Protein 8RKI (pdb70)

Organism: Oryzias latipes (NCBI:txid8090)

Solvent-accessible surface area: 29789 Å² total; per-residue (Å²): 41,52,11,82,3,68,62,47,47,1,23,1,70,7,116,76,56,50,71,58,102,74,60,93,4,30,57,96,17,22,40,0,12,104,41,80,44,63,39,142,27,120,89,62,86,29,24,43,1,80,2,52,1,50,65,13,60,22,88,30,57,45,70,132,93,29,0,14,0,34,1,68,13,36,8,80,21,144,68,91,74,128,46,114,105,64,176,22,80,121,23,68,9,71,1,54,0,57,0,58,32,98,45,94,12,42,13,68,11,1,51,3,61,16,74,64,39,94,39,77,71,93,19,95,33,123,10,95,10,40,18,65,14,3,38,95,71,30,123,138,92,62,114,64,87,101,10,113,66,44,58,56,5,21,2,15,0,5,0,106,46,95,100,10,21,88,0,27,0,4,1,31,114,0,17,1,0,58,37,97,76,39,134,28,106,44,62,54,30,2,0,40,47,86,0,0,3,47,6,6,136,102,83,67,17,61,3,72,20,48,70,40,74,32,75,21,78,3,3,4,19,8,54,7,51,62,29,163,88,16,130,57,2,48,9,51,5,25,5,46,0,39,0,7,9,32,96,72,86,56,41,61,82,12,2,2,0,0,64,69,167,23,48,137,8,22,76,40,36,38,109,33,0,64,55,7,143,135,129,109,82,57,52,87,130,4,67,12,74,20,95,1,15,4,2,20,38,117,71,147,80,206,83,26,82,104,30,42,11,0,15,104,50,76,50,88,105,94,73,37,74,13,72,40,38,3,59,43,39,2,10,0,1,0,46,14,66,53,12,48,2,77,66,0,51,10,22,13,21,77,0,10,0,0,13,37,96,83,18,168,20,119,35,9,8,21,2,0,81,112,2,22,46,13,81,101,16,192,64,100,7,46,56,20,110,41,38,171,70,34,74,67,96,70,45,56,4,31,16,13,0,35,2,66,0,0,0,1,4,23,110,151,52,111,114,32,75,159,88,85,0,32,0,2,0,28,7,25,3,9,2,87,69,52,58,80,82,40,122,51,113,52,124,278,75,163,11,86,204,125,19,68,21,100,7,56,92,140,135,33,51,79,83,39,0,104,83,59,83,6,24,53,76,60,170,50,10,12,9,7,98,30,8,6,7,23,14,38,105,50,0,16,0,38,0,3,9,7,59,84,15,2,47,14,97,8,62,52,143,35,24,41,10,74,16,152,50,179,74,14,32,91,46,130,54,45,94,32,13,7,33,13,108,3,14,2,71,93,11,43,23,76,64,74,55,75,118,26,24,1,2,1,45,0,77,2,51,9,78,54,77,48,30,107,15,113,78,19,12,4,3,9,10,5,40,6,73,0,55,0,32,0,59,0,70,4,60,29,89,46,70,20,51,2,30,1,67,75,139

Nearest PDB structures (foldseek):
  8rki-assembly1_A  TM=1.004E+00  e=9.067E-54  Oryzias latipes
  8bqu-assembly1_A  TM=9.438E-01  e=2.836E-45  Oryzias latipes
  3nk4-assembly1_A  TM=5.575E-01  e=4.704E-26  Gallus gallus
  3nk3-assembly1_B  TM=5.673E-01  e=3.473E-25  Gallus gallus
  3nk3-assembly1_A  TM=5.484E-01  e=6.866E-26  Gallus gallus

Radius of gyration: 45.8 Å; Cα contacts (8 Å, |Δi|>4): 1434; chains: 3; bounding box: 130×57×121 Å

Foldseek 3Di:
DDWDDDDWKIKDWAACPNVVPPDRPPPVQWAWLQHRQFDDDPDRRTTIDMGTQPDSPWDWDDDPFKIKTWIWTKGDDQDPDPDRDDPDDIDTDIDIDIDGDDDDDDDDDDDDDDDDDDDDDDDDDDWAWDKAWDDPVNPHHDPCQDDDAFDKGKIKIFTDCVPHAAKAKFWAWKKKAQDQDQPDPPIGTCAHQQAARCCCVPPVRPWFWDAAPGRRMTITIDGQDDDVPDPDSDINMDTDMDMDHPPDDLALRRFHWYQPVHTAGNPGPGCRPVVSPD/DDDDDDDDDKDKDKWWFAQDDPDPPDDSLLNRHPGTDDPVCPPPDDDFQDKTKMKMFIPDDDDLQWAKFWAWKKKALDPPPPDDDIGTADHLRHGDPPDPQIKDWRLPDVPSPDPSSRRMTMIMTGDDFDADPPPRHGDPGDMDIDTDIDTDGCVVPDPSPDPYDD/DPDPPVFFDFDDDQPQDQVNLVVQQWHDDPRGTGHDPAWHWDADPVAKIKTKGFLVNDPPSDDQVFKFKPADDDLGDWDDHDDTMTIRMDGLVDRPWDWDDDPWKTKIKIKIWGDFDWADDPPGIDGDDDTDMDIDMDIHGDDDDDDDDDDDDDD

Structure (mmCIF, N/CA/C/O backbone):
data_8RKI
#
_entry.id   8RKI
#
_cell.length_a   108.350
_cell.length_b   108.350
_cell.length_c   255.070
_cell.angle_alpha   90.000
_cell.angle_beta   90.000
_cell.angle_gamma   120.000
#
_symmetry.space_group_name_H-M   'P 31 2 1'
#
loop_
_entity.id
_entity.type
_entity.pdbx_description
1 polymer 'Zona pellucida sperm-binding protein 3'
2 polymer 'Choriogenin H'
3 polymer 'Choriogenin H'
4 branched beta-D-mannopyranose-(1-4)-2-acetamido-2-deoxy-beta-D-glucopyranose-(1-4)-2-acetamido-2-deoxy-beta-D-glucopyranose
5 non-polymer 'YTTERBIUM (III) ION'
#
loop_
_atom_site.group_PDB
_atom_site.id
_atom_site.type_symbol
_atom_site.label_atom_id
_atom_site.label_alt_id
_atom_site.label_comp_id
_atom_site.label_asym_id
_atom_site.label_entity_id
_atom_site.label_seq_id
_atom_site.pdbx_PDB_ins_code
_atom_site.Cartn_x
_atom_site.Cartn_y
_atom_site.Cartn_z
_atom_site.occupancy
_atom_site.B_iso_or_equiv
_atom_site.auth_seq_id
_atom_site.auth_comp_id
_atom_site.auth_asym_id
_atom_site.auth_atom_id
_atom_site.pdbx_PDB_model_num
ATOM 1 N N . VAL A 1 8 ? 93.88500 -11.00000 38.79700 1.000 335.26431 81 VAL A N 1
ATOM 2 C CA . VAL A 1 8 ? 93.76900 -12.13300 37.89000 1.000 348.26055 81 VAL A CA 1
ATOM 3 C C . VAL A 1 8 ? 92.36400 -12.17700 37.30300 1.000 343.30152 81 VAL A C 1
ATOM 4 O O . VAL A 1 8 ? 91.38000 -12.25200 38.03900 1.000 345.84570 81 VAL A O 1
ATOM 16 N N . ALA A 1 9 ? 92.26800 -12.13400 35.97500 1.000 339.33168 82 ALA A N 1
ATOM 17 C CA . ALA A 1 9 ? 90.97700 -12.16800 35.30200 1.000 325.65290 82 ALA A CA 1
ATOM 18 C C . ALA A 1 9 ? 91.10200 -12.94700 34.00100 1.000 349.41027 82 ALA A C 1
ATOM 19 O O . ALA A 1 9 ? 92.20400 -13.18500 33.49900 1.000 359.66958 82 ALA A O 1
ATOM 26 N N . VAL A 1 10 ? 89.95300 -13.34000 33.45300 1.000 344.55777 83 VAL A N 1
ATOM 27 C CA . VAL A 1 10 ? 89.90700 -14.17500 32.25900 1.000 337.28080 83 VAL A CA 1
ATOM 28 C C . VAL A 1 10 ? 88.82100 -13.67200 31.31900 1.000 340.16613 83 VAL A C 1
ATOM 29 O O . VAL A 1 10 ? 87.76700 -13.20000 31.75800 1.000 330.62415 83 VAL A O 1
ATOM 42 N N . GLU A 1 11 ? 89.09200 -13.78000 30.02100 1.000 340.21079 84 GLU A N 1
ATOM 43 C CA . GLU A 1 11 ? 88.11900 -13.56500 28.96000 1.000 325.76472 84 GLU A CA 1
ATOM 44 C C . GLU A 1 11 ? 88.05800 -14.83000 28.11500 1.000 337.75884 84 GLU A C 1
ATOM 45 O O . GLU A 1 11 ? 89.09300 -15.30900 27.62600 1.000 347.43366 84 GLU A O 1
ATOM 57 N N . CYS A 1 12 ? 86.84800 -15.36600 27.95300 1.000 331.36129 85 CYS A N 1
ATOM 58 C CA . CYS A 1 12 ? 86.61700 -16.62800 27.25200 1.000 337.17624 85 CYS A CA 1
ATOM 59 C C . CYS A 1 12 ? 86.08300 -16.30600 25.85900 1.000 342.26138 85 CYS A C 1
ATOM 60 O O . CYS A 1 12 ? 84.87300 -16.27200 25.63000 1.000 329.38279 85 CYS A O 1
ATOM 67 N N . ARG A 1 13 ? 86.99700 -16.06800 24.91900 1.000 335.22940 86 ARG A N 1
ATOM 68 C CA . ARG A 1 13 ? 86.61400 -15.75900 23.55100 1.000 315.57228 86 ARG A CA 1
ATOM 69 C C . ARG A 1 13 ? 86.15900 -17.03200 22.83700 1.000 312.76463 86 ARG A C 1
ATOM 70 O O . ARG A 1 13 ? 86.16400 -18.13100 23.40000 1.000 318.73374 86 ARG A O 1
ATOM 91 N N . GLU A 1 14 ? 85.75400 -16.88300 21.57400 1.000 322.03568 87 GLU A N 1
ATOM 92 C CA . GLU A 1 14 ? 85.19200 -18.01800 20.84700 1.000 325.37309 87 GLU A CA 1
ATOM 93 C C . GLU A 1 14 ? 86.21800 -19.13200 20.66100 1.000 317.35298 87 GLU A C 1
ATOM 94 O O . GLU A 1 14 ? 85.89900 -20.31100 20.85500 1.000 305.28115 87 GLU A O 1
ATOM 106 N N . ASP A 1 15 ? 87.45100 -18.78600 20.27900 1.000 309.58985 88 ASP A N 1
ATOM 107 C CA . ASP A 1 15 ? 88.44900 -19.79000 19.93900 1.000 301.55174 88 ASP A CA 1
ATOM 108 C C . ASP A 1 15 ? 89.74400 -19.69800 20.73600 1.000 317.37507 88 ASP A C 1
ATOM 109 O O . ASP A 1 15 ? 90.60300 -20.57300 20.57500 1.000 313.83782 88 ASP A O 1
ATOM 118 N N . LEU A 1 16 ? 89.91900 -18.68100 21.57900 1.000 322.52799 89 LEU A N 1
ATOM 119 C CA . LEU A 1 16 ? 91.10000 -18.58800 22.42800 1.000 309.60930 89 LEU A CA 1
ATOM 120 C C . LEU A 1 16 ? 90.71400 -17.97700 23.76800 1.000 321.93811 89 LEU A C 1
ATOM 121 O O . LEU A 1 16 ? 89.69600 -17.29300 23.89200 1.000 313.53895 89 LEU A O 1
ATOM 137 N N . ALA A 1 17 ? 91.54000 -18.24400 24.77700 1.000 343.34345 90 ALA A N 1
ATOM 138 C CA . ALA A 1 17 ? 91.35700 -17.74000 26.12900 1.000 335.88856 90 ALA A CA 1
ATOM 139 C C . ALA A 1 17 ? 92.43200 -16.70800 26.43800 1.000 335.95660 90 ALA A C 1
ATOM 140 O O . ALA A 1 17 ? 93.61700 -16.92400 26.14300 1.000 336.85578 90 ALA A O 1
ATOM 147 N N . HIS A 1 18 ? 92.01100 -15.60000 27.04900 1.000 338.66424 91 HIS A N 1
ATOM 148 C CA . HIS A 1 18 ? 92.89200 -14.49300 27.40900 1.000 341.36747 91 HIS A CA 1
ATOM 149 C C . HIS A 1 18 ? 92.91400 -14.38500 28.92700 1.000 359.10445 91 HIS A C 1
ATOM 150 O O . HIS A 1 18 ? 91.86900 -14.17000 29.54600 1.000 356.61007 91 HIS A O 1
ATOM 164 N N . VAL A 1 19 ? 94.09200 -14.52600 29.53000 1.000 365.05057 92 VAL A N 1
ATOM 165 C CA . VAL A 1 19 ? 94.21300 -14.63800 30.98300 1.000 340.53948 92 VAL A CA 1
ATOM 166 C C . VAL A 1 19 ? 95.17400 -13.55900 31.45800 1.000 329.38012 92 VAL A C 1
ATOM 167 O O . VAL A 1 19 ? 96.39100 -13.68100 31.28300 1.000 330.66707 92 VAL A O 1
ATOM 180 N N . GLU A 1 20 ? 94.63800 -12.50700 32.06600 1.000 329.76513 93 GLU A N 1
ATOM 181 C CA . GLU A 1 20 ? 95.46100 -11.42200 32.59400 1.000 347.96902 93 GLU A CA 1
ATOM 182 C C . GLU A 1 20 ? 95.78600 -11.73600 34.04900 1.000 355.53893 93 GLU A C 1
ATOM 183 O O . GLU A 1 20 ? 94.95500 -11.53400 34.94000 1.000 353.51604 93 GLU A O 1
ATOM 195 N N . ALA A 1 21 ? 96.98900 -12.25300 34.28900 1.000 359.64949 94 ALA A N 1
ATOM 196 C CA . ALA A 1 21 ? 97.47900 -12.46600 35.64100 1.000 345.36844 94 ALA A CA 1
ATOM 197 C C . ALA A 1 21 ? 98.27000 -11.24300 36.09000 1.000 351.55485 94 ALA A C 1
ATOM 198 O O . ALA A 1 21 ? 98.77300 -10.47000 35.27500 1.000 345.26362 94 ALA A O 1
ATOM 205 N N . LYS A 1 22 ? 98.37300 -11.06700 37.40200 1.000 344.60021 95 LYS A N 1
ATOM 206 C CA . LYS A 1 22 ? 99.06500 -9.91800 37.96600 1.000 338.01738 95 LYS A CA 1
ATOM 207 C C . LYS A 1 22 ? 100.50400 -10.28200 38.30900 1.000 345.13608 95 LYS A C 1
ATOM 208 O O . LYS A 1 22 ? 100.77900 -11.38600 38.79000 1.000 351.60761 95 LYS A O 1
ATOM 227 N N . LYS A 1 23 ? 101.42100 -9.34300 38.06500 1.000 348.31341 96 LYS A N 1
ATOM 228 C CA . LYS A 1 23 ? 102.80000 -9.53400 38.50200 1.000 338.11932 96 LYS A CA 1
ATOM 229 C C . LYS A 1 23 ? 102.86900 -9.66300 40.01700 1.000 339.12235 96 LYS A C 1
ATOM 230 O O . LYS A 1 23 ? 103.54400 -10.55000 40.55000 1.000 349.79808 96 LYS A O 1
ATOM 249 N N . ASP A 1 24 ? 102.17100 -8.77700 40.72800 1.000 344.09025 97 ASP A N 1
ATOM 250 C CA . ASP A 1 24 ? 102.08200 -8.83500 42.18500 1.000 352.07456 97 ASP A CA 1
ATOM 251 C C . ASP A 1 24 ? 101.04100 -9.88100 42.59700 1.000 346.10555 97 ASP A C 1
ATOM 252 O O . ASP A 1 24 ? 100.03600 -9.59300 43.24600 1.000 338.88017 97 ASP A O 1
ATOM 261 N N . LEU A 1 25 ? 101.30900 -11.12600 42.19200 1.000 351.65216 98 LEU A N 1
ATOM 262 C CA . LEU A 1 25 ? 100.34400 -12.20200 42.39800 1.000 347.93453 98 LEU A CA 1
ATOM 263 C C . LEU A 1 25 ? 99.95900 -12.33100 43.86500 1.000 332.43953 98 LEU A C 1
ATOM 264 O O . LEU A 1 25 ? 98.78400 -12.53800 44.19100 1.000 320.89740 98 LEU A O 1
ATOM 280 N N . PHE A 1 26 ? 100.93500 -12.21300 44.76500 1.000 345.29447 99 PHE A N 1
ATOM 281 C CA . PHE A 1 26 ? 100.67000 -12.32900 46.19200 1.000 353.74391 99 PHE A CA 1
ATOM 282 C C . PHE A 1 26 ? 100.19700 -11.02300 46.81500 1.000 360.36109 99 PHE A C 1
ATOM 283 O O . PHE A 1 26 ? 99.79800 -11.02500 47.98500 1.000 354.98466 99 PHE A O 1
ATOM 300 N N . GLY A 1 27 ? 100.22400 -9.91900 46.07100 1.000 365.28196 100 GLY A N 1
ATOM 301 C CA . GLY A 1 27 ? 99.77200 -8.65000 46.61400 1.000 357.13804 100 GLY A CA 1
ATOM 302 C C . GLY A 1 27 ? 100.60800 -8.14400 47.76600 1.000 360.36456 100 GLY A C 1
ATOM 303 O O . GLY A 1 27 ? 100.07300 -7.50600 48.68000 1.000 352.63579 100 GLY A O 1
ATOM 307 N N . ILE A 1 28 ? 101.91200 -8.41000 47.75000 1.000 362.16274 101 ILE A N 1
ATOM 308 C CA . ILE A 1 28 ? 102.79500 -8.08900 48.86200 1.000 364.88724 101 ILE A CA 1
ATOM 309 C C . ILE A 1 28 ? 103.93300 -7.16700 48.42500 1.000 364.82680 101 ILE A C 1
ATOM 310 O O . ILE A 1 28 ? 104.91800 -7.01700 49.13900 1.000 360.58785 101 ILE A O 1
ATOM 326 N N . GLY A 1 29 ? 103.81100 -6.54800 47.25400 1.000 360.08274 102 GLY A N 1
ATOM 327 C CA . GLY A 1 29 ? 104.87300 -5.70300 46.74800 1.000 351.82427 102 GLY A CA 1
ATOM 328 C C . GLY A 1 29 ? 106.16300 -6.46900 46.53900 1.000 363.36636 102 GLY A C 1
ATOM 329 O O . GLY A 1 29 ? 107.23400 -6.02200 46.95900 1.000 361.48923 102 GLY A O 1
ATOM 333 N N . GLN A 1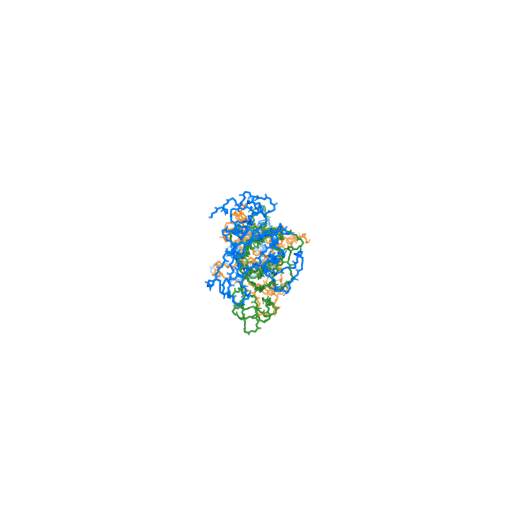 30 ? 106.06800 -7.63000 45.89500 1.000 368.03045 103 GLN A N 1
ATOM 334 C CA . GLN A 1 30 ? 107.20300 -8.51300 45.67300 1.000 376.35371 103 GLN A CA 1
ATOM 335 C C . GLN A 1 30 ? 107.37600 -8.75100 44.17700 1.000 372.99093 103 GLN A C 1
ATOM 336 O O . GLN A 1 30 ? 106.44400 -8.57800 43.38600 1.000 356.47915 103 GLN A O 1
ATOM 350 N N . PHE A 1 31 ? 108.59200 -9.15200 43.79700 1.000 386.10074 104 PHE A N 1
ATOM 351 C CA . PHE A 1 31 ? 108.90600 -9.33300 42.38200 1.000 380.74800 104 PHE A CA 1
ATOM 352 C C . PHE A 1 31 ? 108.06200 -10.44600 41.76800 1.000 379.88366 104 PHE A C 1
ATOM 353 O O . PHE A 1 31 ? 107.38300 -10.23700 40.75600 1.000 360.67032 104 PHE A O 1
ATOM 370 N N . ILE A 1 32 ? 108.09000 -11.63700 42.36800 1.000 390.42489 105 ILE A N 1
ATOM 371 C CA . ILE A 1 32 ? 107.40700 -12.80200 41.81400 1.000 376.83056 105 ILE A CA 1
ATOM 372 C C . ILE A 1 32 ? 107.98700 -13.07900 40.42800 1.000 361.41846 105 ILE A C 1
ATOM 373 O O . ILE A 1 32 ? 108.92000 -12.40000 39.98500 1.000 360.37847 105 ILE A O 1
ATOM 389 N N . ASP A 1 33 ? 107.46800 -14.10700 39.76400 1.000 358.49333 106 ASP A N 1
ATOM 390 C CA . ASP A 1 33 ? 107.71200 -14.45200 38.36800 1.000 364.58998 106 ASP A CA 1
ATOM 391 C C . ASP A 1 33 ? 109.13700 -14.24500 37.86300 1.000 369.40762 106 ASP A C 1
ATOM 392 O O . ASP A 1 33 ? 109.37400 -13.37300 37.01800 1.000 363.66589 106 ASP A O 1
ATOM 401 N N . PRO A 1 34 ? 110.11000 -15.05300 38.31300 1.000 363.97978 107 PRO A N 1
ATOM 402 C CA . PRO A 1 34 ? 111.35700 -15.23200 37.55600 1.000 351.48006 107 PRO A CA 1
ATOM 403 C C . PRO A 1 34 ? 111.19900 -16.27200 36.44700 1.000 351.18934 107 PRO A C 1
ATOM 404 O O . PRO A 1 34 ? 112.04000 -17.15600 36.27400 1.000 361.57501 107 PRO A O 1
ATOM 415 N N . ALA A 1 35 ? 110.10100 -16.16500 35.69400 1.000 339.70169 108 ALA A N 1
ATOM 416 C CA . ALA A 1 35 ? 109.72600 -17.10400 34.64100 1.000 341.46143 108 ALA A CA 1
ATOM 417 C C . ALA A 1 35 ? 109.39800 -18.48900 35.18400 1.000 347.89002 108 ALA A C 1
ATOM 418 O O . ALA A 1 35 ? 109.42900 -19.47100 34.43600 1.000 330.21268 108 ALA A O 1
ATOM 425 N N . ASP A 1 36 ? 109.07900 -18.59000 36.47600 1.000 361.29829 109 ASP A N 1
ATOM 426 C CA . ASP A 1 36 ? 108.77400 -19.86000 37.12400 1.000 358.13942 109 ASP A CA 1
ATOM 427 C C . ASP A 1 36 ? 107.27600 -20.15500 37.17900 1.000 341.62232 109 ASP A C 1
ATOM 428 O O . ASP A 1 36 ? 106.81800 -20.85800 38.08600 1.000 334.80023 109 ASP A O 1
ATOM 437 N N . LEU A 1 37 ? 106.49900 -19.63800 36.23000 1.000 350.39864 110 LEU A N 1
ATOM 438 C CA . LEU A 1 37 ? 105.05000 -19.78500 36.25200 1.000 346.84197 110 LEU A CA 1
ATOM 439 C C . LEU A 1 37 ? 104.54300 -20.21800 34.88300 1.000 353.28409 110 LEU A C 1
ATOM 440 O O . LEU A 1 37 ? 105.11100 -19.85400 33.85000 1.000 348.09964 110 LEU A O 1
ATOM 456 N N . THR A 1 38 ? 103.47600 -21.02100 34.88500 1.000 356.65598 111 THR A N 1
ATOM 457 C CA . THR A 1 38 ? 102.87100 -21.51200 33.65600 1.000 346.29789 111 THR A CA 1
ATOM 458 C C . THR A 1 38 ? 101.35600 -21.48200 33.80000 1.000 336.66932 111 THR A C 1
ATOM 459 O O . THR A 1 38 ? 100.82000 -21.60400 34.90500 1.000 328.29489 111 THR A O 1
ATOM 470 N N . LEU A 1 39 ? 100.66800 -21.30500 32.67600 1.000 331.20284 112 LEU A N 1
ATOM 471 C CA . LEU A 1 39 ? 99.22200 -21.48800 32.60600 1.000 325.75897 112 LEU A CA 1
ATOM 472 C C . LEU A 1 39 ? 98.97800 -22.86400 31.99900 1.000 322.90691 112 LEU A C 1
ATOM 473 O O . LEU A 1 39 ? 99.14400 -23.05300 30.78900 1.000 320.73619 112 LEU A O 1
ATOM 489 N N . GLY A 1 40 ? 98.58400 -23.81900 32.83500 1.000 321.44961 113 GLY A N 1
ATOM 490 C CA . GLY A 1 40 ? 98.55400 -25.20200 32.41000 1.000 323.12325 113 GLY A CA 1
ATOM 491 C C . GLY A 1 40 ? 99.96200 -25.69600 32.15500 1.000 334.22878 113 GLY A C 1
ATOM 492 O O . GLY A 1 40 ? 100.74100 -25.88300 33.09600 1.000 331.22559 113 GLY A O 1
ATOM 496 N N . THR A 1 41 ? 100.30300 -25.90500 30.88200 1.000 333.45427 114 THR A N 1
ATOM 497 C CA . THR A 1 41 ? 101.65700 -26.26800 30.49300 1.000 335.13584 114 THR A CA 1
ATOM 498 C C . THR A 1 41 ? 102.36700 -25.18100 29.69800 1.000 342.68941 114 THR A C 1
ATOM 499 O O . THR A 1 41 ? 103.59900 -25.20700 29.61500 1.000 342.25353 114 THR A O 1
ATOM 510 N N . CYS A 1 42 ? 101.62300 -24.22800 29.11600 1.000 345.21935 115 CYS A N 1
ATOM 511 C CA . CYS A 1 42 ? 102.20200 -23.14900 28.32000 1.000 353.26342 115 CYS A CA 1
ATOM 512 C C . CYS A 1 42 ? 102.43100 -21.91800 29.19100 1.000 345.79513 115 CYS A C 1
ATOM 513 O O . CYS A 1 42 ? 101.53700 -21.53900 29.95700 1.000 334.04445 115 CYS A O 1
ATOM 520 N N . PRO A 1 43 ? 103.59400 -21.27000 29.11600 1.000 344.39634 116 PRO A N 1
ATOM 521 C CA . PRO A 1 43 ? 103.81300 -20.06100 29.91100 1.000 341.16564 116 PRO A CA 1
ATOM 522 C C . PRO A 1 43 ? 103.99300 -18.83400 29.03600 1.000 342.91533 116 PRO A C 1
ATOM 523 O O . PRO A 1 43 ? 105.07400 -18.22500 29.02400 1.000 335.08346 116 PRO A O 1
ATOM 534 N N . PRO A 1 44 ? 102.96500 -18.43000 28.29100 1.000 344.67985 117 PRO A N 1
ATOM 535 C CA . PRO A 1 44 ? 103.07800 -17.19800 27.50000 1.000 338.84301 117 PRO A CA 1
ATOM 536 C C . PRO A 1 44 ? 102.96100 -15.96300 28.38000 1.000 334.94867 117 PRO A C 1
ATOM 537 O O . PRO A 1 44 ? 102.12300 -15.89100 29.28200 1.000 334.48680 117 PRO A O 1
ATOM 548 N N . SER A 1 45 ? 103.81700 -14.98200 28.10900 1.000 328.68785 118 SER A N 1
ATOM 549 C CA . SER A 1 45 ? 103.83800 -13.74000 28.87400 1.000 325.96908 118 SER A CA 1
ATOM 550 C C . SER A 1 45 ? 104.07300 -12.58400 27.91600 1.000 327.55701 118 SER A C 1
ATOM 551 O O . SER A 1 45 ? 105.10600 -12.53500 27.24200 1.000 326.53832 118 SER A O 1
ATOM 559 N N . ALA A 1 46 ? 103.11400 -11.66300 27.85600 1.000 325.75479 119 ALA A N 1
ATOM 560 C CA . ALA A 1 46 ? 103.23000 -10.45200 27.05200 1.000 324.51285 119 ALA A CA 1
ATOM 561 C C . ALA A 1 46 ? 103.73400 -9.33600 27.95800 1.000 322.94051 119 ALA A C 1
ATOM 562 O O . ALA A 1 46 ? 103.02500 -8.90200 28.87200 1.000 322.41645 119 ALA A O 1
ATOM 569 N N . GLU A 1 47 ? 104.96200 -8.88700 27.70800 1.000 340.81263 120 GLU A N 1
ATOM 570 C CA . GLU A 1 47 ? 105.58700 -7.83700 28.50200 1.000 348.38970 120 GLU A CA 1
ATOM 571 C C . GLU A 1 47 ? 104.61000 -6.70300 28.78300 1.000 346.38019 120 GLU A C 1
ATOM 572 O O . GLU A 1 47 ? 103.94100 -6.20000 27.87600 1.000 349.81535 120 GLU A O 1
ATOM 584 N N . ASP A 1 48 ? 104.51900 -6.31800 30.05300 1.000 343.32243 121 ASP A N 1
ATOM 585 C CA . ASP A 1 48 ? 103.59600 -5.27500 30.50000 1.000 349.12239 121 ASP A CA 1
ATOM 586 C C . ASP A 1 48 ? 104.30500 -4.44000 31.55500 1.000 364.39165 121 ASP A C 1
ATOM 587 O O . ASP A 1 48 ? 104.12600 -4.64600 32.76200 1.000 373.83242 121 ASP A O 1
ATOM 596 N N . PRO A 1 49 ? 105.12900 -3.48000 31.13500 1.000 368.39494 122 PRO A N 1
ATOM 597 C CA . PRO A 1 49 ? 105.88100 -2.65800 32.09500 1.000 374.64111 122 PRO A CA 1
ATOM 598 C C . PRO A 1 49 ? 105.13400 -1.44200 32.62700 1.000 369.26788 122 PRO A C 1
ATOM 599 O O . PRO A 1 49 ? 105.77400 -0.57000 33.22300 1.000 361.00089 122 PRO A O 1
ATOM 610 N N . ALA A 1 50 ? 103.82000 -1.35600 32.43200 1.000 360.75797 123 ALA A N 1
ATOM 611 C CA . ALA A 1 50 ? 103.03100 -0.21400 32.88100 1.000 355.54059 123 ALA A CA 1
ATOM 612 C C . ALA A 1 50 ? 101.87200 -0.60300 33.78300 1.000 355.26979 123 ALA A C 1
ATOM 613 O O . ALA A 1 50 ? 101.65100 0.04700 34.80800 1.000 361.75722 123 ALA A O 1
ATOM 620 N N . ALA A 1 51 ? 101.12200 -1.64800 33.43300 1.000 347.50958 124 ALA A N 1
ATOM 621 C CA . ALA A 1 51 ? 100.04800 -2.15600 34.27500 1.000 343.15223 124 ALA A CA 1
ATOM 622 C C . ALA A 1 51 ? 100.48300 -3.33400 35.13900 1.000 335.78005 124 ALA A C 1
ATOM 623 O O . ALA A 1 51 ? 99.70100 -3.78600 35.98100 1.000 329.64148 124 ALA A O 1
ATOM 630 N N . GLN A 1 52 ? 101.70900 -3.82600 34.95900 1.000 335.36940 125 GLN A N 1
ATOM 631 C CA . GLN A 1 52 ? 102.22500 -4.96300 35.72100 1.000 336.63840 125 GLN A CA 1
ATOM 632 C C . GLN A 1 52 ? 101.26100 -6.14400 35.66000 1.000 342.30053 125 GLN A C 1
ATOM 633 O O . GLN A 1 52 ? 100.97100 -6.79500 36.66600 1.000 343.18201 125 GLN A O 1
ATOM 647 N N . VAL A 1 53 ? 100.76000 -6.42000 34.45900 1.000 342.11480 126 VAL A N 1
ATOM 648 C CA . VAL A 1 53 ? 99.86700 -7.54200 34.20200 1.000 336.33820 126 VAL A CA 1
ATOM 649 C C . VAL A 1 53 ? 100.53200 -8.42100 33.15100 1.000 344.43014 126 VAL A C 1
ATOM 650 O O . VAL A 1 53 ? 100.70200 -8.00300 31.99900 1.000 344.87414 126 VAL A O 1
ATOM 663 N N . LEU A 1 54 ? 100.88900 -9.64200 33.53800 1.000 346.70817 127 LEU A N 1
ATOM 664 C CA . LEU A 1 54 ? 101.36700 -10.63400 32.58400 1.000 350.67377 127 LEU A CA 1
ATOM 665 C C . LEU A 1 54 ? 100.16600 -11.20800 31.83900 1.000 350.89946 127 LEU A C 1
ATOM 666 O O . LEU A 1 54 ? 99.24200 -11.75800 32.45400 1.000 358.03826 127 LEU A O 1
ATOM 682 N N . ILE A 1 55 ? 100.17000 -11.06500 30.51900 1.000 334.06951 128 ILE A N 1
ATOM 683 C CA . ILE A 1 55 ? 99.03700 -11.43300 29.68100 1.000 332.08989 128 ILE A CA 1
ATOM 684 C C . ILE A 1 55 ? 99.32500 -12.79200 29.05700 1.000 332.80006 128 ILE A C 1
ATOM 685 O O . ILE A 1 55 ? 100.19000 -12.91800 28.18300 1.000 335.11876 128 ILE A O 1
ATOM 701 N N . PHE A 1 56 ? 98.59500 -13.81100 29.50400 1.000 328.37472 129 PHE A N 1
ATOM 702 C CA . PHE A 1 56 ? 98.62900 -15.14200 28.92500 1.000 337.60188 129 PHE A CA 1
ATOM 703 C C . PHE A 1 56 ? 97.58200 -15.27400 27.82800 1.000 344.96843 129 PHE A C 1
ATOM 704 O O . PHE A 1 56 ? 96.50600 -14.67200 27.89200 1.000 354.54977 129 PHE A O 1
ATOM 721 N N . GLU A 1 57 ? 97.88800 -16.11200 26.84300 1.000 343.31263 130 GLU A N 1
ATOM 722 C CA . GLU A 1 57 ? 96.92400 -16.48300 25.82000 1.000 334.80253 130 GLU A CA 1
ATOM 723 C C . GLU A 1 57 ? 97.05800 -17.96800 25.53700 1.000 329.51718 130 GLU A C 1
ATOM 724 O O . GLU A 1 57 ? 98.16900 -18.50700 25.52400 1.000 333.32308 130 GLU A O 1
ATOM 736 N N . SER A 1 58 ? 95.92600 -18.62700 25.31100 1.000 325.55126 131 SER A N 1
ATOM 737 C CA . SER A 1 58 ? 95.97600 -20.05400 25.01200 1.000 325.03402 131 SER A CA 1
ATOM 738 C C . SER A 1 58 ? 94.70800 -20.51600 24.30300 1.000 330.77547 131 SER A C 1
ATOM 739 O O . SER A 1 58 ? 93.60500 -20.19400 24.75000 1.000 342.24467 131 SER A O 1
ATOM 747 N N . PRO A 1 59 ? 94.80800 -21.26100 23.20200 1.000 331.17782 132 PRO A N 1
ATOM 748 C CA . PRO A 1 59 ? 93.58900 -21.79800 22.58400 1.000 318.46994 132 PRO A CA 1
ATOM 749 C C . PRO A 1 59 ? 92.80500 -22.64900 23.57400 1.000 320.19853 132 PRO A C 1
ATOM 750 O O . PRO A 1 59 ? 93.37000 -23.28500 24.46600 1.000 331.42661 132 PRO A O 1
ATOM 761 N N . LEU A 1 60 ? 91.48000 -22.65500 23.40200 1.000 308.84344 133 LEU A N 1
ATOM 762 C CA . LEU A 1 60 ? 90.60400 -23.24700 24.41000 1.000 303.37870 133 LEU A CA 1
ATOM 763 C C . LEU A 1 60 ? 90.90500 -24.72200 24.64100 1.000 305.69118 133 LEU A C 1
ATOM 764 O O . LEU A 1 60 ? 90.73700 -25.21900 25.76000 1.000 309.11921 133 LEU A O 1
ATOM 780 N N . GLN A 1 61 ? 91.33200 -25.44100 23.60400 1.000 319.88351 134 GLN A N 1
ATOM 781 C CA . GLN A 1 61 ? 91.58500 -26.87200 23.70300 1.000 308.43659 134 GLN A CA 1
ATOM 782 C C . GLN A 1 61 ? 93.05400 -27.20200 23.95200 1.000 309.89478 134 GLN A C 1
ATOM 783 O O . GLN A 1 61 ? 93.43000 -28.37600 23.89200 1.000 304.77928 134 GLN A O 1
ATOM 797 N N . ASN A 1 62 ? 93.88600 -26.20300 24.23100 1.000 317.08580 135 ASN A N 1
ATOM 798 C CA . ASN A 1 62 ? 95.32500 -26.38200 24.36900 1.000 319.62531 135 ASN A CA 1
ATOM 799 C C . ASN A 1 62 ? 95.76100 -26.22200 25.82500 1.000 325.35807 135 ASN A C 1
ATOM 800 O O . ASN A 1 62 ? 94.95300 -25.97400 26.72500 1.000 318.44955 135 ASN A O 1
ATOM 811 N N . CYS A 1 63 ? 97.07100 -26.37200 26.04300 1.000 332.05718 136 CYS A N 1
ATOM 812 C CA . CYS A 1 63 ? 97.69900 -26.16100 27.34900 1.000 323.28399 136 CYS A CA 1
ATOM 813 C C . CYS A 1 63 ? 97.04600 -27.01300 28.43300 1.000 315.05254 136 CYS A C 1
ATOM 814 O O . CYS A 1 63 ? 96.92600 -26.59800 29.58800 1.000 311.15235 136 CYS A O 1
ATOM 821 N N . GLY A 1 64 ? 96.62000 -28.21600 28.05700 1.000 303.33547 137 GLY A N 1
ATOM 822 C CA . GLY A 1 64 ? 96.04900 -29.12900 29.02400 1.000 306.90079 137 GLY A CA 1
ATOM 823 C C . GLY A 1 64 ? 94.66500 -28.76300 29.49700 1.000 308.68656 137 GLY A C 1
ATOM 824 O O . GLY A 1 64 ? 94.26600 -29.17500 30.59000 1.000 309.52334 137 GLY A O 1
ATOM 828 N N . SER A 1 65 ? 93.92000 -27.99200 28.71100 1.000 298.10795 138 SER A N 1
ATOM 829 C CA . SER A 1 65 ? 92.55600 -27.65900 29.09100 1.000 294.35874 138 SER A CA 1
ATOM 830 C C . SER A 1 65 ? 91.70600 -28.91900 29.14500 1.000 291.23506 138 SER A C 1
ATOM 831 O O . SER A 1 65 ? 91.88500 -29.84700 28.34900 1.000 296.29403 138 SER A O 1
ATOM 839 N N . VAL A 1 66 ? 90.77000 -28.94700 30.08600 1.000 283.43585 139 VAL A N 1
ATOM 840 C CA . VAL A 1 66 ? 89.82900 -30.05100 30.21800 1.000 279.78670 139 VAL A CA 1
ATOM 841 C C . VAL A 1 66 ? 88.46800 -29.56500 29.74700 1.000 277.84617 139 VAL A C 1
ATOM 842 O O . VAL A 1 66 ? 87.91800 -28.60600 30.30300 1.000 277.02230 139 VAL A O 1
ATOM 855 N N . LEU A 1 67 ? 87.94000 -30.21200 28.71100 1.000 297.62997 140 LEU A N 1
ATOM 856 C CA . LEU A 1 67 ? 86.60200 -29.92500 28.20800 1.000 304.97611 140 LEU A CA 1
ATOM 857 C C . LEU A 1 67 ? 85.60600 -30.85500 28.89500 1.000 309.96837 140 LEU A C 1
ATOM 858 O O . LEU A 1 67 ? 85.76000 -32.08100 28.85900 1.000 312.31966 140 LEU A O 1
ATOM 874 N N . THR A 1 68 ? 84.59300 -30.26500 29.52000 1.000 307.02222 141 THR A N 1
ATOM 875 C CA . THR A 1 68 ? 83.57600 -30.96900 30.28700 1.000 292.00915 141 THR A CA 1
ATOM 876 C C . THR A 1 68 ? 82.21400 -30.46100 29.83600 1.000 297.39306 141 THR A C 1
ATOM 877 O O . THR A 1 68 ? 82.11400 -29.45500 29.13600 1.000 309.48064 141 THR A O 1
ATOM 888 N N . MET A 1 69 ? 81.15100 -31.15900 30.22800 1.000 304.23467 142 MET A N 1
ATOM 889 C CA . MET A 1 69 ? 79.81700 -30.79900 29.77100 1.000 309.17855 142 MET A CA 1
ATOM 890 C C . MET A 1 69 ? 78.80400 -30.96700 30.89100 1.000 292.19021 142 MET A C 1
ATOM 891 O O . MET A 1 69 ? 78.97900 -31.78400 31.79800 1.000 282.66106 142 MET A O 1
ATOM 905 N N . THR A 1 70 ? 77.73600 -30.17800 30.80600 1.000 274.60421 143 THR A N 1
ATOM 906 C CA . THR A 1 70 ? 76.59600 -30.26800 31.70100 1.000 281.09469 143 THR A CA 1
ATOM 907 C C . THR A 1 70 ? 75.32100 -30.24500 30.86600 1.000 283.74664 143 THR A C 1
ATOM 908 O O . THR A 1 70 ? 75.35500 -30.06000 29.64600 1.000 274.96327 143 THR A O 1
ATOM 919 N N . GLU A 1 71 ? 74.18300 -30.43100 31.54200 1.000 294.65744 144 GLU A N 1
ATOM 920 C CA . GLU A 1 71 ? 72.89400 -30.37000 30.85700 1.000 281.12842 144 GLU A CA 1
ATOM 921 C C . GLU A 1 71 ? 72.77500 -29.09600 30.03200 1.000 266.07968 144 GLU A C 1
ATOM 922 O O . GLU A 1 71 ? 72.17500 -29.09500 28.95200 1.000 265.90920 144 GLU A O 1
ATOM 934 N N . ASP A 1 72 ? 73.33100 -27.99800 30.53800 1.000 281.08728 145 ASP A N 1
ATOM 935 C CA . ASP A 1 72 ? 73.13000 -26.67800 29.96900 1.000 273.18505 145 ASP A CA 1
ATOM 936 C C . ASP A 1 72 ? 74.39200 -26.03800 29.41700 1.000 270.72915 145 ASP A C 1
ATOM 937 O O . ASP A 1 72 ? 74.28300 -25.16800 28.54600 1.000 269.30466 145 ASP A O 1
ATOM 946 N N . SER A 1 73 ? 75.57600 -26.43800 29.88200 1.000 265.28403 146 SER A N 1
ATOM 947 C CA . SER A 1 73 ? 76.80300 -25.72700 29.56000 1.000 277.25460 146 SER A CA 1
ATOM 948 C C . SER A 1 73 ? 77.94900 -26.69100 29.29400 1.000 265.84071 146 SER A C 1
ATOM 949 O O . SER A 1 73 ? 78.03200 -27.77000 29.88900 1.000 260.85699 146 SER A O 1
ATOM 957 N N . LEU A 1 74 ? 78.82200 -26.28400 28.37600 1.000 266.71460 147 LEU A N 1
ATOM 958 C CA . LEU A 1 74 ? 80.16900 -26.81400 28.25700 1.000 280.74698 147 LEU A CA 1
ATOM 959 C C . LEU A 1 74 ? 81.09000 -26.07300 29.21900 1.000 291.30756 147 LEU A C 1
ATOM 960 O O . LEU A 1 74 ? 80.77800 -24.97200 29.67300 1.000 296.25661 147 LEU A O 1
ATOM 976 N N . VAL A 1 75 ? 82.26000 -26.65900 29.47500 1.000 292.08276 148 VAL A N 1
ATOM 977 C CA . VAL A 1 75 ? 83.23500 -26.11600 30.41300 1.000 285.87023 148 VAL A CA 1
ATOM 978 C C . VAL A 1 75 ? 84.63600 -26.35400 29.87800 1.000 288.93673 148 VAL A C 1
ATOM 979 O O . VAL A 1 75 ? 84.94200 -27.43600 29.37200 1.000 293.56132 148 VAL A O 1
ATOM 992 N N . TYR A 1 76 ? 85.49000 -25.34600 30.01000 1.000 276.35210 149 TYR A N 1
ATOM 993 C CA . TYR A 1 76 ? 86.91300 -25.46600 29.72600 1.000 284.29792 149 TYR A CA 1
ATOM 994 C C . TYR A 1 76 ? 87.66500 -25.08900 30.98700 1.000 286.44685 149 TYR A C 1
ATOM 995 O O . TYR A 1 76 ? 87.50500 -23.97200 31.49100 1.000 298.21936 149 TYR A O 1
ATOM 1013 N N . THR A 1 77 ? 88.47500 -26.01300 31.49200 1.000 286.24960 150 THR A N 1
ATOM 1014 C CA . THR A 1 77 ? 89.22500 -25.79800 32.72000 1.000 296.42005 150 THR A CA 1
ATOM 1015 C C . THR A 1 77 ? 90.70800 -25.68500 32.40100 1.000 302.20259 150 THR A C 1
ATOM 1016 O O . THR A 1 77 ? 91.26800 -26.53400 31.69500 1.000 299.75019 150 THR A O 1
ATOM 1027 N N . PHE A 1 78 ? 91.32500 -24.62700 32.91900 1.000 293.19815 151 PHE A N 1
ATOM 1028 C CA . PHE A 1 78 ? 92.76300 -24.41200 32.86400 1.000 293.07579 151 PHE A CA 1
ATOM 1029 C C . PHE A 1 78 ? 93.31800 -24.38100 34.28300 1.000 303.69947 151 PHE A C 1
ATOM 1030 O O . PHE A 1 78 ? 92.71800 -23.78600 35.19500 1.000 320.20384 151 PHE A O 1
ATOM 1047 N N . THR A 1 79 ? 94.46400 -25.04100 34.45000 1.000 313.21260 152 THR A N 1
ATOM 1048 C CA . THR A 1 79 ? 95.22100 -25.07700 35.69800 1.000 311.26989 152 THR A CA 1
ATOM 1049 C C . THR A 1 79 ? 96.33100 -24.04200 35.58700 1.000 308.72852 152 THR A C 1
ATOM 1050 O O . THR A 1 79 ? 97.34000 -24.27900 34.91700 1.000 309.81233 152 THR A O 1
ATOM 1061 N N . LEU A 1 80 ? 96.16100 -22.89100 36.24000 1.000 313.55039 153 LEU A N 1
ATOM 1062 C CA . LEU A 1 80 ? 97.27000 -21.94100 36.31300 1.000 327.30897 153 LEU A CA 1
ATOM 1063 C C . LEU A 1 80 ? 98.17100 -22.32500 37.48200 1.000 336.65750 153 LEU A C 1
ATOM 1064 O O . LEU A 1 80 ? 97.73700 -22.27200 38.64000 1.000 331.37120 153 LEU A O 1
ATOM 1080 N N . ASN A 1 81 ? 99.41700 -22.72000 37.17400 1.000 343.89708 154 ASN A N 1
ATOM 1081 C CA . ASN A 1 81 ? 100.38300 -23.23100 38.13900 1.000 337.85520 154 ASN A CA 1
ATOM 1082 C C . ASN A 1 81 ? 101.55100 -22.26300 38.30500 1.000 335.71289 154 ASN A C 1
ATOM 1083 O O . ASN A 1 81 ? 101.98300 -21.61600 37.34300 1.000 337.41522 154 ASN A O 1
ATOM 1094 N N . TYR A 1 82 ? 102.06300 -22.18200 39.53400 1.000 344.29680 155 TYR A N 1
ATOM 1095 C CA . TYR A 1 82 ? 103.29600 -21.45700 39.83900 1.000 360.08747 155 TYR A CA 1
ATOM 1096 C C . TYR A 1 82 ? 104.12600 -22.31700 40.78200 1.000 359.48003 155 TYR A C 1
ATOM 1097 O O . TYR A 1 82 ? 103.70800 -22.56900 41.92100 1.000 347.92050 155 TYR A O 1
ATOM 1115 N N . ASN A 1 83 ? 105.29300 -22.76100 40.29600 1.000 366.39865 156 ASN A N 1
ATOM 1116 C CA . ASN A 1 83 ? 106.20400 -23.65100 41.01900 1.000 355.99100 156 ASN A CA 1
ATOM 1117 C C . ASN A 1 83 ? 107.59800 -23.03200 41.00600 1.000 355.30460 156 ASN A C 1
ATOM 1118 O O . ASN A 1 83 ? 108.44100 -23.38800 40.17100 1.000 346.02248 156 ASN A O 1
ATOM 1129 N N . PRO A 1 84 ? 107.87800 -22.10100 41.92000 1.000 347.89132 157 PRO A N 1
ATOM 1130 C CA . PRO A 1 84 ? 109.15300 -21.37200 41.85300 1.000 344.75196 157 PRO A CA 1
ATOM 1131 C C . PRO A 1 84 ? 110.35500 -22.25700 42.14500 1.000 345.34781 157 PRO A C 1
ATOM 1132 O O . PRO A 1 84 ? 110.31200 -23.14100 43.00400 1.000 340.87721 157 PRO A O 1
ATOM 1143 N N . LYS A 1 85 ? 111.44400 -21.99400 41.41600 1.000 355.97763 158 LYS A N 1
ATOM 1144 C CA . LYS A 1 85 ? 112.71900 -22.64300 41.67100 1.000 359.07002 158 LYS A CA 1
ATOM 1145 C C . LYS A 1 85 ? 113.42800 -21.96100 42.83900 1.000 354.13275 158 LYS A C 1
ATOM 1146 O O . LYS A 1 85 ? 113.27400 -20.75400 43.04700 1.000 351.32471 158 LYS A O 1
ATOM 1165 N N . PRO A 1 86 ? 114.20200 -22.70800 43.62500 1.000 361.55599 159 PRO A N 1
ATOM 1166 C CA . PRO A 1 86 ? 115.05000 -22.05700 44.63000 1.000 359.40437 159 PRO A CA 1
ATOM 1167 C C . PRO A 1 86 ? 116.03100 -21.10200 43.96600 1.000 379.60336 159 PRO A C 1
ATOM 1168 O O . PRO A 1 86 ? 116.58200 -21.38900 42.90100 1.000 395.66612 159 PRO A O 1
ATOM 1179 N N . LEU A 1 87 ? 116.24200 -19.95400 44.60400 1.000 384.11606 160 LEU A N 1
ATOM 1180 C CA . LEU A 1 87 ? 117.12900 -18.92100 44.08700 1.000 392.83059 160 LEU A CA 1
ATOM 1181 C C . LEU A 1 87 ? 118.44000 -18.92800 44.86300 1.000 390.66622 160 LEU A C 1
ATOM 1182 O O . LEU A 1 87 ? 118.44700 -19.06300 46.09000 1.000 394.57064 160 LEU A O 1
ATOM 1198 N N . GLY A 1 88 ? 119.54700 -18.78500 44.14000 1.000 391.43870 161 GLY A N 1
ATOM 1199 C CA . GLY A 1 88 ? 120.85700 -18.93200 44.73400 1.000 389.19370 161 GLY A CA 1
ATOM 1200 C C . GLY A 1 88 ? 121.24700 -20.39200 44.86800 1.000 395.55308 161 GLY A C 1
ATOM 1201 O O . GLY A 1 88 ? 120.60900 -21.29800 44.32300 1.000 388.93262 161 GLY A O 1
ATOM 1205 N N . SER A 1 89 ? 122.32600 -20.61500 45.61000 1.000 406.83510 162 SER A N 1
ATOM 1206 C CA . SER A 1 89 ? 122.79900 -21.96900 45.89800 1.000 410.56640 162 SER A CA 1
ATOM 1207 C C . SER A 1 89 ? 122.19900 -22.49900 47.19900 1.000 415.93452 162 SER A C 1
ATOM 1208 O O . SER A 1 89 ? 122.91000 -22.94000 48.10100 1.000 401.58905 162 SER A O 1
ATOM 1216 N N . ALA A 1 90 ? 120.87400 -22.45100 47.30100 1.000 421.61930 163 ALA A N 1
ATOM 1217 C CA . ALA A 1 90 ? 120.16800 -22.87600 48.50100 1.000 412.43585 163 ALA A CA 1
ATOM 1218 C C . ALA A 1 90 ? 118.77400 -23.33700 48.10600 1.000 415.35036 163 ALA A C 1
ATOM 1219 O O . ALA A 1 90 ? 118.25600 -22.93500 47.05700 1.000 415.38607 163 ALA A O 1
ATOM 1226 N N . PRO A 1 91 ? 118.14100 -24.18200 48.91900 1.000 420.25659 164 PRO A N 1
ATOM 1227 C CA . PRO A 1 91 ? 116.77000 -24.63200 48.63100 1.000 415.35207 164 PRO A CA 1
ATOM 1228 C C . PRO A 1 91 ? 115.66900 -23.71200 49.13800 1.000 409.00357 164 PRO A C 1
ATOM 1229 O O . PRO A 1 91 ? 114.50300 -24.12000 49.12600 1.000 403.60182 164 PRO A O 1
ATOM 1240 N N . VAL A 1 92 ? 115.99600 -22.49900 49.57300 1.000 408.90210 165 VAL A N 1
ATOM 1241 C CA . VAL A 1 92 ? 115.01900 -21.61400 50.19900 1.000 410.90240 165 VAL A CA 1
ATOM 1242 C C . VAL A 1 92 ? 114.15900 -20.97500 49.11500 1.000 415.52804 165 VAL A C 1
ATOM 1243 O O . VAL A 1 92 ? 114.66900 -20.28500 48.22600 1.000 418.00820 165 VAL A O 1
ATOM 1256 N N . VAL A 1 93 ? 112.85000 -21.20900 49.18500 1.000 413.41100 166 VAL A N 1
ATOM 1257 C CA . VAL A 1 93 ? 111.87800 -20.58800 48.29300 1.000 410.32911 166 VAL A CA 1
ATOM 1258 C C . VAL A 1 93 ? 111.16300 -19.48800 49.06700 1.000 417.36734 166 VAL A C 1
ATOM 1259 O O . VAL A 1 93 ? 110.69200 -19.71400 50.18900 1.000 408.95007 166 VAL A O 1
ATOM 1272 N N . ARG A 1 94 ? 111.07800 -18.29500 48.47100 1.000 413.73232 167 ARG A N 1
ATOM 1273 C CA . ARG A 1 94 ? 110.50200 -17.15600 49.17700 1.000 411.31494 167 ARG A CA 1
ATOM 1274 C C . ARG A 1 94 ? 108.97900 -17.20600 49.23100 1.000 408.41783 167 ARG A C 1
ATOM 1275 O O . ARG A 1 94 ? 108.38500 -16.71300 50.19700 1.000 406.97735 167 ARG A O 1
ATOM 1296 N N . THR A 1 95 ? 108.33100 -17.78700 48.22300 1.000 410.45998 168 THR A N 1
ATOM 1297 C CA . THR A 1 95 ? 106.88000 -17.77600 48.12600 1.000 394.00766 168 THR A CA 1
ATOM 1298 C C . THR A 1 95 ? 106.36600 -19.17900 47.83700 1.000 390.93833 168 THR A C 1
ATOM 1299 O O . THR A 1 95 ? 107.08800 -20.03900 47.32600 1.000 399.13362 168 THR A O 1
ATOM 1310 N N . SER A 1 96 ? 105.09800 -19.39700 48.17300 1.000 381.63779 169 SER A N 1
ATOM 1311 C CA . SER A 1 96 ? 104.46300 -20.68700 47.96700 1.000 371.00904 169 SER A CA 1
ATOM 1312 C C . SER A 1 96 ? 104.09100 -20.87500 46.50000 1.000 380.16746 169 SER A C 1
ATOM 1313 O O . SER A 1 96 ? 104.04600 -19.92600 45.71200 1.000 390.44731 169 SER A O 1
ATOM 1321 N N . GLN A 1 97 ? 103.82100 -22.12700 46.13900 1.000 369.89911 170 GLN A N 1
ATOM 1322 C CA . GLN A 1 97 ? 103.24700 -22.41300 44.83500 1.000 376.78910 170 GLN A CA 1
ATOM 1323 C C . GLN A 1 97 ? 101.83800 -21.84000 44.76500 1.000 382.97444 170 GLN A C 1
ATOM 1324 O O . GLN A 1 97 ? 101.19800 -21.57400 45.78700 1.000 391.64713 170 GLN A O 1
ATOM 1338 N N . ALA A 1 98 ? 101.34800 -21.64500 43.54400 1.000 372.07118 171 ALA A N 1
ATOM 1339 C CA . ALA A 1 98 ? 100.00400 -21.10600 43.38500 1.000 373.68632 171 ALA A CA 1
ATOM 1340 C C . ALA A 1 98 ? 99.24500 -21.88000 42.32200 1.000 364.65763 171 ALA A C 1
ATOM 1341 O O . ALA A 1 98 ? 99.82500 -22.31800 41.32600 1.000 364.52291 171 ALA A O 1
ATOM 1348 N N . VAL A 1 99 ? 97.94500 -22.04900 42.54900 1.000 361.78432 172 VAL A N 1
ATOM 1349 C CA . VAL A 1 99 ? 97.07200 -22.77500 41.63600 1.000 353.75026 172 VAL A CA 1
ATOM 1350 C C . VAL A 1 99 ? 95.75700 -22.01800 41.54700 1.000 358.17226 172 VAL A C 1
ATOM 1351 O O . VAL A 1 99 ? 95.16800 -21.66700 42.57500 1.000 337.38356 172 VAL A O 1
ATOM 1364 N N . VAL A 1 100 ? 95.30100 -21.75700 40.32400 1.000 357.46707 173 VAL A N 1
ATOM 1365 C CA . VAL A 1 100 ? 94.01700 -21.08700 40.12300 1.000 351.37273 173 VAL A CA 1
ATOM 1366 C C . VAL A 1 100 ? 93.18300 -21.87800 39.12200 1.000 347.01511 173 VAL A C 1
ATOM 1367 O O . VAL A 1 100 ? 93.66700 -22.21300 38.02300 1.000 336.70580 173 VAL A O 1
ATOM 1380 N N . ILE A 1 101 ? 91.96900 -22.24500 39.55200 1.000 339.08607 174 ILE A N 1
ATOM 1381 C CA . ILE A 1 101 ? 90.97100 -22.91400 38.72300 1.000 323.28508 174 ILE A CA 1
ATOM 1382 C C . ILE A 1 101 ? 90.42600 -21.88400 37.74300 1.000 338.69226 174 ILE A C 1
ATOM 1383 O O . ILE A 1 101 ? 89.93800 -20.82500 38.15700 1.000 341.77576 174 ILE A O 1
ATOM 1399 N N . VAL A 1 102 ? 90.48800 -22.17800 36.44700 1.000 321.05058 175 VAL A N 1
ATOM 1400 C CA . VAL A 1 102 ? 89.94500 -21.26900 35.44300 1.000 299.49062 175 VAL A CA 1
ATOM 1401 C C . VAL A 1 102 ? 88.89200 -22.01600 34.64500 1.000 281.55808 175 VAL A C 1
ATOM 1402 O O . VAL A 1 102 ? 89.21300 -22.98600 33.95300 1.000 281.00742 175 VAL A O 1
ATOM 1415 N N . GLU A 1 103 ? 87.64300 -21.56400 34.73100 1.000 282.87626 176 GLU A N 1
ATOM 1416 C CA . GLU A 1 103 ? 86.53100 -22.21100 34.04800 1.000 283.56421 176 GLU A CA 1
ATOM 1417 C C . GLU A 1 103 ? 85.89700 -21.24900 33.05400 1.000 296.17494 176 GLU A C 1
ATOM 1418 O O . GLU A 1 103 ? 85.62500 -20.09000 33.38500 1.000 283.64720 176 GLU A O 1
ATOM 1430 N N . CYS A 1 104 ? 85.64900 -21.75000 31.84600 1.000 306.93645 177 CYS A N 1
ATOM 1431 C CA . CYS A 1 104 ? 84.90900 -21.04000 30.81000 1.000 296.74156 177 CYS A CA 1
ATOM 1432 C C . CYS A 1 104 ? 83.70200 -21.88500 30.43200 1.000 291.56978 177 CYS A C 1
ATOM 1433 O O . CYS A 1 104 ? 83.86700 -22.99200 29.91300 1.000 289.20112 177 CYS A O 1
ATOM 1440 N N . HIS A 1 105 ? 82.50100 -21.37700 30.69700 1.000 293.85482 178 HIS A N 1
ATOM 1441 C CA . HIS A 1 105 ? 81.28200 -22.09400 30.35200 1.000 303.35412 178 HIS A CA 1
ATOM 1442 C C . HIS A 1 105 ? 80.70800 -21.57300 29.03700 1.000 301.63257 178 HIS A C 1
ATOM 1443 O O . HIS A 1 105 ? 80.81100 -20.38500 28.72000 1.000 285.90919 178 HIS A O 1
ATOM 1457 N N . TYR A 1 106 ? 80.08600 -22.48700 28.27700 1.000 289.51767 179 TYR A N 1
ATOM 1458 C CA . TYR A 1 106 ? 79.51400 -22.15100 26.97300 1.000 281.36773 179 TYR A CA 1
ATOM 1459 C C . TYR A 1 106 ? 78.13800 -22.77600 26.75900 1.000 277.18637 179 TYR A C 1
ATOM 1460 O O . TYR A 1 106 ? 77.99700 -23.99900 26.86600 1.000 262.96832 179 TYR A O 1
ATOM 1478 N N . PRO A 1 107 ? 77.10300 -21.98800 26.45600 1.000 277.42355 180 PRO A N 1
ATOM 1479 C CA . PRO A 1 107 ? 75.80000 -22.58800 26.13400 1.000 260.78269 180 PRO A CA 1
ATOM 1480 C C . PRO A 1 107 ? 75.88900 -23.41400 24.85900 1.000 263.30882 180 PRO A C 1
ATOM 1481 O O . PRO A 1 107 ? 76.37700 -22.94300 23.83000 1.000 280.31898 180 PRO A O 1
ATOM 1492 N N . ARG A 1 108 ? 75.40400 -24.65100 24.93000 1.000 254.82390 181 ARG A N 1
ATOM 1493 C CA . ARG A 1 108 ? 75.60300 -25.61300 23.85800 1.000 255.53041 181 ARG A CA 1
ATOM 1494 C C . ARG A 1 108 ? 74.35300 -25.88500 23.03400 1.000 269.15150 181 ARG A C 1
ATOM 1495 O O . ARG A 1 108 ? 74.46000 -26.50700 21.97100 1.000 259.85138 181 ARG A O 1
ATOM 1516 N N . LYS A 1 109 ? 73.18300 -25.43900 23.48200 1.000 272.25488 182 LYS A N 1
ATOM 1517 C CA . LYS A 1 109 ? 71.92100 -25.70400 22.80300 1.000 252.49440 182 LYS A CA 1
ATOM 1518 C C . LYS A 1 109 ? 71.39600 -24.41800 22.17900 1.000 253.31896 182 LYS A C 1
ATOM 1519 O O . LYS A 1 109 ? 71.25000 -23.40500 22.87000 1.000 253.30739 182 LYS A O 1
ATOM 1538 N N . HIS A 1 110 ? 71.12000 -24.46400 20.87500 1.000 252.94554 183 HIS A N 1
ATOM 1539 C CA . HIS A 1 110 ? 70.68500 -23.29800 20.11900 1.000 258.27466 183 HIS A CA 1
ATOM 1540 C C . HIS A 1 110 ? 69.61700 -23.70400 19.11200 1.000 251.07142 183 HIS A C 1
ATOM 1541 O O . HIS A 1 110 ? 69.71500 -24.76400 18.48600 1.000 242.47575 183 HIS A O 1
ATOM 1555 N N . ASN A 1 111 ? 68.59800 -22.85200 18.96000 1.000 261.03565 184 ASN A N 1
ATOM 1556 C CA . ASN A 1 111 ? 67.53700 -23.03800 17.96500 1.000 270.50060 184 ASN A CA 1
ATOM 1557 C C . ASN A 1 111 ? 67.85700 -22.15000 16.76400 1.000 283.60318 184 ASN A C 1
ATOM 1558 O O . ASN A 1 111 ? 67.42600 -20.99800 16.68700 1.000 281.77198 184 ASN A O 1
ATOM 1568 N N . VAL A 1 112 ? 68.61300 -22.68900 15.81800 1.000 265.63558 185 VAL A N 1
ATOM 1569 C CA . VAL A 1 112 ? 69.02400 -21.94400 14.63400 1.000 262.62393 185 VAL A CA 1
ATOM 1570 C C . VAL A 1 112 ? 67.99200 -22.15000 13.53400 1.000 262.25128 185 VAL A C 1
ATOM 1571 O O . VAL A 1 112 ? 67.65300 -23.28900 13.19000 1.000 258.34783 185 VAL A O 1
ATOM 1584 N N . SER A 1 113 ? 67.47800 -21.04300 12.99400 1.000 290.63897 186 SER A N 1
ATOM 1585 C CA . SER A 1 113 ? 66.42400 -21.04300 11.98800 1.000 284.43678 186 SER A CA 1
ATOM 1586 C C . SER A 1 113 ? 66.96500 -20.55000 10.64500 1.000 286.76020 186 SER A C 1
ATOM 1587 O O . SER A 1 113 ? 68.15500 -20.26000 10.48700 1.000 280.07331 186 SER A O 1
ATOM 1595 N N . SER A 1 114 ? 66.06400 -20.45300 9.66700 1.000 263.20790 187 SER A N 1
ATOM 1596 C CA . SER A 1 114 ? 66.40600 -20.04400 8.31400 1.000 256.75505 187 SER A CA 1
ATOM 1597 C C . SER A 1 114 ? 65.44300 -18.95700 7.85600 1.000 260.53024 187 SER A C 1
ATOM 1598 O O . SER A 1 114 ? 64.46700 -18.63000 8.53600 1.000 268.21137 187 SER A O 1
ATOM 1606 N N . LEU A 1 115 ? 65.72300 -18.40500 6.67700 1.000 257.94216 188 LEU A N 1
ATOM 1607 C CA . LEU A 1 115 ? 64.91000 -17.34800 6.09700 1.000 258.93801 188 LEU A CA 1
ATOM 1608 C C . LEU A 1 115 ? 63.78400 -17.96100 5.26200 1.000 258.84377 188 LEU A C 1
ATOM 1609 O O . LEU A 1 115 ? 63.60100 -19.17900 5.21700 1.000 246.70968 188 LEU A O 1
ATOM 1625 N N . ALA A 1 116 ? 63.00700 -17.10200 4.60600 1.000 271.06513 189 ALA A N 1
ATOM 1626 C CA . ALA A 1 116 ? 61.79700 -17.54000 3.92400 1.000 261.38163 189 ALA A CA 1
ATOM 1627 C C . ALA A 1 116 ? 62.11800 -18.25500 2.61500 1.000 264.37792 189 ALA A C 1
ATOM 1628 O O . ALA A 1 116 ? 63.01100 -17.84700 1.86600 1.000 278.73256 189 ALA A O 1
ATOM 1635 N N . LEU A 1 117 ? 61.36500 -19.31800 2.33800 1.000 245.46613 190 LEU A N 1
ATOM 1636 C CA . LEU A 1 117 ? 61.38000 -20.00500 1.05400 1.000 249.30259 190 LEU A CA 1
ATOM 1637 C C . LEU A 1 117 ? 59.97100 -19.95800 0.48000 1.000 270.22748 190 LEU A C 1
ATOM 1638 O O . LEU A 1 117 ? 59.01400 -20.36200 1.15000 1.000 282.74342 190 LEU A O 1
ATOM 1654 N N . ASP A 1 118 ? 59.84300 -19.46200 -0.74700 1.000 285.27334 191 ASP A N 1
ATOM 1655 C CA . ASP A 1 118 ? 58.53400 -19.30700 -1.36900 1.000 270.75927 191 ASP A CA 1
ATOM 1656 C C . ASP A 1 118 ? 58.15900 -20.58700 -2.10700 1.000 257.68008 191 ASP A C 1
ATOM 1657 O O . ASP A 1 118 ? 58.84500 -20.95300 -3.07000 1.000 260.78460 191 ASP A O 1
ATOM 1666 N N . PRO A 1 119 ? 57.11000 -21.30500 -1.69100 1.000 280.31449 192 PRO A N 1
ATOM 1667 C CA . PRO A 1 119 ? 56.73400 -22.53500 -2.40700 1.000 254.48917 192 PRO A CA 1
ATOM 1668 C C . PRO A 1 119 ? 56.09400 -22.20200 -3.74800 1.000 280.94893 192 PRO A C 1
ATOM 1669 O O . PRO A 1 119 ? 55.18300 -21.37400 -3.82600 1.000 294.70568 192 PRO A O 1
ATOM 1680 N N . LEU A 1 120 ? 56.57100 -22.85600 -4.80400 1.000 276.60891 193 LEU A N 1
ATOM 1681 C CA . LEU A 1 120 ? 56.09600 -22.60000 -6.15600 1.000 267.45599 193 LEU A CA 1
ATOM 1682 C C . LEU A 1 120 ? 55.55700 -23.87700 -6.78200 1.000 255.39135 193 LEU A C 1
ATOM 1683 O O . LEU A 1 120 ? 56.22700 -24.91600 -6.77300 1.000 242.88283 193 LEU A O 1
ATOM 1699 N N . TRP A 1 121 ? 54.34800 -23.78600 -7.33000 1.000 269.12950 194 TRP A N 1
ATOM 1700 C CA . TRP A 1 121 ? 53.77500 -24.84300 -8.14700 1.000 270.22990 194 TRP A CA 1
ATOM 1701 C C . TRP A 1 121 ? 52.78600 -24.20000 -9.10700 1.000 301.97327 194 TRP A C 1
ATOM 1702 O O . TRP A 1 121 ? 52.42300 -23.02900 -8.96500 1.000 302.33797 194 TRP A O 1
ATOM 1723 N N . VAL A 1 122 ? 52.34800 -24.98000 -10.08900 1.000 296.57524 195 VAL A N 1
ATOM 1724 C CA . VAL A 1 122 ? 51.36600 -24.50200 -11.05700 1.000 277.88129 195 VAL A CA 1
ATOM 1725 C C . VAL A 1 122 ? 50.27400 -25.55100 -11.22500 1.000 272.06749 195 VAL A C 1
ATOM 1726 O O . VAL A 1 122 ? 50.51800 -26.60700 -11.82800 1.000 261.83038 195 VAL A O 1
ATOM 1739 N N . PRO A 1 123 ? 49.06700 -25.31600 -10.71500 1.000 305.37330 196 PRO A N 1
ATOM 1740 C CA . PRO A 1 123 ? 47.96600 -26.24200 -10.98600 1.000 297.78995 196 PRO A CA 1
ATOM 1741 C C . PRO A 1 123 ? 47.46400 -26.07200 -12.41000 1.000 289.81447 196 PRO A C 1
ATOM 1742 O O . PRO A 1 123 ? 47.75100 -25.08100 -13.08500 1.000 278.27017 196 PRO A O 1
ATOM 1753 N N . PHE A 1 124 ? 46.70600 -27.06400 -12.86800 1.000 285.83468 197 PHE A N 1
ATOM 1754 C CA . PHE A 1 124 ? 46.13000 -27.03900 -14.20400 1.000 291.48786 197 PHE A CA 1
ATOM 1755 C C . PHE A 1 124 ? 44.61300 -27.12300 -14.11700 1.000 286.92195 197 PHE A C 1
ATOM 1756 O O . PHE A 1 124 ? 44.07200 -28.00800 -13.44600 1.000 281.71387 197 PHE A O 1
ATOM 1773 N N . SER A 1 125 ? 43.93700 -26.20400 -14.80300 1.000 272.38573 198 SER A N 1
ATOM 1774 C CA . SER A 1 125 ? 42.48600 -26.23000 -14.92400 1.000 266.47526 198 SER A CA 1
ATOM 1775 C C . SER A 1 125 ? 42.11200 -25.63800 -16.27300 1.000 289.84587 198 SER A C 1
ATOM 1776 O O . SER A 1 125 ? 42.55200 -24.53300 -16.60900 1.000 285.23143 198 SER A O 1
ATOM 1784 N N . ALA A 1 126 ? 41.31000 -26.37000 -17.04100 1.000 288.57597 199 ALA A N 1
ATOM 1785 C CA . ALA A 1 126 ? 40.90900 -25.92600 -18.36800 1.000 263.23456 199 ALA A CA 1
ATOM 1786 C C . ALA A 1 126 ? 39.64400 -26.67100 -18.76500 1.000 259.15511 199 ALA A C 1
ATOM 1787 O O . ALA A 1 126 ? 39.22900 -27.62800 -18.10600 1.000 265.50592 199 ALA A O 1
ATOM 1794 N N . ALA A 1 127 ? 39.03800 -26.22200 -19.86500 1.000 270.62001 200 ALA A N 1
ATOM 1795 C CA . ALA A 1 127 ? 37.81600 -26.83200 -20.39900 1.000 273.66254 200 ALA A CA 1
ATOM 1796 C C . ALA A 1 127 ? 37.98700 -26.96800 -21.91200 1.000 296.87939 200 ALA A C 1
ATOM 1797 O O . ALA A 1 127 ? 37.59700 -26.08000 -22.67700 1.000 283.43376 200 ALA A O 1
ATOM 1804 N N . LYS A 1 128 ? 38.56500 -28.08900 -22.33600 1.000 280.96331 201 LYS A N 1
ATOM 1805 C CA . LYS A 1 128 ? 38.75600 -28.36000 -23.75000 1.000 252.29256 201 LYS A CA 1
ATOM 1806 C C . LYS A 1 128 ? 37.44500 -28.82300 -24.38500 1.000 255.72454 201 LYS A C 1
ATOM 1807 O O . LYS A 1 128 ? 36.45400 -29.10200 -23.70400 1.000 274.04238 201 LYS A O 1
ATOM 1826 N N . MET A 1 129 ? 37.45000 -28.90100 -25.71400 1.000 293.52943 202 MET A N 1
ATOM 1827 C CA . MET A 1 129 ? 36.27300 -29.32300 -26.46100 1.000 291.52962 202 MET A CA 1
ATOM 1828 C C . MET A 1 129 ? 36.69000 -29.71600 -27.87100 1.000 274.48689 202 MET A C 1
ATOM 1829 O O . MET A 1 129 ? 37.64300 -29.16500 -28.42800 1.000 283.49007 202 MET A O 1
ATOM 1843 N N . ALA A 1 130 ? 35.96000 -30.67200 -28.43800 1.000 255.05594 203 ALA A N 1
ATOM 1844 C CA . ALA A 1 130 ? 36.19400 -31.12500 -29.80000 1.000 262.13394 203 ALA A CA 1
ATOM 1845 C C . ALA A 1 130 ? 34.86300 -31.55800 -30.39500 1.000 272.09203 203 ALA A C 1
ATOM 1846 O O . ALA A 1 130 ? 33.94500 -31.95100 -29.67100 1.000 270.99874 203 ALA A O 1
ATOM 1853 N N . GLU A 1 131 ? 34.76600 -31.47900 -31.72200 1.000 280.75380 204 GLU A N 1
ATOM 1854 C CA . GLU A 1 131 ? 33.52500 -31.76100 -32.42700 1.000 265.09090 204 GLU A CA 1
ATOM 1855 C C . GLU A 1 131 ? 33.75900 -32.77500 -33.53700 1.000 256.17529 204 GLU A C 1
ATOM 1856 O O . GLU A 1 131 ? 34.88400 -32.99000 -33.99200 1.000 256.20549 204 GLU A O 1
ATOM 1868 N N . GLU A 1 132 ? 32.66400 -33.40000 -33.95900 1.000 267.33909 205 GLU A N 1
ATOM 1869 C CA . GLU A 1 132 ? 32.69900 -34.47000 -34.94700 1.000 272.37087 205 GLU A CA 1
ATOM 1870 C C . GLU A 1 132 ? 31.29500 -34.61200 -35.52100 1.000 284.49956 205 GLU A C 1
ATOM 1871 O O . GLU A 1 132 ? 30.34000 -33.99900 -35.03600 1.000 266.16994 205 GLU A O 1
ATOM 1883 N N . PHE A 1 133 ? 31.18400 -35.41300 -36.57500 1.000 292.44373 206 PHE A N 1
ATOM 1884 C CA . PHE A 1 133 ? 29.91500 -35.68600 -37.22900 1.000 281.12921 206 PHE A CA 1
ATOM 1885 C C . PHE A 1 133 ? 29.50800 -37.13500 -37.00300 1.000 279.39056 206 PHE A C 1
ATOM 1886 O O . PHE A 1 133 ? 30.35400 -38.02500 -36.87900 1.000 279.07123 206 PHE A O 1
ATOM 1903 N N . LEU A 1 134 ? 28.20000 -37.36200 -36.96100 1.000 242.69626 207 LEU A N 1
ATOM 1904 C CA . LEU A 1 134 ? 27.67500 -38.71600 -36.96100 1.000 243.30444 207 LEU A CA 1
ATOM 1905 C C . LEU A 1 134 ? 27.85100 -39.33700 -38.34600 1.000 270.49800 207 LEU A C 1
ATOM 1906 O O . LEU A 1 134 ? 28.33300 -38.70300 -39.29000 1.000 265.34930 207 LEU A O 1
ATOM 1922 N N . TYR A 1 135 ? 27.46300 -40.60200 -38.46300 1.000 268.43470 208 TYR A N 1
ATOM 1923 C CA . TYR A 1 135 ? 27.46400 -41.31200 -39.73200 1.000 252.68370 208 TYR A CA 1
ATOM 1924 C C . TYR A 1 135 ? 26.02800 -41.65200 -40.11000 1.000 260.40414 208 TYR A C 1
ATOM 1925 O O . TYR A 1 135 ? 25.30000 -42.25700 -39.31500 1.000 255.77714 208 TYR A O 1
ATOM 1943 N N . PHE A 1 136 ? 25.62800 -41.26700 -41.32400 1.000 266.30376 209 PHE A N 1
ATOM 1944 C CA . PHE A 1 136 ? 24.29200 -41.52700 -41.84100 1.000 260.60518 209 PHE A CA 1
ATOM 1945 C C . PHE A 1 136 ? 24.39100 -42.16700 -43.22000 1.000 251.19845 209 PHE A C 1
ATOM 1946 O O . PHE A 1 136 ? 25.40800 -42.05300 -43.90900 1.000 255.46073 209 PHE A O 1
ATOM 1963 N N . THR A 1 137 ? 23.30900 -42.83500 -43.62600 1.000 249.42231 210 THR A N 1
ATOM 1964 C CA . THR A 1 137 ? 23.18100 -43.32700 -44.98900 1.000 262.69652 210 THR A CA 1
ATOM 1965 C C . THR A 1 137 ? 21.71100 -43.40900 -45.37400 1.000 256.72226 210 THR A C 1
ATOM 1966 O O . THR A 1 137 ? 20.86300 -43.79800 -44.56600 1.000 266.44231 210 THR A O 1
ATOM 1977 N N . LEU A 1 138 ? 21.42100 -43.01100 -46.60700 1.000 245.63472 211 LEU A N 1
ATOM 1978 C CA . LEU A 1 138 ? 20.14800 -43.27000 -47.26800 1.000 241.73396 211 LEU A CA 1
ATOM 1979 C C . LEU A 1 138 ? 20.43700 -44.19500 -48.44300 1.000 243.51340 211 LEU A C 1
ATOM 1980 O O . LEU A 1 138 ? 21.27800 -43.87000 -49.28700 1.000 267.64170 211 LEU A O 1
ATOM 1996 N N . LYS A 1 139 ? 19.75700 -45.34100 -48.50600 1.000 251.17798 212 LYS A N 1
ATOM 1997 C CA . LYS A 1 139 ? 20.08300 -46.29800 -49.55300 1.000 253.33515 212 LYS A CA 1
ATOM 1998 C C . LYS A 1 139 ? 18.84200 -47.05100 -50.00800 1.000 253.98120 212 LYS A C 1
ATOM 1999 O O . LYS A 1 139 ? 17.82200 -47.10900 -49.31200 1.000 254.42449 212 LYS A O 1
ATOM 2018 N N . LEU A 1 140 ? 18.93700 -47.59100 -51.22000 1.000 259.99396 213 LEU A N 1
ATOM 2019 C CA . LEU A 1 140 ? 17.89800 -48.44500 -51.76800 1.000 262.95975 213 LEU A CA 1
ATOM 2020 C C . LEU A 1 140 ? 18.01800 -49.84100 -51.17700 1.000 255.36901 213 LEU A C 1
ATOM 2021 O O . LEU A 1 140 ? 19.10600 -50.29300 -50.81000 1.000 259.91045 213 LEU A O 1
ATOM 2037 N N . THR A 1 141 ? 16.88500 -50.52800 -51.09300 1.000 247.49818 214 THR A N 1
ATOM 2038 C CA . THR A 1 141 ? 16.83800 -51.87500 -50.55500 1.000 256.22796 214 THR A CA 1
ATOM 2039 C C . THR A 1 141 ? 16.05100 -52.76900 -51.49700 1.000 247.50630 214 THR A C 1
ATOM 2040 O O . THR A 1 141 ? 15.15600 -52.31200 -52.21400 1.000 246.51085 214 THR A O 1
ATOM 2051 N N . THR A 1 142 ? 16.38700 -54.05300 -51.47700 1.000 248.13209 215 THR A N 1
ATOM 2052 C CA . THR A 1 142 ? 15.57000 -55.05200 -52.14700 1.000 248.83274 215 THR A CA 1
ATOM 2053 C C . THR A 1 142 ? 14.20600 -55.11100 -51.47300 1.000 248.09772 215 THR A C 1
ATOM 2054 O O . THR A 1 142 ? 13.89200 -54.27800 -50.61700 1.000 259.96262 215 THR A O 1
ATOM 2065 N N . ASP A 1 143 ? 13.38500 -56.08000 -51.85600 1.000 254.99322 216 ASP A N 1
ATOM 2066 C CA . ASP A 1 143 ? 11.99200 -56.10200 -51.43600 1.000 253.58993 216 ASP A CA 1
ATOM 2067 C C . ASP A 1 143 ? 11.79000 -56.66600 -50.03600 1.000 266.68195 216 ASP A C 1
ATOM 2068 O O . ASP A 1 143 ? 10.64900 -56.68800 -49.56300 1.000 260.16399 216 ASP A O 1
ATOM 2077 N N . ASP A 1 144 ? 12.85000 -57.11700 -49.36400 1.000 279.95103 217 ASP A N 1
ATOM 2078 C CA . ASP A 1 144 ? 12.75900 -57.57500 -47.98400 1.000 259.27005 217 ASP A CA 1
ATOM 2079 C C . ASP A 1 144 ? 13.47500 -56.65300 -47.00600 1.000 255.74282 217 ASP A C 1
ATOM 2080 O O . ASP A 1 144 ? 13.55600 -56.97800 -45.81700 1.000 281.80982 217 ASP A O 1
ATOM 2089 N N . PHE A 1 145 ? 14.00500 -55.52500 -47.47100 1.000 264.84333 218 PHE A N 1
ATOM 2090 C CA . PHE A 1 145 ? 14.70300 -54.54000 -46.65100 1.000 264.09957 218 PHE A CA 1
ATOM 2091 C C . PHE A 1 145 ? 15.97400 -55.08800 -46.01400 1.000 279.74449 218 PHE A C 1
ATOM 2092 O O . PHE A 1 145 ? 16.52300 -54.45900 -45.10000 1.000 289.66884 218 PHE A O 1
ATOM 2109 N N . GLN A 1 146 ? 16.47100 -56.23400 -46.47600 1.000 281.98843 219 GLN A N 1
ATOM 2110 C CA . GLN A 1 146 ? 17.67400 -56.82700 -45.90600 1.000 287.62800 219 GLN A CA 1
ATOM 2111 C C . GLN A 1 146 ? 18.91500 -56.60100 -46.75300 1.000 285.52447 219 GLN A C 1
ATOM 2112 O O . GLN A 1 146 ? 20.01800 -56.51900 -46.20200 1.000 287.34913 219 GLN A O 1
ATOM 2126 N N . PHE A 1 147 ? 18.76400 -56.49400 -48.07000 1.000 273.91350 220 PHE A N 1
ATOM 2127 C CA . PHE A 1 147 ? 19.89500 -56.41300 -48.97700 1.000 274.23993 220 PHE A CA 1
ATOM 2128 C C . PHE A 1 147 ? 19.75600 -55.20000 -49.88500 1.000 271.24007 220 PHE A C 1
ATOM 2129 O O . PHE A 1 147 ? 18.66700 -54.65100 -50.07100 1.000 269.19554 220 PHE A O 1
ATOM 2146 N N . GLU A 1 148 ? 20.89000 -54.78900 -50.44600 1.000 272.51084 221 GLU A N 1
ATOM 2147 C CA . GLU A 1 148 ? 20.91700 -53.66700 -51.37300 1.000 283.71520 221 GLU A CA 1
ATOM 2148 C C . GLU A 1 148 ? 20.34000 -54.07500 -52.72300 1.000 295.36378 221 GLU A C 1
ATOM 2149 O O . GLU A 1 148 ? 20.56400 -55.19100 -53.19900 1.000 310.70845 221 GLU A O 1
ATOM 2161 N N . ARG A 1 149 ? 19.59000 -53.16000 -53.34400 1.000 283.73791 222 ARG A N 1
ATOM 2162 C CA . ARG A 1 149 ? 19.11700 -53.33100 -54.71500 1.000 277.77971 222 ARG A CA 1
ATOM 2163 C C . ARG A 1 149 ? 19.79800 -52.29300 -55.59900 1.000 286.08584 222 ARG A C 1
ATOM 2164 O O . ARG A 1 149 ? 19.31600 -51.15600 -55.71400 1.000 286.41483 222 ARG A O 1
ATOM 2185 N N . PRO A 1 150 ? 20.92700 -52.62400 -56.23700 1.000 296.19026 223 PRO A N 1
ATOM 2186 C CA . PRO A 1 150 ? 21.58100 -51.65000 -57.12500 1.000 291.19268 223 PRO A CA 1
ATOM 2187 C C . PRO A 1 150 ? 20.82800 -51.39900 -58.42200 1.000 288.08375 223 PRO A C 1
ATOM 2188 O O . PRO A 1 150 ? 21.14300 -50.42500 -59.11800 1.000 279.06577 223 PRO A O 1
ATOM 2199 N N . SER A 1 151 ? 19.85400 -52.24000 -58.77200 1.000 276.86571 224 SER A N 1
ATOM 2200 C CA . SER A 1 151 ? 19.01500 -52.01600 -59.95000 1.000 264.97320 224 SER A CA 1
ATOM 2201 C C . SER A 1 151 ? 18.00000 -50.93000 -59.60300 1.000 262.20009 224 SER A C 1
ATOM 2202 O O . SER A 1 151 ? 16.82300 -51.18700 -59.33700 1.000 266.57595 224 SER A O 1
ATOM 2210 N N . TYR A 1 152 ? 18.47700 -49.68400 -59.61400 1.000 260.18998 225 TYR A N 1
ATOM 2211 C CA . TYR A 1 152 ? 17.66000 -48.54500 -59.21100 1.000 261.66929 225 TYR A CA 1
ATOM 2212 C C . TYR A 1 152 ? 16.53300 -48.23600 -60.18600 1.000 268.97648 225 TYR A C 1
ATOM 2213 O O . TYR A 1 152 ? 15.83100 -47.23900 -59.99000 1.000 277.12190 225 TYR A O 1
ATOM 2231 N N . GLN A 1 153 ? 16.34600 -49.04000 -61.22500 1.000 261.47615 226 GLN A N 1
ATOM 2232 C CA . GLN A 1 153 ? 15.30400 -48.79600 -62.21000 1.000 253.54254 226 GLN A CA 1
ATOM 2233 C C . GLN A 1 153 ? 14.04600 -49.57300 -61.84000 1.000 253.39733 226 GLN A C 1
ATOM 2234 O O . GLN A 1 153 ? 14.10500 -50.77900 -61.57700 1.000 255.52958 226 GLN A O 1
ATOM 2248 N N . TYR A 1 154 ? 12.91600 -48.86900 -61.79400 1.000 259.04485 227 TYR A N 1
ATOM 2249 C CA . TYR A 1 154 ? 11.62100 -49.45200 -61.48100 1.000 256.61693 227 TYR A CA 1
ATOM 2250 C C . TYR A 1 154 ? 10.60800 -49.01800 -62.53100 1.000 252.91299 227 TYR A C 1
ATOM 2251 O O . TYR A 1 154 ? 10.84200 -48.08600 -63.30300 1.000 251.18485 227 TYR A O 1
ATOM 2269 N N . PHE A 1 155 ? 9.46100 -49.68400 -62.53700 1.000 253.28829 228 PHE A N 1
ATOM 2270 C CA . PHE A 1 155 ? 8.35900 -49.32400 -63.41500 1.000 254.05042 228 PHE A CA 1
ATOM 2271 C C . PHE A 1 155 ? 7.36400 -48.44000 -62.66900 1.000 249.41695 228 PHE A C 1
ATOM 2272 O O . PHE A 1 155 ? 7.41700 -48.29200 -61.44700 1.000 258.50403 228 PHE A O 1
ATOM 2289 N N . LEU A 1 156 ? 6.45300 -47.83600 -63.43100 1.000 272.47450 229 LEU A N 1
ATOM 2290 C CA . LEU A 1 156 ? 5.40100 -47.02500 -62.83200 1.000 262.28220 229 LEU A CA 1
ATOM 2291 C C . LEU A 1 156 ? 4.48900 -47.89600 -61.97800 1.000 272.57901 229 LEU A C 1
ATOM 2292 O O . LEU A 1 156 ? 3.99200 -48.93200 -62.43100 1.000 259.26940 229 LEU A O 1
ATOM 2308 N N . GLY A 1 157 ? 4.25600 -47.45900 -60.74300 1.000 270.74327 230 GLY A N 1
ATOM 2309 C CA . GLY A 1 157 ? 3.42900 -48.18200 -59.81100 1.000 256.02323 230 GLY A CA 1
ATOM 2310 C C . GLY A 1 157 ? 4.16900 -49.19400 -58.96300 1.000 256.49142 230 GLY A C 1
ATOM 2311 O O . GLY A 1 157 ? 3.64100 -49.61800 -57.92800 1.000 265.65541 230 GLY A O 1
ATOM 2315 N N . ASP A 1 158 ? 5.37100 -49.59800 -59.37000 1.000 267.90414 231 ASP A N 1
ATOM 2316 C CA . ASP A 1 158 ? 6.17500 -50.47900 -58.53800 1.000 261.61960 231 ASP A CA 1
ATOM 2317 C C . ASP A 1 158 ? 6.49000 -49.80100 -57.20700 1.000 265.19235 231 ASP A C 1
ATOM 2318 O O . ASP A 1 158 ? 6.42800 -48.57500 -57.07000 1.000 256.01844 231 ASP A O 1
ATOM 2327 N N . LEU A 1 159 ? 6.83800 -50.61600 -56.21800 1.000 277.25352 232 LEU A N 1
ATOM 2328 C CA . LEU A 1 159 ? 7.17300 -50.12700 -54.88700 1.000 262.33766 232 LEU A CA 1
ATOM 2329 C C . LEU A 1 159 ? 8.68700 -50.03300 -54.76600 1.000 255.01736 232 LEU A C 1
ATOM 2330 O O . LEU A 1 159 ? 9.38400 -51.05200 -54.73300 1.000 257.94381 232 LEU A O 1
ATOM 2346 N N . ILE A 1 160 ? 9.18900 -48.80400 -54.72200 1.000 246.16609 233 ILE A N 1
ATOM 2347 C CA . ILE A 1 160 ? 10.59600 -48.53900 -54.45700 1.000 250.11553 233 ILE A CA 1
ATOM 2348 C C . ILE A 1 160 ? 10.79500 -48.66000 -52.94800 1.000 246.41131 233 ILE A C 1
ATOM 2349 O O . ILE A 1 160 ? 10.26500 -47.85100 -52.17800 1.000 255.31683 233 ILE A O 1
ATOM 2365 N N . HIS A 1 161 ? 11.50200 -49.71000 -52.52700 1.000 242.36804 234 HIS A N 1
ATOM 2366 C CA . HIS A 1 161 ? 11.80300 -49.95200 -51.12200 1.000 266.49742 234 HIS A CA 1
ATOM 2367 C C . HIS A 1 161 ? 13.07400 -49.20300 -50.74700 1.000 256.00581 234 HIS A C 1
ATOM 2368 O O . HIS A 1 161 ? 14.09000 -49.32100 -51.44100 1.000 243.65669 234 HIS A O 1
ATOM 2382 N N . ILE A 1 162 ? 13.02600 -48.43900 -49.65400 1.000 276.18172 235 ILE A N 1
ATOM 2383 C CA . ILE A 1 162 ? 14.15200 -47.59600 -49.26600 1.000 266.16148 235 ILE A CA 1
ATOM 2384 C C . ILE A 1 162 ? 14.40700 -47.72500 -47.77100 1.000 268.85640 235 ILE A C 1
ATOM 2385 O O . ILE A 1 162 ? 13.46700 -47.78500 -46.96500 1.000 268.87179 235 ILE A O 1
ATOM 2401 N N . GLU A 1 163 ? 15.69200 -47.78600 -47.40400 1.000 258.95137 236 GLU A N 1
ATOM 2402 C CA . GLU A 1 163 ? 16.12800 -47.82000 -46.01600 1.000 246.05301 236 GLU A CA 1
ATOM 2403 C C . GLU A 1 163 ? 16.92200 -46.56000 -45.69000 1.000 244.77237 236 GLU A C 1
ATOM 2404 O O . GLU A 1 163 ? 17.70300 -46.06500 -46.51400 1.000 268.00630 236 GLU A O 1
ATOM 2416 N N . ALA A 1 164 ? 16.69600 -46.03200 -44.48900 1.000 236.73326 237 ALA A N 1
ATOM 2417 C CA . ALA A 1 164 ? 17.45900 -44.92800 -43.92700 1.000 235.79994 237 ALA A CA 1
ATOM 2418 C C . ALA A 1 164 ? 18.10000 -45.42300 -42.64300 1.000 240.87967 237 ALA A C 1
ATOM 2419 O O . ALA A 1 164 ? 17.40700 -45.94400 -41.76400 1.000 269.79637 237 ALA A O 1
ATOM 2426 N N . THR A 1 165 ? 19.41100 -45.24900 -42.51500 1.000 256.60969 238 THR A N 1
ATOM 2427 C CA . THR A 1 165 ? 20.11400 -45.79200 -41.36600 1.000 253.07622 238 THR A CA 1
ATOM 2428 C C . THR A 1 165 ? 21.08700 -44.76500 -40.81400 1.000 253.26221 238 THR A C 1
ATOM 2429 O O . THR A 1 165 ? 21.64200 -43.94300 -41.54600 1.000 251.97714 238 THR A O 1
ATOM 2440 N N . VAL A 1 166 ? 21.26100 -44.81100 -39.49800 1.000 277.53297 239 VAL A N 1
ATOM 2441 C CA . VAL A 1 166 ? 22.33400 -44.11600 -38.80100 1.000 274.74488 239 VAL A CA 1
ATOM 2442 C C . VAL A 1 166 ? 23.19100 -45.18900 -38.14700 1.000 253.05784 239 VAL A C 1
ATOM 2443 O O . VAL A 1 166 ? 22.66000 -46.12600 -37.54400 1.000 247.93555 239 VAL A O 1
ATOM 2456 N N . LYS A 1 167 ? 24.50500 -45.07100 -38.28100 1.000 245.37230 240 LYS A N 1
ATOM 2457 C CA . LYS A 1 167 ? 25.40000 -46.12200 -37.81600 1.000 248.27248 240 LYS A CA 1
ATOM 2458 C C . LYS A 1 167 ? 25.77900 -45.88100 -36.36100 1.000 246.56575 240 LYS A C 1
ATOM 2459 O O . LYS A 1 167 ? 26.13500 -44.76300 -35.97500 1.000 264.68865 240 LYS A O 1
ATOM 2478 N N . GLN A 1 168 ? 25.69000 -46.94200 -35.56000 1.000 252.78445 241 GLN A N 1
ATOM 2479 C CA . GLN A 1 168 ? 25.78200 -46.82100 -34.11100 1.000 247.19784 241 GLN A CA 1
ATOM 2480 C C . GLN A 1 168 ? 27.22900 -46.70800 -33.64300 1.000 244.47282 241 GLN A C 1
ATOM 2481 O O . GLN A 1 168 ? 27.59700 -45.75500 -32.94900 1.000 246.20708 241 GLN A O 1
ATOM 2495 N N . TYR A 1 169 ? 28.06400 -47.67000 -34.02300 1.000 253.42722 242 TYR A N 1
ATOM 2496 C CA . TYR A 1 169 ? 29.42100 -47.81100 -33.48000 1.000 264.83444 242 TYR A CA 1
ATOM 2497 C C . TYR A 1 169 ? 29.27600 -47.89600 -31.96200 1.000 268.27275 242 TYR A C 1
ATOM 2498 O O . TYR A 1 169 ? 28.47300 -48.70800 -31.47400 1.000 268.19511 242 TYR A O 1
ATOM 2516 N N . PHE A 1 170 ? 30.00800 -47.09400 -31.18700 1.000 265.76698 243 PHE A N 1
ATOM 2517 C CA . PHE A 1 170 ? 29.93600 -47.10100 -29.73200 1.000 267.33505 243 PHE A CA 1
ATOM 2518 C C . PHE A 1 170 ? 29.22300 -45.86500 -29.19800 1.000 263.70109 243 PHE A C 1
ATOM 2519 O O . PHE A 1 170 ? 29.58000 -45.34500 -28.14100 1.000 267.60170 243 PHE A O 1
ATOM 2536 N N . HIS A 1 171 ? 28.23400 -45.36900 -29.93200 1.000 246.25221 244 HIS A N 1
ATOM 2537 C CA . HIS A 1 171 ? 27.38700 -44.29800 -29.43800 1.000 240.37874 244 HIS A CA 1
ATOM 2538 C C . HIS A 1 171 ? 26.23900 -44.87900 -28.61600 1.000 246.17548 244 HIS A C 1
ATOM 2539 O O . HIS A 1 171 ? 25.96800 -46.08300 -28.63100 1.000 242.23128 244 HIS A O 1
ATOM 2553 N N . VAL A 1 172 ? 25.56600 -44.00300 -27.87900 1.000 236.09700 245 VAL A N 1
ATOM 2554 C CA . VAL A 1 172 ? 24.36300 -44.39100 -27.15000 1.000 241.01886 245 VAL A CA 1
ATOM 2555 C C . VAL A 1 172 ? 23.31500 -44.79200 -28.18200 1.000 254.82856 245 VAL A C 1
ATOM 2556 O O . VAL A 1 172 ? 23.32000 -44.25200 -29.29700 1.000 274.31724 245 VAL A O 1
ATOM 2569 N N . PRO A 1 173 ? 22.40300 -45.71000 -27.86600 1.000 250.21449 246 PRO A N 1
ATOM 2570 C CA . PRO A 1 173 ? 21.39600 -46.11800 -28.85500 1.000 264.96593 246 PRO A CA 1
ATOM 2571 C C . PRO A 1 173 ? 20.67200 -44.91500 -29.44200 1.000 266.71756 246 PRO A C 1
ATOM 2572 O O . PRO A 1 173 ? 20.15400 -44.06200 -28.71900 1.000 263.75885 246 PRO A O 1
ATOM 2583 N N . LEU A 1 174 ? 20.63400 -44.85500 -30.77000 1.000 257.41386 247 LEU A N 1
ATOM 2584 C CA . LEU A 1 174 ? 20.09200 -43.71700 -31.49200 1.000 241.62999 247 LEU A CA 1
ATOM 2585 C C . LEU A 1 174 ? 18.81500 -44.10300 -32.22200 1.000 241.92270 247 LEU A C 1
ATOM 2586 O O . LEU A 1 174 ? 18.55800 -45.27700 -32.50300 1.000 253.29192 247 LEU A O 1
ATOM 2602 N N . ARG A 1 175 ? 18.01800 -43.08600 -32.53400 1.000 244.90196 248 ARG A N 1
ATOM 2603 C CA . ARG A 1 175 ? 16.85200 -43.23300 -33.39100 1.000 250.85102 248 ARG A CA 1
ATOM 2604 C C . ARG A 1 175 ? 16.94800 -42.17600 -34.47800 1.000 257.85012 248 ARG A C 1
ATOM 2605 O O . ARG A 1 175 ? 17.22700 -41.00900 -34.18600 1.000 251.65154 248 ARG A O 1
ATOM 2626 N N . VAL A 1 176 ? 16.71300 -42.58500 -35.72300 1.000 264.25334 249 VAL A N 1
ATOM 2627 C CA . VAL A 1 176 ? 16.85600 -41.71000 -36.87900 1.000 236.25768 249 VAL A CA 1
ATOM 2628 C C . VAL A 1 176 ? 15.47200 -41.31800 -37.37400 1.000 235.58363 249 VAL A C 1
ATOM 2629 O O . VAL A 1 176 ? 14.52600 -42.11400 -37.33000 1.000 236.40561 249 VAL A O 1
ATOM 2642 N N . TYR A 1 177 ? 15.36200 -40.08500 -37.86800 1.000 243.18309 250 TYR A N 1
ATOM 2643 C CA . TYR A 1 177 ? 14.10100 -39.55200 -38.35800 1.000 243.60396 250 TYR A CA 1
ATOM 2644 C C . TYR A 1 177 ? 14.30300 -38.90600 -39.71900 1.000 258.30362 250 TYR A C 1
ATOM 2645 O O . TYR A 1 177 ? 15.38700 -38.41000 -40.03600 1.000 271.47877 250 TYR A O 1
ATOM 2663 N N . VAL A 1 178 ? 13.24300 -38.92100 -40.51800 1.000 251.33639 251 VAL A N 1
ATOM 2664 C CA . VAL A 1 178 ? 13.21100 -38.23800 -41.80200 1.000 236.02372 251 VAL A CA 1
ATOM 2665 C C . VAL A 1 178 ? 12.41200 -36.95700 -41.61100 1.000 237.29998 251 VAL A C 1
ATOM 2666 O O . VAL A 1 178 ? 11.21300 -36.99900 -41.31500 1.000 238.32475 251 VAL A O 1
ATOM 2679 N N . ASP A 1 179 ? 13.08000 -35.81300 -41.75300 1.000 253.20107 252 ASP A N 1
ATOM 2680 C CA . ASP A 1 179 ? 12.41900 -34.52600 -41.58000 1.000 267.98554 252 ASP A CA 1
ATOM 2681 C C . ASP A 1 179 ? 11.74100 -34.05900 -42.86300 1.000 287.01974 252 ASP A C 1
ATOM 2682 O O . ASP A 1 179 ? 10.59800 -33.58900 -42.82300 1.000 285.10056 252 ASP A O 1
ATOM 2691 N N . ARG A 1 180 ? 12.41800 -34.18200 -44.00300 1.000 278.29777 253 ARG A N 1
ATOM 2692 C CA . ARG A 1 180 ? 11.84100 -33.74800 -45.26600 1.000 259.20719 253 ARG A CA 1
ATOM 2693 C C . ARG A 1 180 ? 12.49800 -34.50900 -46.40700 1.000 249.60740 253 ARG A C 1
ATOM 2694 O O . ARG A 1 180 ? 13.66800 -34.89200 -46.32500 1.000 248.08842 253 ARG A O 1
ATOM 2715 N N . CYS A 1 181 ? 11.72000 -34.72400 -47.46800 1.000 266.41366 254 CYS A N 1
ATOM 2716 C CA . CYS A 1 181 ? 12.18700 -35.39700 -48.67700 1.000 260.46616 254 CYS A CA 1
ATOM 2717 C C . CYS A 1 181 ? 11.45000 -34.81500 -49.87200 1.000 249.71758 254 CYS A C 1
ATOM 2718 O O . CYS A 1 181 ? 10.21100 -34.89800 -49.93700 1.000 241.01527 254 CYS A O 1
ATOM 2725 N N . VAL A 1 182 ? 12.22900 -34.25800 -50.80600 1.000 250.22205 255 VAL A N 1
ATOM 2726 C CA . VAL A 1 182 ? 11.74200 -33.60900 -52.01700 1.000 257.60595 255 VAL A CA 1
ATOM 2727 C C . VAL A 1 182 ? 12.26000 -34.37400 -53.22800 1.000 264.63445 255 VAL A C 1
ATOM 2728 O O . VAL A 1 182 ? 13.42800 -34.78500 -53.26400 1.000 262.27063 255 VAL A O 1
ATOM 2741 N N . ALA A 1 183 ? 11.38700 -34.56400 -54.21600 1.000 269.27712 256 ALA A N 1
ATOM 2742 C CA . ALA A 1 183 ? 11.73300 -35.19100 -55.48400 1.000 245.79197 256 ALA A CA 1
ATOM 2743 C C . ALA A 1 183 ? 11.82400 -34.12900 -56.56900 1.000 246.33421 256 ALA A C 1
ATOM 2744 O O . ALA A 1 183 ? 10.98700 -33.22500 -56.63600 1.000 247.50995 256 ALA A O 1
ATOM 2751 N N . THR A 1 184 ? 12.83600 -34.25300 -57.42600 1.000 264.05609 257 THR A N 1
ATOM 2752 C CA . THR A 1 184 ? 13.06900 -33.30800 -58.50800 1.000 273.35330 257 THR A CA 1
ATOM 2753 C C . THR A 1 184 ? 13.59900 -34.06500 -59.71700 1.000 269.28277 257 THR A C 1
ATOM 2754 O O . THR A 1 184 ? 13.90800 -35.25800 -59.64500 1.000 263.64216 257 THR A O 1
ATOM 2765 N N . LEU A 1 185 ? 13.70200 -33.35700 -60.84100 1.000 266.71281 258 LEU A N 1
ATOM 2766 C CA . LEU A 1 185 ? 14.28500 -33.90500 -62.05800 1.000 268.09665 258 LEU A CA 1
ATOM 2767 C C . LEU A 1 185 ? 15.75000 -33.51500 -62.23000 1.000 274.33596 258 LEU A C 1
ATOM 2768 O O . LEU A 1 185 ? 16.33500 -33.79300 -63.28100 1.000 269.21807 258 LEU A O 1
ATOM 2784 N N . SER A 1 186 ? 16.35300 -32.89100 -61.22400 1.000 277.10821 259 SER A N 1
ATOM 2785 C CA . SER A 1 186 ? 17.76700 -32.54400 -61.25000 1.000 261.64633 259 SER A CA 1
ATOM 2786 C C . SER A 1 186 ? 18.29500 -32.60300 -59.82600 1.000 274.42727 259 SER A C 1
ATOM 2787 O O . SER A 1 186 ? 17.51200 -32.57800 -58.86800 1.000 285.93666 259 SER A O 1
ATOM 2795 N N . PRO A 1 187 ? 19.61600 -32.68700 -59.65000 1.000 266.45476 260 PRO A N 1
ATOM 2796 C CA . PRO A 1 187 ? 20.16100 -32.79200 -58.28500 1.000 283.67706 260 PRO A CA 1
ATOM 2797 C C . PRO A 1 187 ? 19.84400 -31.59800 -57.40000 1.000 289.57013 260 PRO A C 1
ATOM 2798 O O . PRO A 1 187 ? 19.86600 -31.73800 -56.17000 1.000 293.48496 260 PRO A O 1
ATOM 2809 N N . ASP A 1 188 ? 19.54800 -30.43400 -57.97400 1.000 292.29597 261 ASP A N 1
ATOM 2810 C CA . ASP A 1 188 ? 19.20200 -29.26600 -57.17200 1.000 283.42963 261 ASP A CA 1
ATOM 2811 C C . ASP A 1 188 ? 17.82900 -29.46400 -56.53900 1.000 283.35138 261 ASP A C 1
ATOM 2812 O O . ASP A 1 188 ? 16.84100 -29.71000 -57.23900 1.000 286.64687 261 ASP A O 1
ATOM 2821 N N . ALA A 1 189 ? 17.76700 -29.35800 -55.21000 1.000 283.32777 262 ALA A N 1
ATOM 2822 C CA . ALA A 1 189 ? 16.50800 -29.59000 -54.50900 1.000 296.21954 262 ALA A CA 1
ATOM 2823 C C . ALA A 1 189 ? 15.48900 -28.49300 -54.79400 1.000 290.05362 262 ALA A C 1
ATOM 2824 O O . ALA A 1 189 ? 14.28000 -28.73700 -54.70400 1.000 281.81368 262 ALA A O 1
ATOM 2831 N N . ASN A 1 190 ? 15.94900 -27.28900 -55.13800 1.000 288.57719 263 ASN A N 1
ATOM 2832 C CA . ASN A 1 190 ? 15.05200 -26.18100 -55.44100 1.000 300.48034 263 ASN A CA 1
ATOM 2833 C C . ASN A 1 190 ? 14.64200 -26.13300 -56.90700 1.000 297.96650 263 ASN A C 1
ATOM 2834 O O . ASN A 1 190 ? 13.76300 -25.34000 -57.26400 1.000 287.68294 263 ASN A O 1
ATOM 2845 N N . SER A 1 191 ? 15.25800 -26.94600 -57.76000 1.000 288.20816 264 SER A N 1
ATOM 2846 C CA . SER A 1 191 ? 14.92500 -26.92900 -59.17600 1.000 293.48804 264 SER A CA 1
ATOM 2847 C C . SER A 1 191 ? 13.49100 -27.39600 -59.38000 1.000 290.77223 264 SER A C 1
ATOM 2848 O O . SER A 1 191 ? 13.06800 -28.41100 -58.81600 1.000 280.95544 264 SER A O 1
ATOM 2856 N N . SER A 1 192 ? 12.74600 -26.65500 -60.18100 1.000 305.83793 265 SER A N 1
ATOM 2857 C CA . SER A 1 192 ? 11.40300 -27.07600 -60.55100 1.000 301.52892 265 SER A CA 1
ATOM 2858 C C . SER A 1 192 ? 11.47700 -28.03200 -61.74300 1.000 311.38495 265 SER A C 1
ATOM 2859 O O . SER A 1 192 ? 12.29600 -27.83400 -62.64500 1.000 298.77882 265 SER A O 1
ATOM 2867 N N . PRO A 1 193 ? 10.64100 -29.08600 -61.77600 1.000 306.00948 266 PRO A N 1
ATOM 2868 C CA . PRO A 1 193 ? 9.61300 -29.42900 -60.78800 1.000 297.34977 266 PRO A CA 1
ATOM 2869 C C . PRO A 1 193 ? 10.18400 -30.01400 -59.50500 1.000 295.45149 266 PRO A C 1
ATOM 2870 O O . PRO A 1 193 ? 11.24300 -30.64200 -59.52300 1.000 281.94631 266 PRO A O 1
ATOM 2881 N N . SER A 1 194 ? 9.47600 -29.79500 -58.40100 1.000 292.71527 267 SER A N 1
ATOM 2882 C CA . SER A 1 194 ? 9.82300 -30.36700 -57.11100 1.000 267.87005 267 SER A CA 1
ATOM 2883 C C . SER A 1 194 ? 8.56600 -30.94900 -56.48700 1.000 259.90546 267 SER A C 1
ATOM 2884 O O . SER A 1 194 ? 7.45300 -30.48800 -56.75100 1.000 273.99877 267 SER A O 1
ATOM 2892 N N . TYR A 1 195 ? 8.75000 -31.97100 -55.65700 1.000 251.96156 268 TYR A N 1
ATOM 2893 C CA . TYR A 1 195 ? 7.63400 -32.59200 -54.95100 1.000 267.59646 268 TYR A CA 1
ATOM 2894 C C . TYR A 1 195 ? 8.11200 -33.00000 -53.56600 1.000 280.54401 268 TYR A C 1
ATOM 2895 O O . TYR A 1 195 ? 8.89300 -33.94600 -53.43100 1.000 294.74071 268 TYR A O 1
ATOM 2913 N N . ALA A 1 196 ? 7.63100 -32.29500 -52.54100 1.000 286.38226 269 ALA A N 1
ATOM 2914 C CA . ALA A 1 196 ? 7.97700 -32.59100 -51.15200 1.000 273.27877 269 ALA A CA 1
ATOM 2915 C C . ALA A 1 196 ? 7.05900 -33.70500 -50.65900 1.000 278.45566 269 ALA A C 1
ATOM 2916 O O . ALA A 1 196 ? 6.03900 -33.47800 -50.00300 1.000 287.40944 269 ALA A O 1
ATOM 2923 N N . PHE A 1 197 ? 7.43400 -34.94100 -50.98700 1.000 252.93889 270 PHE A N 1
ATOM 2924 C CA . PHE A 1 197 ? 6.60200 -36.07600 -50.61800 1.000 259.59939 270 PHE A CA 1
ATOM 2925 C C . PHE A 1 197 ? 6.76300 -36.48400 -49.15900 1.000 259.64880 270 PHE A C 1
ATOM 2926 O O . PHE A 1 197 ? 5.96300 -37.29200 -48.67700 1.000 270.12474 270 PHE A O 1
ATOM 2943 N N . ILE A 1 198 ? 7.75300 -35.95500 -48.43700 1.000 263.04842 271 ILE A N 1
ATOM 2944 C CA . ILE A 1 198 ? 7.76000 -36.06000 -46.97900 1.000 256.32441 271 ILE A CA 1
ATOM 2945 C C . ILE A 1 198 ? 8.04400 -34.68100 -46.40400 1.000 257.19227 271 ILE A C 1
ATOM 2946 O O . ILE A 1 198 ? 9.04300 -34.05300 -46.76400 1.000 269.73404 271 ILE A O 1
ATOM 2962 N N . ASP A 1 199 ? 7.17200 -34.21100 -45.51900 1.000 268.79968 272 ASP A N 1
ATOM 2963 C CA . ASP A 1 199 ? 7.31600 -32.87500 -44.95800 1.000 271.33152 272 ASP A CA 1
ATOM 2964 C C . ASP A 1 199 ? 6.60400 -32.83200 -43.61200 1.000 291.01819 272 ASP A C 1
ATOM 2965 O O . ASP A 1 199 ? 6.08500 -33.84000 -43.12700 1.000 294.38738 272 ASP A O 1
ATOM 2974 N N . ASN A 1 200 ? 6.59000 -31.64300 -43.00900 1.000 294.15797 273 ASN A N 1
ATOM 2975 C CA . ASN A 1 200 ? 5.94100 -31.42200 -41.71900 1.000 276.02557 273 ASN A CA 1
ATOM 2976 C C . ASN A 1 200 ? 6.48800 -32.38900 -40.66900 1.000 295.31034 273 ASN A C 1
ATOM 2977 O O . ASN A 1 200 ? 5.74100 -33.04500 -39.94000 1.000 307.52887 273 ASN A O 1
ATOM 2988 N N . TYR A 1 201 ? 7.81700 -32.47100 -40.60100 1.000 285.58900 274 TYR A N 1
ATOM 2989 C CA . TYR A 1 201 ? 8.51700 -33.28800 -39.61200 1.000 266.20982 274 TYR A CA 1
ATOM 2990 C C . TYR A 1 201 ? 8.08900 -34.75500 -39.70600 1.000 267.23575 274 TYR A C 1
ATOM 2991 O O . TYR A 1 201 ? 7.57800 -35.34800 -38.75400 1.000 298.28980 274 TYR A O 1
ATOM 3009 N N . GLY A 1 202 ? 8.31500 -35.33700 -40.88000 1.000 269.12384 275 GLY A N 1
ATOM 3010 C CA . GLY A 1 202 ? 8.11200 -36.75700 -41.07300 1.000 266.69962 275 GLY A CA 1
ATOM 3011 C C . GLY A 1 202 ? 6.72700 -37.18600 -41.50400 1.000 269.22428 275 GLY A C 1
ATOM 3012 O O . GLY A 1 202 ? 6.46500 -38.39400 -41.54600 1.000 265.29680 275 GLY A O 1
ATOM 3016 N N . CYS A 1 203 ? 5.82900 -36.25200 -41.81500 1.000 273.98828 276 CYS A N 1
ATOM 3017 C CA . CYS A 1 203 ? 4.51000 -36.62400 -42.32100 1.000 272.71500 276 CYS A CA 1
ATOM 3018 C C . CYS A 1 203 ? 4.65500 -37.11000 -43.76100 1.000 276.89305 276 CYS A C 1
ATOM 3019 O O . CYS A 1 203 ? 4.92900 -36.31500 -44.66500 1.000 279.59654 276 CYS A O 1
ATOM 3026 N N . LEU A 1 204 ? 4.48200 -38.41300 -43.98100 1.000 274.01769 277 LEU A N 1
ATOM 3027 C CA . LEU A 1 204 ? 4.54100 -38.97800 -45.33100 1.000 251.55305 277 LEU A CA 1
ATOM 3028 C C . LEU A 1 204 ? 3.23300 -38.63100 -46.02900 1.000 258.26582 277 LEU A C 1
ATOM 3029 O O . LEU A 1 204 ? 2.23200 -39.34000 -45.89500 1.000 269.82958 277 LEU A O 1
ATOM 3045 N N . LEU A 1 205 ? 3.24400 -37.53800 -46.79200 1.000 253.75921 278 LEU A N 1
ATOM 3046 C CA . LEU A 1 205 ? 2.02100 -37.01200 -47.38100 1.000 249.49307 278 LEU A CA 1
ATOM 3047 C C . LEU A 1 205 ? 1.55600 -37.80200 -48.59500 1.000 248.56833 278 LEU A C 1
ATOM 3048 O O . LEU A 1 205 ? 0.39600 -37.66300 -48.99500 1.000 260.95571 278 LEU A O 1
ATOM 3064 N N . ASP A 1 206 ? 2.41800 -38.63600 -49.18000 1.000 267.55824 279 ASP A N 1
ATOM 3065 C CA . ASP A 1 206 ? 2.05800 -39.32000 -50.41900 1.000 275.16562 279 ASP A CA 1
ATOM 3066 C C . ASP A 1 206 ? 0.84300 -40.21900 -50.22100 1.000 263.75148 279 ASP A C 1
ATOM 3067 O O . ASP A 1 206 ? -0.08600 -40.21800 -51.04000 1.000 282.02426 279 ASP A O 1
ATOM 3076 N N . GLY A 1 207 ? 0.83300 -41.00100 -49.14000 1.000 252.04263 280 GLY A N 1
ATOM 3077 C CA . GLY A 1 207 ? -0.31200 -41.85100 -48.86800 1.000 252.70858 280 GLY A CA 1
ATOM 3078 C C . GLY A 1 207 ? -1.61100 -41.07700 -48.77700 1.000 254.66151 280 GLY A C 1
ATOM 3079 O O . GLY A 1 207 ? -2.67700 -41.60300 -49.10600 1.000 254.14452 280 GLY A O 1
ATOM 3083 N N . ARG A 1 208 ? -1.54500 -39.82400 -48.32600 1.000 271.01817 281 ARG A N 1
ATOM 3084 C CA . ARG A 1 208 ? -2.74500 -39.00100 -48.23500 1.000 265.14741 281 ARG A CA 1
ATOM 3085 C C . ARG A 1 208 ? -3.11600 -38.40100 -49.58500 1.000 269.52817 281 ARG A C 1
ATOM 3086 O O . ARG A 1 208 ? -4.30400 -38.26400 -49.90000 1.000 267.06524 281 ARG A O 1
ATOM 3107 N N . ILE A 1 209 ? -2.11600 -38.03100 -50.38500 1.000 291.17828 282 ILE A N 1
ATOM 3108 C CA . ILE A 1 209 ? -2.37000 -37.28800 -51.61400 1.000 287.65823 282 ILE A CA 1
ATOM 3109 C C . ILE A 1 209 ? -2.85500 -38.21400 -52.72100 1.000 278.68168 282 ILE A C 1
ATOM 3110 O O . ILE A 1 209 ? -3.87400 -37.94600 -53.36900 1.000 277.26811 282 ILE A O 1
ATOM 3126 N N . THR A 1 210 ? -2.14300 -39.31700 -52.95800 1.000 282.75973 283 THR A N 1
ATOM 3127 C CA . THR A 1 210 ? -2.43600 -40.17000 -54.10300 1.000 272.12001 283 THR A CA 1
ATOM 3128 C C . THR A 1 210 ? -3.25600 -41.40500 -53.75600 1.000 273.28248 283 THR A C 1
ATOM 3129 O O . THR A 1 210 ? -3.70700 -42.10300 -54.67100 1.000 274.19311 283 THR A O 1
ATOM 3140 N N . GLY A 1 211 ? -3.45900 -41.69700 -52.47500 1.000 281.05565 284 GLY A N 1
ATOM 3141 C CA . GLY A 1 211 ? -4.07400 -42.95400 -52.10900 1.000 275.20641 284 GLY A CA 1
ATOM 3142 C C . GLY A 1 211 ? -3.21400 -44.16100 -52.38900 1.000 266.10351 284 GLY A C 1
ATOM 3143 O O . GLY A 1 211 ? -3.71200 -45.28900 -52.33500 1.000 263.49018 284 GLY A O 1
ATOM 3147 N N . SER A 1 212 ? -1.93600 -43.95500 -52.69900 1.000 267.90759 285 SER A N 1
ATOM 3148 C CA . SER A 1 212 ? -1.01300 -45.05400 -52.91000 1.000 267.60025 285 SER A CA 1
ATOM 3149 C C . SER A 1 212 ? -0.79500 -45.82000 -51.60700 1.000 268.69044 285 SER A C 1
ATOM 3150 O O . SER A 1 212 ? -1.17700 -45.38100 -50.51900 1.000 288.96451 285 SER A O 1
ATOM 3158 N N . ASP A 1 213 ? -0.16100 -46.98500 -51.72900 1.000 282.22209 286 ASP A N 1
ATOM 3159 C CA . ASP A 1 213 ? 0.25700 -47.75700 -50.56700 1.000 302.70928 286 ASP A CA 1
ATOM 3160 C C . ASP A 1 213 ? 1.59900 -47.28700 -50.00800 1.000 295.31810 286 ASP A C 1
ATOM 3161 O O . ASP A 1 213 ? 2.23400 -48.02200 -49.24100 1.000 301.45080 286 ASP A O 1
ATOM 3170 N N . SER A 1 214 ? 2.03900 -46.08700 -50.38200 1.000 265.91514 287 SER A N 1
ATOM 3171 C CA . SER A 1 214 ? 3.27600 -45.53200 -49.85000 1.000 270.27522 287 SER A CA 1
ATOM 3172 C C . SER A 1 214 ? 3.16500 -45.37800 -48.34300 1.000 279.18107 287 SER A C 1
ATOM 3173 O O . SER A 1 214 ? 2.24000 -44.72700 -47.84700 1.000 283.21375 287 SER A O 1
ATOM 3181 N N . LYS A 1 215 ? 4.10700 -45.96500 -47.60900 1.000 273.87939 288 LYS A N 1
ATOM 3182 C CA . LYS A 1 215 ? 3.99300 -45.92800 -46.15800 1.000 280.05561 288 LYS A CA 1
ATOM 3183 C C . LYS A 1 215 ? 5.31900 -46.29600 -45.51300 1.000 286.75226 288 LYS A C 1
ATOM 3184 O O . LYS A 1 215 ? 6.17300 -46.95300 -46.11700 1.000 284.13324 288 LYS A O 1
ATOM 3203 N N . PHE A 1 216 ? 5.47500 -45.84600 -44.27000 1.000 289.69749 289 PHE A N 1
ATOM 3204 C CA . PHE A 1 216 ? 6.58900 -46.25900 -43.43700 1.000 253.02682 289 PHE A CA 1
ATOM 3205 C C . PHE A 1 216 ? 6.43000 -47.72500 -43.04600 1.000 253.81907 289 PHE A C 1
ATOM 3206 O O . PHE A 1 216 ? 5.34100 -48.30200 -43.11100 1.000 254.23567 289 PHE A O 1
ATOM 3223 N N . VAL A 1 217 ? 7.54100 -48.33000 -42.64200 1.000 264.33247 290 VAL A N 1
ATOM 3224 C CA . VAL A 1 217 ? 7.57500 -49.70300 -42.16100 1.000 275.06665 290 VAL A CA 1
ATOM 3225 C C . VAL A 1 217 ? 8.20400 -49.68800 -40.77500 1.000 279.44887 290 VAL A C 1
ATOM 3226 O O . VAL A 1 217 ? 9.18000 -48.96700 -40.53800 1.000 270.43091 290 VAL A O 1
ATOM 3239 N N . SER A 1 218 ? 7.63900 -50.47300 -39.85800 1.000 303.12279 291 SER A N 1
ATOM 3240 C CA . SER A 1 218 ? 8.12300 -50.47900 -38.48400 1.000 301.53206 291 SER A CA 1
ATOM 3241 C C . SER A 1 218 ? 9.64100 -50.61000 -38.46300 1.000 287.00678 291 SER A C 1
ATOM 3242 O O . SER A 1 218 ? 10.24500 -51.26600 -39.31700 1.000 265.39334 291 SER A O 1
ATOM 3250 N N . ARG A 1 219 ? 10.25800 -49.96200 -37.48700 1.000 287.29298 292 ARG A N 1
ATOM 3251 C CA . ARG A 1 219 ? 11.71000 -49.91500 -37.41000 1.000 260.76370 292 ARG A CA 1
ATOM 3252 C C . ARG A 1 219 ? 12.28200 -51.31100 -37.18300 1.000 261.22317 292 ARG A C 1
ATOM 3253 O O . ARG A 1 219 ? 11.97700 -51.93300 -36.15500 1.000 278.96000 292 ARG A O 1
ATOM 3274 N N . PRO A 1 220 ? 13.10200 -51.84100 -38.09700 1.000 254.82880 293 PRO A N 1
ATOM 3275 C CA . PRO A 1 220 ? 13.82500 -53.08300 -37.78000 1.000 256.48920 293 PRO A CA 1
ATOM 3276 C C . PRO A 1 220 ? 14.87100 -52.87900 -36.70500 1.000 256.01667 293 PRO A C 1
ATOM 3277 O O . PRO A 1 220 ? 15.25200 -53.84200 -36.03000 1.000 272.70930 293 PRO A O 1
ATOM 3288 N N . ALA A 1 221 ? 15.35400 -51.65000 -36.54600 1.000 252.05186 294 ALA A N 1
ATOM 3289 C CA . ALA A 1 221 ? 16.25200 -51.26900 -35.47100 1.000 252.25182 294 ALA A CA 1
ATOM 3290 C C . ALA A 1 221 ? 16.05900 -49.77800 -35.24100 1.000 250.46217 294 ALA A C 1
ATOM 3291 O O . ALA A 1 221 ? 15.65500 -49.04800 -36.15000 1.000 265.47233 294 ALA A O 1
ATOM 3298 N N . GLU A 1 222 ? 16.33800 -49.32800 -34.01800 1.000 254.57841 295 GLU A N 1
ATOM 3299 C CA . GLU A 1 222 ? 16.16000 -47.91200 -33.71700 1.000 253.85937 295 GLU A CA 1
ATOM 3300 C C . GLU A 1 222 ? 17.04200 -47.04900 -34.61100 1.000 257.08941 295 GLU A C 1
ATOM 3301 O O . GLU A 1 222 ? 16.59100 -46.02500 -35.13800 1.000 259.84398 295 GLU A O 1
ATOM 3313 N N . ASN A 1 223 ? 18.29400 -47.45500 -34.81400 1.000 270.03287 296 ASN A N 1
ATOM 3314 C CA . ASN A 1 223 ? 19.15300 -46.75500 -35.76000 1.000 253.27616 296 ASN A CA 1
ATOM 3315 C C . ASN A 1 223 ? 18.74900 -47.00100 -37.20800 1.000 258.24991 296 ASN A C 1
ATOM 3316 O O . ASN A 1 223 ? 19.39600 -46.46000 -38.11200 1.000 269.41301 296 ASN A O 1
ATOM 3327 N N . LYS A 1 224 ? 17.70300 -47.79000 -37.44700 1.000 258.44173 297 LYS A N 1
ATOM 3328 C CA . LYS A 1 224 ? 17.21900 -48.09400 -38.78200 1.000 251.52556 297 LYS A CA 1
ATOM 3329 C C . LYS A 1 224 ? 15.80300 -47.55900 -38.95700 1.000 256.34319 297 LYS A C 1
ATOM 3330 O O . LYS A 1 224 ? 15.07100 -47.33300 -37.99000 1.000 253.67688 297 LYS A O 1
ATOM 3349 N N . LEU A 1 225 ? 15.43600 -47.34600 -40.21700 1.000 263.71099 298 LEU A N 1
ATOM 3350 C CA . LEU A 1 225 ? 14.10600 -46.89500 -40.59300 1.000 251.58524 298 LEU A CA 1
ATOM 3351 C C . LEU A 1 225 ? 13.86600 -47.35900 -42.01900 1.000 251.15520 298 LEU A C 1
ATOM 3352 O O . LEU A 1 225 ? 14.78500 -47.34600 -42.83900 1.000 255.08749 298 LEU A O 1
ATOM 3368 N N . ASP A 1 226 ? 12.64400 -47.78000 -42.31000 1.000 251.57081 299 ASP A N 1
ATOM 3369 C CA . ASP A 1 226 ? 12.31600 -48.34400 -43.60800 1.000 251.18565 299 ASP A CA 1
ATOM 3370 C C . ASP A 1 226 ? 11.02900 -47.72700 -44.12700 1.000 251.14441 299 ASP A C 1
ATOM 3371 O O . ASP A 1 226 ? 10.15400 -47.33600 -43.35200 1.000 260.97416 299 ASP A O 1
ATOM 3380 N N . PHE A 1 227 ? 10.90900 -47.64400 -45.44700 1.000 261.58578 300 PHE A N 1
ATOM 3381 C CA . PHE A 1 227 ? 9.64000 -47.20900 -46.01300 1.000 267.05929 300 PHE A CA 1
ATOM 3382 C C . PHE A 1 227 ? 9.55800 -47.64000 -47.46900 1.000 247.07962 300 PHE A C 1
ATOM 3383 O O . PHE A 1 227 ? 10.54300 -48.07500 -48.07700 1.000 245.77534 300 PHE A O 1
ATOM 3400 N N . GLN A 1 228 ? 8.34300 -47.55200 -48.00600 1.000 255.56024 301 GLN A N 1
ATOM 3401 C CA . GLN A 1 228 ? 8.04700 -47.96100 -49.37000 1.000 253.72058 301 GLN A CA 1
ATOM 3402 C C . GLN A 1 228 ? 7.32000 -46.82200 -50.06500 1.000 273.89881 301 GLN A C 1
ATOM 3403 O O . GLN A 1 228 ? 6.36600 -46.26100 -49.50900 1.000 270.13431 301 GLN A O 1
ATOM 3417 N N . LEU A 1 229 ? 7.76900 -46.49100 -51.27700 1.000 274.39901 302 LEU A N 1
ATOM 3418 C CA . LEU A 1 229 ? 7.22200 -45.38100 -52.04700 1.000 258.74757 302 LEU A CA 1
ATOM 3419 C C . LEU A 1 229 ? 6.71300 -45.88600 -53.38900 1.000 260.34950 302 LEU A C 1
ATOM 3420 O O . LEU A 1 229 ? 7.38900 -46.67400 -54.05800 1.000 248.87994 302 LEU A O 1
ATOM 3436 N N . GLU A 1 230 ? 5.51800 -45.44300 -53.77600 1.000 273.92709 303 GLU A N 1
ATOM 3437 C CA . GLU A 1 230 ? 4.96600 -45.79500 -55.07700 1.000 253.15366 303 GLU A CA 1
ATOM 3438 C C . GLU A 1 230 ? 5.59600 -44.91800 -56.15400 1.000 259.14250 303 GLU A C 1
ATOM 3439 O O . GLU A 1 230 ? 5.66600 -43.69400 -56.00900 1.000 262.36113 303 GLU A O 1
ATOM 3451 N N . ALA A 1 231 ? 6.03200 -45.54400 -57.24400 1.000 256.48398 304 ALA A N 1
ATOM 3452 C CA . ALA A 1 231 ? 6.74600 -44.82000 -58.28500 1.000 255.98050 304 ALA A CA 1
ATOM 3453 C C . ALA A 1 231 ? 5.80700 -43.89000 -59.04200 1.000 271.54155 304 ALA A C 1
ATOM 3454 O O . ALA A 1 231 ? 4.66400 -44.24400 -59.34800 1.000 271.51448 304 ALA A O 1
ATOM 3461 N N . PHE A 1 232 ? 6.30200 -42.69000 -59.34500 1.000 285.40993 305 PHE A N 1
ATOM 3462 C CA . PHE A 1 232 ? 5.57100 -41.72000 -60.14600 1.000 282.55300 305 PHE A CA 1
ATOM 3463 C C . PHE A 1 232 ? 6.54700 -40.99500 -61.06300 1.000 291.51003 305 PHE A C 1
ATOM 3464 O O . PHE A 1 232 ? 7.76000 -40.99600 -60.84200 1.000 304.36552 305 PHE A O 1
ATOM 3481 N N . ARG A 1 233 ? 5.99800 -40.37300 -62.09600 1.000 287.54638 306 ARG A N 1
ATOM 3482 C CA . ARG A 1 233 ? 6.72900 -39.46800 -62.96700 1.000 286.43975 306 ARG A CA 1
ATOM 3483 C C . ARG A 1 233 ? 6.05500 -38.10000 -62.93200 1.000 290.29641 306 ARG A C 1
ATOM 3484 O O . ARG A 1 233 ? 5.09100 -37.87400 -62.19600 1.000 288.85862 306 ARG A O 1
ATOM 3505 N N . PHE A 1 234 ? 6.57800 -37.18100 -63.73400 1.000 288.60522 307 PHE A N 1
ATOM 3506 C CA . PHE A 1 234 ? 5.99600 -35.85900 -63.90400 1.000 276.95446 307 PHE A CA 1
ATOM 3507 C C . PHE A 1 234 ? 5.48100 -35.71500 -65.33000 1.000 283.14423 307 PHE A C 1
ATOM 3508 O O . PHE A 1 234 ? 6.12300 -36.17100 -66.28300 1.000 291.34944 307 PHE A O 1
ATOM 3525 N N . GLN A 1 235 ? 4.31300 -35.09400 -65.46900 1.000 294.01700 308 GLN A N 1
ATOM 3526 C CA . GLN A 1 235 ? 3.74600 -34.86000 -66.79100 1.000 305.59336 308 GLN A CA 1
ATOM 3527 C C . GLN A 1 235 ? 4.71400 -34.04300 -67.63900 1.000 302.08754 308 GLN A C 1
ATOM 3528 O O . GLN A 1 235 ? 5.24600 -33.02300 -67.19200 1.000 288.49012 308 GLN A O 1
ATOM 3542 N N . GLY A 1 236 ? 4.94900 -34.50200 -68.86800 1.000 305.96068 309 GLY A N 1
ATOM 3543 C CA . GLY A 1 236 ? 5.89700 -33.86600 -69.75500 1.000 300.77734 309 GLY A CA 1
ATOM 3544 C C . GLY A 1 236 ? 7.34000 -34.25900 -69.53800 1.000 302.04630 309 GLY A C 1
ATOM 3545 O O . GLY A 1 236 ? 8.19700 -33.88200 -70.34900 1.000 306.70179 309 GLY A O 1
ATOM 3549 N N . ALA A 1 237 ? 7.64400 -34.99900 -68.47600 1.000 295.89860 310 ALA A N 1
ATOM 3550 C CA . ALA A 1 237 ? 9.00300 -35.45800 -68.22300 1.000 281.27881 310 ALA A CA 1
ATOM 3551 C C . ALA A 1 237 ? 9.33100 -36.60000 -69.17500 1.000 283.81656 310 ALA A C 1
ATOM 3552 O O . ALA A 1 237 ? 8.69800 -37.65900 -69.12100 1.000 290.01489 310 ALA A O 1
ATOM 3559 N N . ASP A 1 238 ? 10.31100 -36.38600 -70.05200 1.000 286.18872 311 ASP A N 1
ATOM 3560 C CA . ASP A 1 238 ? 10.72400 -37.44900 -70.96100 1.000 293.75950 311 ASP A CA 1
ATOM 3561 C C . ASP A 1 238 ? 11.58800 -38.48000 -70.24600 1.000 295.93989 311 ASP A C 1
ATOM 3562 O O . ASP A 1 238 ? 11.47900 -39.68100 -70.51600 1.000 292.73386 311 ASP A O 1
ATOM 3571 N N . SER A 1 239 ? 12.45100 -38.02900 -69.34000 1.000 285.06732 312 SER A N 1
ATOM 3572 C CA . SER A 1 239 ? 13.30900 -38.91900 -68.57500 1.000 275.02772 312 SER A CA 1
ATOM 3573 C C . SER A 1 239 ? 12.58000 -39.42900 -67.33900 1.000 282.41699 312 SER A C 1
ATOM 3574 O O . SER A 1 239 ? 11.75400 -38.73100 -66.74300 1.000 268.06225 312 SER A O 1
ATOM 3582 N N . GLY A 1 240 ? 12.90200 -40.65800 -66.95400 1.000 276.44679 313 GLY A N 1
ATOM 3583 C CA . GLY A 1 240 ? 12.40500 -41.22500 -65.72300 1.000 261.44210 313 GLY A CA 1
ATOM 3584 C C . GLY A 1 240 ? 13.22900 -40.88900 -64.50400 1.000 259.71345 313 GLY A C 1
ATOM 3585 O O . GLY A 1 240 ? 12.90400 -41.34100 -63.40200 1.000 272.85266 313 GLY A O 1
ATOM 3589 N N . MET A 1 241 ? 14.29200 -40.10500 -64.66500 1.000 259.56193 314 MET A N 1
ATOM 3590 C CA . MET A 1 241 ? 15.19600 -39.82500 -63.55800 1.000 253.57844 314 MET A CA 1
ATOM 3591 C C . MET A 1 241 ? 14.53500 -38.90000 -62.54500 1.000 273.33233 314 MET A C 1
ATOM 3592 O O . MET A 1 241 ? 13.96900 -37.86300 -62.90900 1.000 256.97632 314 MET A O 1
ATOM 3606 N N . ILE A 1 242 ? 14.61700 -39.27600 -61.27000 1.000 285.57342 315 ILE A N 1
ATOM 3607 C CA . ILE A 1 242 ? 14.15600 -38.45100 -60.16000 1.000 260.40409 315 ILE A CA 1
ATOM 3608 C C . ILE A 1 242 ? 15.27100 -38.39000 -59.12500 1.000 243.82903 315 ILE A C 1
ATOM 3609 O O . ILE A 1 242 ? 15.80500 -39.42800 -58.71800 1.000 244.19726 315 ILE A O 1
ATOM 3625 N N . TYR A 1 243 ? 15.61100 -37.17500 -58.70000 1.000 259.99144 316 TYR A N 1
ATOM 3626 C CA . TYR A 1 243 ? 16.73200 -36.92100 -57.79400 1.000 252.50177 316 TYR A CA 1
ATOM 3627 C C . TYR A 1 243 ? 16.15700 -36.62400 -56.41300 1.000 265.75415 316 TYR A C 1
ATOM 3628 O O . TYR A 1 243 ? 15.81400 -35.48600 -56.09200 1.000 271.20238 316 TYR A O 1
ATOM 3646 N N . ILE A 1 244 ? 16.04900 -37.66800 -55.59500 1.000 264.07019 317 ILE A N 1
ATOM 3647 C CA . ILE A 1 244 ? 15.42800 -37.56800 -54.27800 1.000 255.86192 317 ILE A CA 1
ATOM 3648 C C . ILE A 1 244 ? 16.44000 -37.00600 -53.28800 1.000 242.55190 317 ILE A C 1
ATOM 3649 O O . ILE A 1 244 ? 17.48100 -37.62200 -53.03600 1.000 242.79570 317 ILE A O 1
ATOM 3665 N N . THR A 1 245 ? 16.12100 -35.85200 -52.70100 1.000 256.05304 318 THR A N 1
ATOM 3666 C CA . THR A 1 245 ? 16.97000 -35.21400 -51.70100 1.000 242.71699 318 THR A CA 1
ATOM 3667 C C . THR A 1 245 ? 16.21700 -35.13900 -50.37900 1.000 244.31855 318 THR A C 1
ATOM 3668 O O . THR A 1 245 ? 15.08600 -34.64100 -50.33300 1.000 244.54497 318 THR A O 1
ATOM 3679 N N . CYS A 1 246 ? 16.84800 -35.63200 -49.31100 1.000 272.87198 319 CYS A N 1
ATOM 3680 C CA . CYS A 1 246 ? 16.23100 -35.73500 -47.99600 1.000 255.94773 319 CYS A CA 1
ATOM 3681 C C . CYS A 1 246 ? 17.11200 -35.08600 -46.93600 1.000 254.26771 319 CYS A C 1
ATOM 3682 O O . CYS A 1 246 ? 18.28800 -34.78900 -47.16100 1.000 249.22869 319 CYS A O 1
ATOM 3689 N N . HIS A 1 247 ? 16.52000 -34.89000 -45.75700 1.000 261.01123 320 HIS A N 1
ATOM 3690 C CA . HIS A 1 247 ? 17.22800 -34.42500 -44.57000 1.000 270.93157 320 HIS A CA 1
ATOM 3691 C C . HIS A 1 247 ? 16.96300 -35.39800 -43.43000 1.000 253.07220 320 HIS A C 1
ATOM 3692 O O . HIS A 1 247 ? 15.81200 -35.77900 -43.19400 1.000 251.86012 320 HIS A O 1
ATOM 3706 N N . LEU A 1 248 ? 18.02200 -35.79400 -42.72300 1.000 247.61308 321 LEU A N 1
ATOM 3707 C CA . LEU A 1 248 ? 17.93400 -36.79000 -41.66500 1.000 247.34564 321 LEU A CA 1
ATOM 3708 C C . LEU A 1 248 ? 18.35500 -36.19600 -40.32900 1.000 277.96806 321 LEU A C 1
ATOM 3709 O O . LEU A 1 248 ? 19.29200 -35.39700 -40.26200 1.000 277.94517 321 LEU A O 1
ATOM 3725 N N . LYS A 1 249 ? 17.66300 -36.60500 -39.26900 1.000 277.18189 322 LYS A N 1
ATOM 3726 C CA . LYS A 1 249 ? 18.02500 -36.27200 -37.90100 1.000 245.79234 322 LYS A CA 1
ATOM 3727 C C . LYS A 1 249 ? 18.24200 -37.55900 -37.11800 1.000 248.88082 322 LYS A C 1
ATOM 3728 O O . LYS A 1 249 ? 17.78900 -38.63700 -37.51500 1.000 243.34668 322 LYS A O 1
ATOM 3747 N N . ALA A 1 250 ? 18.93100 -37.43700 -35.98700 1.000 277.75410 323 ALA A N 1
ATOM 3748 C CA . ALA A 1 250 ? 19.15100 -38.58000 -35.11500 1.000 280.88509 323 ALA A CA 1
ATOM 3749 C C . ALA A 1 250 ? 19.32600 -38.09400 -33.68500 1.000 273.16796 323 ALA A C 1
ATOM 3750 O O . ALA A 1 250 ? 19.99400 -37.08600 -33.43500 1.000 252.60045 323 ALA A O 1
ATOM 3757 N N . THR A 1 251 ? 18.71500 -38.82300 -32.75500 1.000 262.97936 324 THR A N 1
ATOM 3758 C CA . THR A 1 251 ? 18.83200 -38.55300 -31.33200 1.000 268.52399 324 THR A CA 1
ATOM 3759 C C . THR A 1 251 ? 18.88900 -39.88900 -30.60400 1.000 275.70783 324 THR A C 1
ATOM 3760 O O . THR A 1 251 ? 18.74300 -40.95500 -31.20900 1.000 264.64641 324 THR A O 1
ATOM 3771 N N . SER A 1 252 ? 19.10900 -39.82800 -29.29300 1.000 260.29072 325 SER A N 1
ATOM 3772 C CA . SER A 1 252 ? 19.14300 -41.04400 -28.49600 1.000 259.46860 325 SER A CA 1
ATOM 3773 C C . SER A 1 252 ? 17.75400 -41.66700 -28.40100 1.000 275.29202 325 SER A C 1
ATOM 3774 O O . SER A 1 252 ? 16.73300 -40.97200 -28.40600 1.000 279.69293 325 SER A O 1
ATOM 3782 N N . ALA A 1 253 ? 17.72300 -42.99900 -28.29800 1.000 262.81267 326 ALA A N 1
ATOM 3783 C CA . ALA A 1 253 ? 16.45700 -43.69500 -28.10500 1.000 255.84499 326 ALA A CA 1
ATOM 3784 C C . ALA A 1 253 ? 15.78600 -43.30100 -26.79800 1.000 265.51936 326 ALA A C 1
ATOM 3785 O O . ALA A 1 253 ? 14.57800 -43.50900 -26.64300 1.000 265.10321 326 ALA A O 1
ATOM 3792 N N . ALA A 1 254 ? 16.54200 -42.73500 -25.85500 1.000 282.22194 327 ALA A N 1
ATOM 3793 C CA . ALA A 1 254 ? 15.94500 -42.21700 -24.63300 1.000 261.60038 327 ALA A CA 1
ATOM 3794 C C . ALA A 1 254 ? 15.06700 -41.00300 -24.89700 1.000 261.79325 327 ALA A C 1
ATOM 3795 O O . ALA A 1 254 ? 14.20700 -40.68400 -24.07000 1.000 285.27591 327 ALA A O 1
ATOM 3802 N N . TYR A 1 255 ? 15.26300 -40.32200 -26.02000 1.000 242.64642 328 TYR A N 1
ATOM 3803 C CA . TYR A 1 255 ? 14.44300 -39.16400 -26.32800 1.000 240.82688 328 TYR A CA 1
ATOM 3804 C C . TYR A 1 255 ? 13.02600 -39.61200 -26.68000 1.000 242.21249 328 TYR A C 1
ATOM 3805 O O . TYR A 1 255 ? 12.84300 -40.67800 -27.27300 1.000 242.08218 328 TYR A O 1
ATOM 3823 N N . PRO A 1 256 ? 12.00600 -38.84100 -26.31000 1.000 248.79953 329 PRO A N 1
ATOM 3824 C CA . PRO A 1 256 ? 10.63100 -39.26700 -26.58900 1.000 253.79969 329 PRO A CA 1
ATOM 3825 C C . PRO A 1 256 ? 10.27800 -39.14700 -28.06200 1.000 260.55205 329 PRO A C 1
ATOM 3826 O O . PRO A 1 256 ? 10.87900 -38.38500 -28.82100 1.000 264.49076 329 PRO A O 1
ATOM 3837 N N . LEU A 1 257 ? 9.26900 -39.91900 -28.45700 1.000 278.41401 330 LEU A N 1
ATOM 3838 C CA . LEU A 1 257 ? 8.56400 -39.66400 -29.70700 1.000 274.48750 330 LEU A CA 1
ATOM 3839 C C . LEU A 1 257 ? 7.67100 -38.44400 -29.51800 1.000 288.77685 330 LEU A C 1
ATOM 3840 O O . LEU A 1 257 ? 6.75600 -38.46300 -28.68800 1.000 301.18198 330 LEU A O 1
ATOM 3856 N N . ASP A 1 258 ? 7.93100 -37.38300 -30.27900 1.000 279.18757 331 ASP A N 1
ATOM 3857 C CA . ASP A 1 258 ? 7.27500 -36.10100 -30.06600 1.000 276.03998 331 ASP A CA 1
ATOM 3858 C C . ASP A 1 258 ? 6.76500 -35.55600 -31.39500 1.000 271.46770 331 ASP A C 1
ATOM 3859 O O . ASP A 1 258 ? 6.85500 -36.20800 -32.44000 1.000 283.59621 331 ASP A O 1
ATOM 3868 N N . ALA A 1 259 ? 6.21300 -34.34100 -31.34200 1.000 274.73234 332 ALA A N 1
ATOM 3869 C CA . ALA A 1 259 ? 5.57800 -33.74900 -32.51300 1.000 280.87805 332 ALA A CA 1
ATOM 3870 C C . ALA A 1 259 ? 6.55300 -33.52700 -33.66100 1.000 278.98598 332 ALA A C 1
ATOM 3871 O O . ALA A 1 259 ? 6.12200 -33.46700 -34.81800 1.000 277.58675 332 ALA A O 1
ATOM 3878 N N . GLU A 1 260 ? 7.85000 -33.40100 -33.37500 1.000 266.79488 333 GLU A N 1
ATOM 3879 C CA . GLU A 1 260 ? 8.85200 -33.18000 -34.40900 1.000 257.32079 333 GLU A CA 1
ATOM 3880 C C . GLU A 1 260 ? 9.69700 -34.40500 -34.71600 1.000 256.17123 333 GLU A C 1
ATOM 3881 O O . GLU A 1 260 ? 10.08500 -34.59400 -35.87000 1.000 282.98355 333 GLU A O 1
ATOM 3893 N N . HIS A 1 261 ? 9.98900 -35.24000 -33.71900 1.000 263.11886 334 HIS A N 1
ATOM 3894 C CA . HIS A 1 261 ? 10.76800 -36.46100 -33.92300 1.000 272.71824 334 HIS A CA 1
ATOM 3895 C C . HIS A 1 261 ? 9.79500 -37.62700 -34.07100 1.000 273.53808 334 HIS A C 1
ATOM 3896 O O . HIS A 1 261 ? 9.53200 -38.38200 -33.13600 1.000 306.02357 334 HIS A O 1
ATOM 3910 N N . ARG A 1 262 ? 9.25600 -37.76800 -35.27700 1.000 255.70341 335 ARG A N 1
ATOM 3911 C CA . ARG A 1 262 ? 8.25700 -38.78300 -35.56400 1.000 255.34047 335 ARG A CA 1
ATOM 3912 C C . ARG A 1 262 ? 8.47100 -39.28600 -36.98300 1.000 265.64169 335 ARG A C 1
ATOM 3913 O O . ARG A 1 262 ? 9.33900 -38.80100 -37.71500 1.000 291.15426 335 ARG A O 1
ATOM 3934 N N . ALA A 1 263 ? 7.67000 -40.27400 -37.36900 1.000 283.71014 336 ALA A N 1
ATOM 3935 C CA . ALA A 1 263 ? 7.68300 -40.80100 -38.73100 1.000 301.52751 336 ALA A CA 1
ATOM 3936 C C . ALA A 1 263 ? 6.25700 -41.23300 -39.03500 1.000 298.84803 336 ALA A C 1
ATOM 3937 O O . ALA A 1 263 ? 5.75400 -42.16000 -38.39300 1.000 274.05387 336 ALA A O 1
ATOM 3944 N N . CYS A 1 264 ? 5.60500 -40.56600 -39.99000 1.000 301.28649 337 CYS A N 1
ATOM 3945 C CA . CYS A 1 264 ? 4.16600 -40.70900 -40.15900 1.000 292.47306 337 CYS A CA 1
ATOM 3946 C C . CYS A 1 264 ? 3.79200 -41.10300 -41.58200 1.000 272.10516 337 CYS A C 1
ATOM 3947 O O . CYS A 1 264 ? 4.56500 -40.94300 -42.52500 1.000 290.41210 337 CYS A O 1
ATOM 3954 N N . SER A 1 265 ? 2.56000 -41.59400 -41.71500 1.000 267.74061 338 SER A N 1
ATOM 3955 C CA . SER A 1 265 ? 1.99100 -42.09500 -42.96000 1.000 271.34677 338 SER A CA 1
ATOM 3956 C C . SER A 1 265 ? 0.48400 -42.16500 -42.76600 1.000 269.21451 338 SER A C 1
ATOM 3957 O O . SER A 1 265 ? 0.00500 -42.41800 -41.65700 1.000 300.46403 338 SER A O 1
ATOM 3965 N N . TYR A 1 266 ? -0.25700 -41.94200 -43.84400 1.000 253.61462 339 TYR A N 1
ATOM 3966 C CA . TYR A 1 266 ? -1.71800 -41.90000 -43.78300 1.000 255.77275 339 TYR A CA 1
ATOM 3967 C C . TYR A 1 266 ? -2.26900 -43.22900 -44.29300 1.000 257.57791 339 TYR A C 1
ATOM 3968 O O . TYR A 1 266 ? -2.56900 -43.38500 -45.47600 1.000 262.77355 339 TYR A O 1
ATOM 3986 N N . ILE A 1 267 ? -2.39600 -44.19600 -43.38700 1.000 274.61947 340 ILE A N 1
ATOM 3987 C CA . ILE A 1 267 ? -2.94500 -45.51400 -43.71000 1.000 260.66682 340 ILE A CA 1
ATOM 3988 C C . ILE A 1 267 ? -4.39200 -45.50900 -43.22400 1.000 262.94463 340 ILE A C 1
ATOM 3989 O O . ILE A 1 267 ? -4.69800 -45.93700 -42.11100 1.000 265.36788 340 ILE A O 1
ATOM 4005 N N . GLN A 1 268 ? -5.29900 -45.03200 -44.07400 1.000 267.09421 341 GLN A N 1
ATOM 4006 C CA . GLN A 1 268 ? -6.71200 -44.90600 -43.71700 1.000 281.50957 341 GLN A CA 1
ATOM 4007 C C . GLN A 1 268 ? -6.86700 -44.19200 -42.37300 1.000 292.29391 341 GLN A C 1
ATOM 4008 O O . GLN A 1 268 ? -7.60800 -44.62500 -41.48700 1.000 293.33733 341 GLN A O 1
ATOM 4022 N N . GLY A 1 269 ? -6.16000 -43.07400 -42.23500 1.000 284.37930 342 GLY A N 1
ATOM 4023 C CA . GLY A 1 269 ? -6.07800 -42.36300 -40.97300 1.000 269.38680 342 GLY A CA 1
ATOM 4024 C C . GLY A 1 269 ? -4.64200 -42.03000 -40.62400 1.000 265.94458 342 GLY A C 1
ATOM 4025 O O . GLY A 1 269 ? -3.89200 -41.57400 -41.48900 1.000 271.80340 342 GLY A O 1
ATOM 4029 N N . TRP A 1 270 ? -4.23500 -42.24900 -39.37600 1.000 266.33916 343 TRP A N 1
ATOM 4030 C CA . TRP A 1 270 ? -2.85200 -41.98800 -38.97600 1.000 263.05599 343 TRP A CA 1
ATOM 4031 C C . TRP A 1 270 ? -2.46000 -42.99300 -37.90100 1.000 263.62130 343 TRP A C 1
ATOM 4032 O O . TRP A 1 270 ? -2.92600 -42.89200 -36.76200 1.000 285.59939 343 TRP A O 1
ATOM 4053 N N . LYS A 1 271 ? -1.60400 -43.95200 -38.25500 1.000 266.35225 344 LYS A N 1
ATOM 4054 C CA . LYS A 1 271 ? -1.13500 -44.97800 -37.32100 1.000 266.12087 344 LYS A CA 1
ATOM 4055 C C . LYS A 1 271 ? 0.31600 -45.27500 -37.66400 1.000 265.09294 344 LYS A C 1
ATOM 4056 O O . LYS A 1 271 ? 0.58900 -45.89300 -38.69700 1.000 288.84957 344 LYS A O 1
ATOM 4075 N N . GLU A 1 272 ? 1.24800 -44.85800 -36.80600 1.000 267.52116 345 GLU A N 1
ATOM 4076 C CA . GLU A 1 272 ? 2.62700 -44.72100 -37.24800 1.000 275.81697 345 GLU A CA 1
ATOM 4077 C C . GLU A 1 272 ? 3.61300 -45.06700 -36.14200 1.000 273.66183 345 GLU A C 1
ATOM 4078 O O . GLU A 1 272 ? 3.23700 -45.38500 -35.01100 1.000 292.87328 345 GLU A O 1
ATOM 4090 N N . VAL A 1 273 ? 4.89900 -44.99600 -36.50600 1.000 278.49834 346 VAL A N 1
ATOM 4091 C CA . VAL A 1 273 ? 6.03600 -45.34900 -35.66000 1.000 310.79650 346 VAL A CA 1
ATOM 4092 C C . VAL A 1 273 ? 5.76100 -46.61500 -34.85500 1.000 325.55979 346 VAL A C 1
ATOM 4093 O O . VAL A 1 273 ? 6.13700 -46.71400 -33.67900 1.000 289.85038 346 VAL A O 1
ATOM 4106 N N . SER A 1 274 ? 5.10200 -47.58700 -35.48300 1.000 321.94483 347 SER A N 1
ATOM 4107 C CA . SER A 1 274 ? 4.87300 -48.91100 -34.91400 1.000 325.81893 347 SER A CA 1
ATOM 4108 C C . SER A 1 274 ? 3.90900 -48.90100 -33.73300 1.000 308.32168 347 SER A C 1
ATOM 4109 O O . SER A 1 274 ? 3.92300 -49.83200 -32.92000 1.000 288.17454 347 SER A O 1
ATOM 4117 N N . GLY A 1 275 ? 3.07500 -47.87100 -33.60000 1.000 285.33112 348 GLY A N 1
ATOM 4118 C CA . GLY A 1 275 ? 2.02900 -47.90400 -32.59700 1.000 268.29735 348 GLY A CA 1
ATOM 4119 C C . GLY A 1 275 ? 1.71400 -46.58200 -31.93000 1.000 277.06601 348 GLY A C 1
ATOM 4120 O O . GLY A 1 275 ? 0.57000 -46.35500 -31.52600 1.000 284.25571 348 GLY A O 1
ATOM 4124 N N . ALA A 1 276 ? 2.70100 -45.69200 -31.81500 1.000 266.37707 349 ALA A N 1
ATOM 4125 C CA . ALA A 1 276 ? 2.49700 -44.41500 -31.12900 1.000 262.56688 349 ALA A CA 1
ATOM 4126 C C . ALA A 1 276 ? 1.75800 -43.46100 -32.06700 1.000 260.50749 349 ALA A C 1
ATOM 4127 O O . ALA A 1 276 ? 2.27700 -42.44300 -32.52700 1.000 277.29056 349 ALA A O 1
ATOM 4134 N N . ASP A 1 277 ? 0.51200 -43.82400 -32.35500 1.000 263.30055 350 ASP A N 1
ATOM 4135 C CA . ASP A 1 277 ? -0.25100 -43.12200 -33.38400 1.000 263.66244 350 ASP A CA 1
ATOM 4136 C C . ASP A 1 277 ? -0.47200 -41.65200 -33.06000 1.000 264.23376 350 ASP A C 1
ATOM 4137 O O . ASP A 1 277 ? -0.12200 -40.79600 -33.89500 1.000 275.51838 350 ASP A O 1
ATOM 4146 N N . PRO A 1 278 ? -0.98400 -41.28300 -31.88400 1.000 267.19793 351 PRO A N 1
ATOM 4147 C CA . PRO A 1 278 ? -1.34400 -39.87500 -31.65500 1.000 268.38048 351 PRO A CA 1
ATOM 4148 C C . PRO A 1 278 ? -0.20600 -38.90900 -31.90200 1.000 264.78236 351 PRO A C 1
ATOM 4149 O O . PRO A 1 278 ? -0.46300 -37.71400 -32.08900 1.000 278.11901 351 PRO A O 1
ATOM 4160 N N . ILE A 1 279 ? 1.04500 -39.37800 -31.90300 1.000 261.32336 352 ILE A N 1
ATOM 4161 C CA . ILE A 1 279 ? 2.16700 -38.45600 -32.04700 1.000 261.93103 352 ILE A CA 1
ATOM 4162 C C . ILE A 1 279 ? 2.07200 -37.70500 -33.36800 1.000 269.47498 352 ILE A C 1
ATOM 4163 O O . ILE A 1 279 ? 2.57600 -36.58100 -33.48700 1.000 262.28064 352 ILE A O 1
ATOM 4179 N N . CYS A 1 280 ? 1.43400 -38.30200 -34.37800 1.000 277.75909 353 CYS A N 1
ATOM 4180 C CA . CYS A 1 280 ? 1.33000 -37.68900 -35.69600 1.000 274.24602 353 CYS A CA 1
ATOM 4181 C C . CYS A 1 280 ? 0.03000 -36.91600 -35.86900 1.000 279.17606 353 CYS A C 1
ATOM 4182 O O . CYS A 1 280 ? -0.35500 -36.59000 -37.00000 1.000 280.28008 353 CYS A O 1
ATOM 4189 N N . ALA A 1 281 ? -0.63400 -36.59200 -34.75900 1.000 271.40815 354 ALA A N 1
ATOM 4190 C CA . ALA A 1 281 ? -1.90500 -35.88500 -34.81300 1.000 274.62636 354 ALA A CA 1
ATOM 4191 C C . ALA A 1 281 ? -1.81400 -34.58500 -35.59600 1.000 275.63005 354 ALA A C 1
ATOM 4192 O O . ALA A 1 281 ? -2.81100 -34.14200 -36.17900 1.000 292.31158 354 ALA A O 1
ATOM 4199 N N . SER A 1 282 ? -0.64200 -33.96200 -35.62300 1.000 280.92610 355 SER A N 1
ATOM 4200 C CA . SER A 1 282 ? -0.46000 -32.67700 -36.27900 1.000 298.15712 355 SER A CA 1
ATOM 4201 C C . SER A 1 282 ? -0.10100 -32.80400 -37.75800 1.000 292.71833 355 SER A C 1
ATOM 4202 O O . SER A 1 282 ? 0.31000 -31.81000 -38.36700 1.000 290.71292 355 SER A O 1
ATOM 4210 N N . CYS A 1 283 ? -0.25300 -33.98900 -38.35300 1.000 287.39793 356 CYS A N 1
ATOM 4211 C CA . CYS A 1 283 ? -0.07400 -34.12100 -39.79600 1.000 293.75414 356 CYS A CA 1
ATOM 4212 C C . CYS A 1 283 ? -1.33000 -33.77700 -40.58400 1.000 292.85575 356 CYS A C 1
ATOM 4213 O O . CYS A 1 283 ? -1.31700 -33.88000 -41.81600 1.000 279.72232 356 CYS A O 1
ATOM 4220 N N . GLU A 1 284 ? -2.40600 -33.37800 -39.91000 1.000 286.85008 357 GLU A N 1
ATOM 4221 C CA . GLU A 1 284 ? -3.65900 -33.01400 -40.55100 1.000 283.04142 357 GLU A CA 1
ATOM 4222 C C . GLU A 1 284 ? -3.64100 -31.61400 -41.13500 1.000 274.55761 357 GLU A C 1
ATOM 4223 O O . GLU A 1 284 ? -4.71000 -31.07100 -41.43600 1.000 282.11607 357 GLU A O 1
ATOM 4235 N N . SER A 1 285 ? -2.46500 -31.01400 -41.28200 1.000 281.75104 358 SER A N 1
ATOM 4236 C CA . SER A 1 285 ? -2.35100 -29.63800 -41.74700 1.000 284.12780 358 SER A CA 1
ATOM 4237 C C . SER A 1 285 ? -2.12700 -29.58000 -43.25700 1.000 282.63153 358 SER A C 1
ATOM 4238 O O . SER A 1 285 ? -2.79900 -28.83000 -43.96900 1.000 283.15853 358 SER A O 1
ATOM 4246 N N . PRO B 2 2 ? 92.34700 -23.02300 46.66700 1.000 334.10129 389 PRO B N 1
ATOM 4247 C CA . PRO B 2 2 ? 92.48600 -22.38500 45.35100 1.000 328.79558 389 PRO B CA 1
ATOM 4248 C C . PRO B 2 2 ? 91.34700 -21.42300 45.03200 1.000 325.85597 389 PRO B C 1
ATOM 4249 O O . PRO B 2 2 ? 90.27900 -21.51500 45.63300 1.000 334.48997 389 PRO B O 1
ATOM 4260 N N . LEU B 2 3 ? 91.57100 -20.52400 44.07900 1.000 318.74897 390 LEU B N 1
ATOM 4261 C CA . LEU B 2 3 ? 90.50700 -19.65900 43.60000 1.000 316.87721 390 LEU B CA 1
ATOM 4262 C C . LEU B 2 3 ? 89.65800 -20.40500 42.57400 1.000 315.35889 390 LEU B C 1
ATOM 4263 O O . LEU B 2 3 ? 89.97000 -21.52700 42.16900 1.000 331.53585 390 LEU B O 1
ATOM 4279 N N . SER B 2 4 ? 88.56200 -19.77600 42.16100 1.000 315.92572 391 SER B N 1
ATOM 4280 C CA . SER B 2 4 ? 87.66800 -20.35700 41.16200 1.000 316.61891 391 SER B CA 1
ATOM 4281 C C . SER B 2 4 ? 87.11200 -19.26300 40.25600 1.000 318.61284 391 SER B C 1
ATOM 4282 O O . SER B 2 4 ? 85.90500 -19.15100 40.03900 1.000 317.09101 391 SER B O 1
ATOM 4290 N N . ILE B 2 5 ? 88.01100 -18.45000 39.69500 1.000 319.64924 392 ILE B N 1
ATOM 4291 C CA . ILE B 2 5 ? 87.59200 -17.41000 38.76500 1.000 311.72029 392 ILE B CA 1
ATOM 4292 C C . ILE B 2 5 ? 86.84000 -18.04600 37.60700 1.000 297.26812 392 ILE B C 1
ATOM 4293 O O . ILE B 2 5 ? 87.17600 -19.14500 37.14500 1.000 300.18844 392 ILE B O 1
ATOM 4309 N N . ALA B 2 6 ? 85.81000 -17.35500 37.13000 1.000 296.15334 393 ALA B N 1
ATOM 4310 C CA . ALA B 2 6 ? 85.00900 -17.87200 36.03200 1.000 293.97261 393 ALA B CA 1
ATOM 4311 C C . ALA B 2 6 ? 84.33400 -16.71000 35.32400 1.000 294.75870 393 ALA B C 1
ATOM 4312 O O . ALA B 2 6 ? 84.10400 -15.65000 35.91200 1.000 305.06653 393 ALA B O 1
ATOM 4319 N N . GLU B 2 7 ? 84.02700 -16.92400 34.05000 1.000 286.13926 394 GLU B N 1
ATOM 4320 C CA . GLU B 2 7 ? 83.29100 -15.95300 33.26000 1.000 285.32396 394 GLU B CA 1
ATOM 4321 C C . GLU B 2 7 ? 82.45000 -16.72000 32.25100 1.000 297.48310 394 GLU B C 1
ATOM 4322 O O . GLU B 2 7 ? 82.58500 -17.93700 32.09500 1.000 299.78879 394 GLU B O 1
ATOM 4334 N N . LEU B 2 8 ? 81.56700 -15.99800 31.57200 1.000 308.36279 395 LEU B N 1
ATOM 4335 C CA . LEU B 2 8 ? 80.75100 -16.57600 30.51900 1.000 292.44247 395 LEU B CA 1
ATOM 4336 C C . LEU B 2 8 ? 81.50300 -16.56700 29.19000 1.000 284.85451 395 LEU B C 1
ATOM 4337 O O . LEU B 2 8 ? 82.52300 -15.89500 29.02200 1.000 287.55546 395 LEU B O 1
ATOM 4353 N N . GLY B 2 9 ? 80.98100 -17.33100 28.23400 1.000 294.50700 396 GLY B N 1
ATOM 4354 C CA . GLY B 2 9 ? 81.58000 -17.42600 26.92400 1.000 303.04371 396 GLY B CA 1
ATOM 4355 C C . GLY B 2 9 ? 80.55000 -17.65100 25.83200 1.000 302.40287 396 GLY B C 1
ATOM 4356 O O . GLY B 2 9 ? 79.67400 -18.51500 25.94400 1.000 300.28524 396 GLY B O 1
ATOM 4360 N N . PRO B 2 10 ? 80.63600 -16.88200 24.74800 1.000 283.66607 397 PRO B N 1
ATOM 4361 C CA . PRO B 2 10 ? 79.64100 -17.00400 23.67900 1.000 281.13126 397 PRO B CA 1
ATOM 4362 C C . PRO B 2 10 ? 79.89300 -18.20700 22.78000 1.000 277.36605 397 PRO B C 1
ATOM 4363 O O . PRO B 2 10 ? 81.00300 -18.73300 22.68100 1.000 279.18668 397 PRO B O 1
ATOM 4374 N N . LEU B 2 11 ? 78.81500 -18.64400 22.13000 1.000 278.26896 398 LEU B N 1
ATOM 4375 C CA . LEU B 2 11 ? 78.87400 -19.72600 21.15000 1.000 267.77035 398 LEU B CA 1
ATOM 4376 C C . LEU B 2 11 ? 77.76800 -19.50000 20.13100 1.000 275.37487 398 LEU B C 1
ATOM 4377 O O . LEU B 2 11 ? 76.59200 -19.42300 20.50000 1.000 262.38293 398 LEU B O 1
ATOM 4393 N N . ASN B 2 12 ? 78.13900 -19.41900 18.85500 1.000 264.91501 399 ASN B N 1
ATOM 4394 C CA . ASN B 2 12 ? 77.21700 -19.05600 17.78900 1.000 251.28425 399 ASN B CA 1
ATOM 4395 C C . ASN B 2 12 ? 77.08800 -20.19200 16.78400 1.000 263.94319 399 ASN B C 1
ATOM 4396 O O . ASN B 2 12 ? 78.06400 -20.88700 16.48500 1.000 273.41013 399 ASN B O 1
ATOM 4407 N N . VAL B 2 13 ? 75.87200 -20.37600 16.27300 1.000 263.52524 400 VAL B N 1
ATOM 4408 C CA . VAL B 2 13 ? 75.58000 -21.35500 15.23400 1.000 276.39948 400 VAL B CA 1
ATOM 4409 C C . VAL B 2 13 ? 74.68200 -20.68400 14.20500 1.000 288.81905 400 VAL B C 1
ATOM 4410 O O . VAL B 2 13 ? 73.86300 -19.82300 14.54200 1.000 279.07094 400 VAL B O 1
ATOM 4423 N N . TYR B 2 14 ? 74.83300 -21.08000 12.94000 1.000 298.39761 401 TYR B N 1
ATOM 4424 C CA . TYR B 2 14 ? 73.94100 -20.56000 11.91200 1.000 284.70805 401 TYR B CA 1
ATOM 4425 C C . TYR B 2 14 ? 73.58000 -21.63700 10.90100 1.000 278.15894 401 TYR B C 1
ATOM 4426 O O . TYR B 2 14 ? 74.33200 -22.59000 10.67200 1.000 273.04629 401 TYR B O 1
ATOM 4444 N N . LEU B 2 15 ? 72.41600 -21.44700 10.28400 1.000 278.64282 402 LEU B N 1
ATOM 4445 C CA . LEU B 2 15 ? 71.82700 -22.37700 9.33300 1.000 277.66433 402 LEU B CA 1
ATOM 4446 C C . LEU B 2 15 ? 71.66800 -21.66000 8.00200 1.000 282.07456 402 LEU B C 1
ATOM 4447 O O . LEU B 2 15 ? 71.09000 -20.56800 7.95000 1.000 268.21329 402 LEU B O 1
ATOM 4463 N N . GLN B 2 16 ? 72.17900 -22.27000 6.93300 1.000 287.87743 403 GLN B N 1
ATOM 4464 C CA . GLN B 2 16 ? 72.10600 -21.66300 5.61300 1.000 284.36922 403 GLN B CA 1
ATOM 4465 C C . GLN B 2 16 ? 71.74900 -22.70000 4.55600 1.000 284.40408 403 GLN B C 1
ATOM 4466 O O . GLN B 2 16 ? 71.82600 -23.92000 4.77000 1.000 269.34383 403 GLN B O 1
ATOM 4480 N N . ILE B 2 17 ? 71.33600 -22.16900 3.40700 1.000 290.24066 404 ILE B N 1
ATOM 4481 C CA . ILE B 2 17 ? 70.89400 -22.94300 2.25600 1.000 289.37218 404 ILE B CA 1
ATOM 4482 C C . ILE B 2 17 ? 72.01100 -22.93300 1.22100 1.000 290.45474 404 ILE B C 1
ATOM 4483 O O . ILE B 2 17 ? 72.59600 -21.87800 0.94100 1.000 272.37543 404 ILE B O 1
ATOM 4499 N N . ALA B 2 18 ? 72.30600 -24.09600 0.64800 1.000 292.38267 405 ALA B N 1
ATOM 4500 C CA . ALA B 2 18 ? 73.34700 -24.22300 -0.35800 1.000 299.24627 405 ALA B CA 1
ATOM 4501 C C . ALA B 2 18 ? 72.70300 -24.31100 -1.74600 1.000 303.98650 405 ALA B C 1
ATOM 4502 O O . ALA B 2 18 ? 71.57700 -23.84300 -1.94700 1.000 305.78913 405 ALA B O 1
ATOM 4509 N N . ASN B 2 19 ? 73.40000 -24.92200 -2.70700 1.000 310.58281 406 ASN B N 1
ATOM 4510 C CA . ASN B 2 19 ? 72.87900 -25.04700 -4.06700 1.000 322.23542 406 ASN B CA 1
ATOM 4511 C C . ASN B 2 19 ? 73.34800 -26.35600 -4.68200 1.000 318.96437 406 ASN B C 1
ATOM 4512 O O . ASN B 2 19 ? 74.55500 -26.58500 -4.8100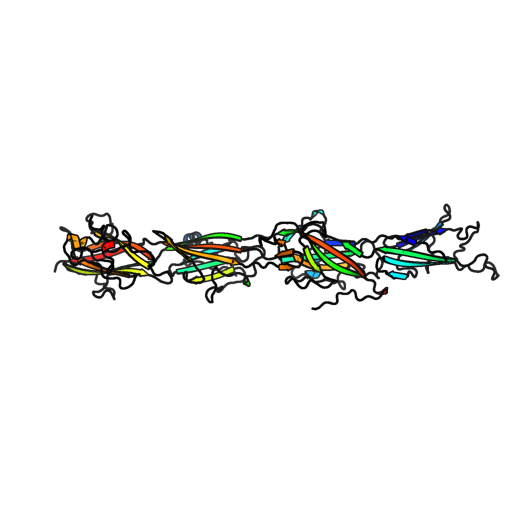0 1.000 314.92142 406 ASN B O 1
ATOM 4523 N N . GLY B 2 20 ? 7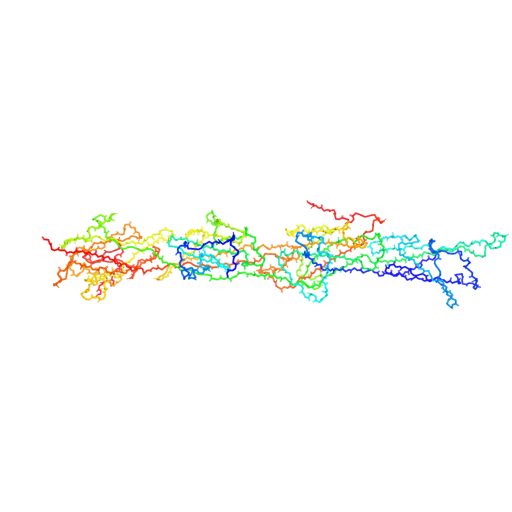2.39300 -27.18800 -5.09600 1.000 327.24913 407 GLY B N 1
ATOM 4524 C CA . GLY B 2 20 ? 72.68800 -28.43700 -5.77100 1.000 307.77218 407 GLY B CA 1
ATOM 4525 C C . GLY B 2 20 ? 72.93800 -28.25200 -7.25200 1.000 320.15417 407 GLY B C 1
ATOM 4526 O O . GLY B 2 20 ? 72.18500 -28.76200 -8.08600 1.000 333.82385 407 GLY B O 1
ATOM 4530 N N . GLN B 2 21 ? 73.99100 -27.51900 -7.58900 1.000 327.75177 408 GLN B N 1
ATOM 4531 C CA . GLN B 2 21 ? 74.35100 -27.23900 -8.96900 1.000 338.97680 408 GLN B CA 1
ATOM 4532 C C . GLN B 2 21 ? 75.41000 -28.22200 -9.45500 1.000 344.09901 408 GLN B C 1
ATOM 4533 O O . GLN B 2 21 ? 76.07700 -28.89500 -8.66500 1.000 346.79214 408 GLN B O 1
ATOM 4547 N N . CYS B 2 22 ? 75.55800 -28.29700 -10.77700 1.000 345.72385 409 CYS B N 1
ATOM 4548 C CA . CYS B 2 22 ? 76.53600 -29.17800 -11.41100 1.000 355.11258 409 CYS B CA 1
ATOM 4549 C C . CYS B 2 22 ? 77.40700 -28.34800 -12.34500 1.000 369.01195 409 CYS B C 1
ATOM 4550 O O . CYS B 2 22 ? 76.94900 -27.91800 -13.40900 1.000 378.04663 409 CYS B O 1
ATOM 4557 N N . GLN B 2 23 ? 78.66000 -28.12500 -11.94300 1.000 362.70935 410 GLN B N 1
ATOM 4558 C CA . GLN B 2 23 ? 79.61300 -27.44500 -12.81100 1.000 355.85963 410 GLN B CA 1
ATOM 4559 C C . GLN B 2 23 ? 80.04400 -28.32400 -13.97900 1.000 364.81192 410 GLN B C 1
ATOM 4560 O O . GLN B 2 23 ? 80.57200 -27.80600 -14.96900 1.000 359.16410 410 GLN B O 1
ATOM 4574 N N . THR B 2 24 ? 79.83500 -29.63600 -13.88100 1.000 367.95611 411 THR B N 1
ATOM 4575 C CA . THR B 2 24 ? 80.06700 -30.55900 -14.98200 1.000 357.62518 411 THR B CA 1
ATOM 4576 C C . THR B 2 24 ? 78.89800 -31.53200 -15.05400 1.000 354.21040 411 THR B C 1
ATOM 4577 O O . THR B 2 24 ? 78.18000 -31.74400 -14.07400 1.000 357.63429 411 THR B O 1
ATOM 4588 N N . LYS B 2 25 ? 78.71200 -32.12600 -16.23000 1.000 343.36069 412 LYS B N 1
ATOM 4589 C CA . LYS B 2 25 ? 77.66300 -33.12300 -16.39900 1.000 349.56947 412 LYS B CA 1
ATOM 4590 C C . LYS B 2 25 ? 78.00800 -34.38200 -15.61200 1.000 364.78399 412 LYS B C 1
ATOM 4591 O O . LYS B 2 25 ? 79.13200 -34.88800 -15.68900 1.000 371.82951 412 LYS B O 1
ATOM 4610 N N . GLY B 2 26 ? 77.03400 -34.89400 -14.86200 1.000 362.49543 413 GLY B N 1
ATOM 4611 C CA . GLY B 2 26 ? 77.25500 -36.07900 -14.06000 1.000 361.04852 413 GLY B CA 1
ATOM 4612 C C . GLY B 2 26 ? 77.93800 -35.82900 -12.73700 1.000 347.55965 413 GLY B C 1
ATOM 4613 O O . GLY B 2 26 ? 78.55100 -36.74800 -12.18600 1.000 340.39253 413 GLY B O 1
ATOM 4617 N N . CYS B 2 27 ? 77.84900 -34.61400 -12.20700 1.000 354.18218 414 CYS B N 1
ATOM 4618 C CA . CYS B 2 27 ? 78.44600 -34.29900 -10.91900 1.000 356.55415 414 CYS B CA 1
ATOM 4619 C C . CYS B 2 27 ? 77.61500 -34.89000 -9.78500 1.000 359.38544 414 CYS B C 1
ATOM 4620 O O . CYS B 2 27 ? 76.41300 -35.12800 -9.92600 1.000 364.13417 414 CYS B O 1
ATOM 4627 N N . ASP B 2 28 ? 78.27400 -35.13400 -8.65200 1.000 341.61980 415 ASP B N 1
ATOM 4628 C CA . ASP B 2 28 ? 77.58800 -35.62900 -7.46000 1.000 347.91335 415 ASP B CA 1
ATOM 4629 C C . ASP B 2 28 ? 76.77900 -34.49500 -6.84300 1.000 353.72218 415 ASP B C 1
ATOM 4630 O O . ASP B 2 28 ? 77.34600 -33.51200 -6.35300 1.000 357.09766 415 ASP B O 1
ATOM 4639 N N . GLU B 2 29 ? 75.45000 -34.62800 -6.85600 1.000 348.06728 416 GLU B N 1
ATOM 4640 C CA . GLU B 2 29 ? 74.60300 -33.55100 -6.35400 1.000 342.49767 416 GLU B CA 1
ATOM 4641 C C . GLU B 2 29 ? 74.73800 -33.38400 -4.84600 1.000 320.22764 416 GLU B C 1
ATOM 4642 O O . GLU B 2 29 ? 74.66100 -32.25900 -4.34300 1.000 308.56252 416 GLU B O 1
ATOM 4654 N N . ALA B 2 30 ? 74.95300 -34.47800 -4.11300 1.000 296.80538 417 ALA B N 1
ATOM 4655 C CA . ALA B 2 30 ? 75.05600 -34.38700 -2.66100 1.000 299.08125 417 ALA B CA 1
ATOM 4656 C C . ALA B 2 30 ? 76.28900 -33.59100 -2.24800 1.000 312.57141 417 ALA B C 1
ATOM 4657 O O . ALA B 2 30 ? 76.21600 -32.72800 -1.36600 1.000 311.04629 417 ALA B O 1
ATOM 4664 N N . ALA B 2 31 ? 77.43400 -33.87300 -2.87100 1.000 301.01767 418 ALA B N 1
ATOM 4665 C CA . ALA B 2 31 ? 78.65100 -33.13900 -2.54200 1.000 303.42526 418 ALA B CA 1
ATOM 4666 C C . ALA B 2 31 ? 78.64300 -31.73800 -3.14500 1.000 300.11281 418 ALA B C 1
ATOM 4667 O O . ALA B 2 31 ? 79.04000 -30.77300 -2.48100 1.000 310.52749 418 ALA B O 1
ATOM 4674 N N . ALA B 2 32 ? 78.19400 -31.60500 -4.39500 1.000 305.52282 419 ALA B N 1
ATOM 4675 C CA . ALA B 2 32 ? 78.14200 -30.29200 -5.02900 1.000 304.49238 419 ALA B CA 1
ATOM 4676 C C . ALA B 2 32 ? 77.16100 -29.35700 -4.33800 1.000 311.74356 419 ALA B C 1
ATOM 4677 O O . ALA B 2 32 ? 77.30800 -28.13400 -4.44600 1.000 312.98761 419 ALA B O 1
ATOM 4684 N N . ALA B 2 33 ? 76.15800 -29.90300 -3.64600 1.000 308.90699 420 ALA B N 1
ATOM 4685 C CA . ALA B 2 33 ? 75.14900 -29.06500 -3.01000 1.000 309.12495 420 ALA B CA 1
ATOM 4686 C C . ALA B 2 33 ? 75.78200 -28.00100 -2.12800 1.000 312.02488 420 ALA B C 1
ATOM 4687 O O . ALA B 2 33 ? 75.38200 -26.83300 -2.16700 1.000 320.21836 420 ALA B O 1
ATOM 4694 N N . TYR B 2 34 ? 76.79200 -28.37800 -1.34900 1.000 300.60599 421 TYR B N 1
ATOM 4695 C CA . TYR B 2 34 ? 77.35500 -27.51100 -0.31700 1.000 308.49704 421 TYR B CA 1
ATOM 4696 C C . TYR B 2 34 ? 78.63200 -26.82100 -0.77400 1.000 307.32835 421 TYR B C 1
ATOM 4697 O O . TYR B 2 34 ? 79.54900 -26.60500 0.02300 1.000 329.12382 421 TYR B O 1
ATOM 4715 N N . THR B 2 35 ? 78.71400 -26.45800 -2.05400 1.000 287.87843 422 THR B N 1
ATOM 4716 C CA . THR B 2 35 ? 79.85200 -25.70100 -2.55800 1.000 293.08278 422 THR B CA 1
ATOM 4717 C C . THR B 2 35 ? 79.64700 -24.19500 -2.46400 1.000 298.04921 422 THR B C 1
ATOM 4718 O O . THR B 2 35 ? 80.62800 -23.44500 -2.52400 1.000 300.04995 422 THR B O 1
ATOM 4729 N N . SER B 2 36 ? 78.40500 -23.73800 -2.32300 1.000 293.78899 423 SER B N 1
ATOM 4730 C CA . SER B 2 36 ? 78.11900 -22.32000 -2.16200 1.000 294.41608 423 SER B CA 1
ATOM 4731 C C . SER B 2 36 ? 76.74100 -22.18100 -1.53500 1.000 295.30727 423 SER B C 1
ATOM 4732 O O . SER B 2 36 ? 75.90400 -23.08200 -1.62700 1.000 286.53458 423 SER B O 1
ATOM 4740 N N . PHE B 2 37 ? 76.51600 -21.03200 -0.90300 1.000 314.18306 424 PHE B N 1
ATOM 4741 C CA . PHE B 2 37 ? 75.30300 -20.79100 -0.13800 1.000 302.85778 424 PHE B CA 1
ATOM 4742 C C . PHE B 2 37 ? 74.67200 -19.47400 -0.56600 1.000 302.32456 424 PHE B C 1
ATOM 4743 O O . PHE B 2 37 ? 75.30100 -18.63700 -1.21800 1.000 310.16694 424 PHE B O 1
ATOM 4760 N N . TYR B 2 38 ? 73.40800 -19.30500 -0.18800 1.000 284.80152 425 TYR B N 1
ATOM 4761 C CA . TYR B 2 38 ? 72.68000 -18.08700 -0.50400 1.000 289.79950 425 TYR B CA 1
ATOM 4762 C C . TYR B 2 38 ? 73.02300 -16.97900 0.47900 1.000 275.55530 425 TYR B C 1
ATOM 4763 O O . TYR B 2 38 ? 73.18600 -17.21700 1.67900 1.000 273.41351 425 TYR B O 1
ATOM 4781 N N . THR B 2 39 ? 73.13400 -15.76300 -0.04100 1.000 298.92552 426 THR B N 1
ATOM 4782 C CA . THR B 2 39 ? 73.17700 -14.57900 0.79700 1.000 292.92056 426 THR B CA 1
ATOM 4783 C C . THR B 2 39 ? 71.75300 -14.14600 1.13300 1.000 282.97496 426 THR B C 1
ATOM 4784 O O . THR B 2 39 ? 70.77500 -14.63200 0.55800 1.000 274.92976 426 THR B O 1
ATOM 4795 N N . ASP B 2 40 ? 71.63800 -13.20700 2.0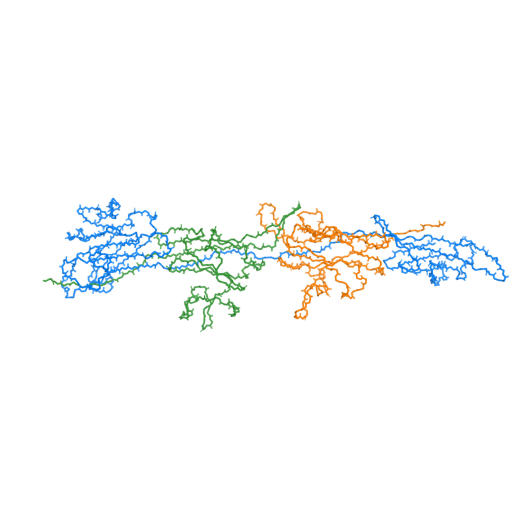7200 1.000 287.87566 427 ASP B N 1
ATOM 4796 C CA . ASP B 2 40 ? 70.32000 -12.71000 2.44900 1.000 312.61203 427 ASP B CA 1
ATOM 4797 C C . ASP B 2 40 ? 69.61400 -12.01100 1.29300 1.000 305.25450 427 ASP B C 1
ATOM 4798 O O . ASP B 2 40 ? 68.38700 -11.86500 1.32800 1.000 292.81251 427 ASP B O 1
ATOM 4807 N N . ALA B 2 41 ? 70.35400 -11.57900 0.27000 1.000 287.65242 428 ALA B N 1
ATOM 4808 C CA . ALA B 2 41 ? 69.74400 -10.89900 -0.86500 1.000 286.92403 428 ALA B CA 1
ATOM 4809 C C . ALA B 2 41 ? 69.03000 -11.85700 -1.80800 1.000 280.81092 428 ALA B C 1
ATOM 4810 O O . ALA B 2 41 ? 68.15300 -11.42300 -2.56300 1.000 296.17569 428 ALA B O 1
ATOM 4817 N N . ASP B 2 42 ? 69.38300 -13.14100 -1.78600 1.000 280.32706 429 ASP B N 1
ATOM 4818 C CA . ASP B 2 42 ? 68.73400 -14.12300 -2.64300 1.000 276.72577 429 ASP B CA 1
ATOM 4819 C C . ASP B 2 42 ? 67.34000 -14.50600 -2.16300 1.000 281.83628 429 ASP B C 1
ATOM 4820 O O . ASP B 2 42 ? 66.59400 -15.13200 -2.92400 1.000 293.23035 429 ASP B O 1
ATOM 4829 N N . TYR B 2 43 ? 66.96500 -14.14300 -0.92000 1.000 279.89304 430 TYR B N 1
ATOM 4830 C CA . TYR B 2 43 ? 65.67900 -14.52700 -0.35500 1.000 267.99971 430 TYR B CA 1
ATOM 4831 C C . TYR B 2 43 ? 64.62800 -13.45100 -0.61700 1.000 271.77276 430 TYR B C 1
ATOM 4832 O O . TYR B 2 43 ? 64.95100 -12.26000 -0.68100 1.000 274.81174 430 TYR B O 1
ATOM 4850 N N . PRO B 2 44 ? 63.34500 -13.82900 -0.77200 1.000 272.26645 431 PRO B N 1
ATOM 4851 C CA . PRO B 2 44 ? 62.78900 -15.18900 -0.69100 1.000 258.11298 431 PRO B CA 1
ATOM 4852 C C . PRO B 2 44 ? 63.15100 -16.06700 -1.88400 1.000 256.58651 431 PRO B C 1
ATOM 4853 O O . PRO B 2 44 ? 62.82600 -15.72300 -3.01900 1.000 285.83313 431 PRO B O 1
ATOM 4864 N N . VAL B 2 45 ? 63.80700 -17.19400 -1.62200 1.000 259.81148 432 VAL B N 1
ATOM 4865 C CA . VAL B 2 45 ? 64.25100 -18.09200 -2.68400 1.000 270.77618 432 VAL B CA 1
ATOM 4866 C C . VAL B 2 45 ? 63.06500 -18.95600 -3.10300 1.000 264.00058 432 VAL B C 1
ATOM 4867 O O . VAL B 2 45 ? 62.59800 -19.80400 -2.34000 1.000 255.04519 432 VAL B O 1
ATOM 4880 N N . THR B 2 46 ? 62.57700 -18.74000 -4.31900 1.000 286.57168 433 THR B N 1
ATOM 4881 C CA . THR B 2 46 ? 61.48300 -19.54400 -4.84400 1.000 286.80927 433 THR B CA 1
ATOM 4882 C C . THR B 2 46 ? 61.96200 -20.96900 -5.09600 1.000 270.86362 433 THR B C 1
ATOM 4883 O O . THR B 2 46 ? 63.00400 -21.18300 -5.72300 1.000 258.24913 433 THR B O 1
ATOM 4894 N N . LYS B 2 47 ? 61.20600 -21.94700 -4.59700 1.000 264.07532 434 LYS B N 1
ATOM 4895 C CA . LYS B 2 47 ? 61.56300 -23.35300 -4.72900 1.000 253.55820 434 LYS B CA 1
ATOM 4896 C C . LYS B 2 47 ? 60.35400 -24.15400 -5.18800 1.000 248.42034 434 LYS B C 1
ATOM 4897 O O . LYS B 2 47 ? 59.24800 -23.97400 -4.66900 1.000 248.42580 434 LYS B O 1
ATOM 4916 N N . VAL B 2 48 ? 60.57700 -25.03800 -6.16400 1.000 241.72992 435 VAL B N 1
ATOM 4917 C CA . VAL B 2 48 ? 59.50100 -25.85300 -6.71600 1.000 243.52460 435 VAL B CA 1
ATOM 4918 C C . VAL B 2 48 ? 59.12700 -26.95800 -5.73300 1.000 242.69408 435 VAL B C 1
ATOM 4919 O O . VAL B 2 48 ? 59.91800 -27.36700 -4.87900 1.000 250.39897 435 VAL B O 1
ATOM 4932 N N . LEU B 2 49 ? 57.89400 -27.43900 -5.85000 1.000 237.49878 436 LEU B N 1
ATOM 4933 C CA . LEU B 2 49 ? 57.46700 -28.56600 -5.03200 1.000 239.51024 436 LEU B CA 1
ATOM 4934 C C . LEU B 2 49 ? 58.15800 -29.84500 -5.49300 1.000 241.68689 436 LEU B C 1
ATOM 4935 O O . LEU B 2 49 ? 58.42300 -30.03200 -6.68300 1.000 265.97127 436 LEU B O 1
ATOM 4951 N N . ARG B 2 50 ? 58.47100 -30.71200 -4.52600 1.000 245.13044 437 ARG B N 1
ATOM 4952 C CA . ARG B 2 50 ? 59.25700 -31.92900 -4.70800 1.000 246.58033 437 ARG B CA 1
ATOM 4953 C C . ARG B 2 50 ? 60.74700 -31.65400 -4.91600 1.000 263.48079 437 ARG B C 1
ATOM 4954 O O . ARG B 2 50 ? 61.54000 -32.59800 -4.98400 1.000 276.06930 437 ARG B O 1
ATOM 4975 N N . ASP B 2 51 ? 61.14800 -30.38700 -5.02400 1.000 262.69373 438 ASP B N 1
ATOM 4976 C CA . ASP B 2 51 ? 62.55700 -30.07700 -5.23600 1.000 259.23501 438 ASP B CA 1
ATOM 4977 C C . ASP B 2 51 ? 63.39400 -30.49900 -4.02700 1.000 281.72279 438 ASP B C 1
ATOM 4978 O O . ASP B 2 51 ? 62.89800 -30.52600 -2.89700 1.000 288.52529 438 ASP B O 1
ATOM 4987 N N . PRO B 2 52 ? 64.67200 -30.82200 -4.23300 1.000 286.83455 439 PRO B N 1
ATOM 4988 C CA . PRO B 2 52 ? 65.55500 -31.06300 -3.08600 1.000 264.73594 439 PRO B CA 1
ATOM 4989 C C . PRO B 2 52 ? 65.90900 -29.76400 -2.37600 1.000 278.40999 439 PRO B C 1
ATOM 4990 O O . PRO B 2 52 ? 66.12900 -28.72700 -3.00700 1.000 271.13586 439 PRO B O 1
ATOM 5001 N N . VAL B 2 53 ? 65.96000 -29.83400 -1.04900 1.000 285.24740 440 VAL B N 1
ATOM 5002 C CA . VAL B 2 53 ? 66.34900 -28.71400 -0.20200 1.000 286.40913 440 VAL B CA 1
ATOM 5003 C C . VAL B 2 53 ? 67.49200 -29.18600 0.68200 1.000 276.87755 440 VAL B C 1
ATOM 5004 O O . VAL B 2 53 ? 67.31000 -30.10600 1.49200 1.000 258.77203 440 VAL B O 1
ATOM 5017 N N . TYR B 2 54 ? 68.66400 -28.57000 0.51200 1.000 290.26181 441 TYR B N 1
ATOM 5018 C CA . TYR B 2 54 ? 69.86100 -28.86400 1.28900 1.000 274.73090 441 TYR B CA 1
ATOM 5019 C C . TYR B 2 54 ? 70.00300 -27.84100 2.41000 1.000 289.47816 441 TYR B C 1
ATOM 5020 O O . TYR B 2 54 ? 69.76500 -26.64600 2.20700 1.000 277.84400 441 TYR B O 1
ATOM 5038 N N . VAL B 2 55 ? 70.40200 -28.31200 3.58900 1.000 297.64470 442 VAL B N 1
ATOM 5039 C CA . VAL B 2 55 ? 70.46500 -27.50300 4.79800 1.000 286.36389 442 VAL B CA 1
ATOM 5040 C C . VAL B 2 55 ? 71.80900 -27.75000 5.46100 1.000 259.26634 442 VAL B C 1
ATOM 5041 O O . VAL B 2 55 ? 72.16000 -28.90700 5.73300 1.000 259.41172 442 VAL B O 1
ATOM 5054 N N . ASP B 2 56 ? 72.54700 -26.67100 5.73600 1.000 262.86989 443 ASP B N 1
ATOM 5055 C CA . ASP B 2 56 ? 73.82400 -26.75300 6.43100 1.000 263.03966 443 ASP B CA 1
ATOM 5056 C C . ASP B 2 56 ? 73.73700 -25.96300 7.72800 1.000 279.03473 443 ASP B C 1
ATOM 5057 O O . ASP B 2 56 ? 73.39100 -24.77700 7.71200 1.000 284.47819 443 ASP B O 1
ATOM 5066 N N . VAL B 2 57 ? 74.07300 -26.61000 8.84200 1.000 292.46850 444 VAL B N 1
ATOM 5067 C CA . VAL B 2 57 ? 74.16800 -25.97100 10.14800 1.000 276.62944 444 VAL B CA 1
ATOM 5068 C C . VAL B 2 57 ? 75.63700 -25.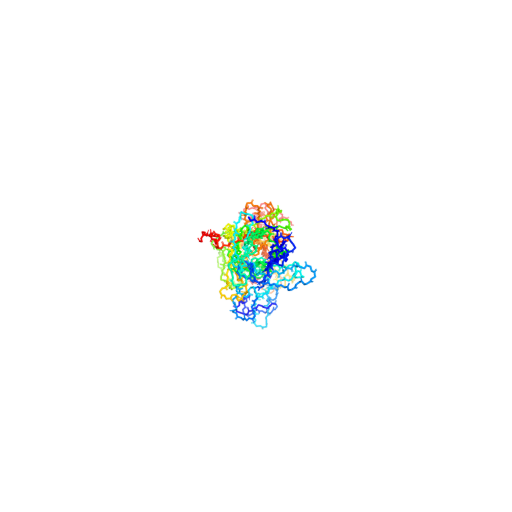98500 10.53500 1.000 270.35497 444 VAL B C 1
ATOM 5069 O O . VAL B 2 57 ? 76.29300 -27.02700 10.43100 1.000 271.56325 444 VAL B O 1
ATOM 5082 N N . GLN B 2 58 ? 76.15600 -24.84300 10.97800 1.000 271.19758 445 GLN B N 1
ATOM 5083 C CA . GLN B 2 58 ? 77.57300 -24.75800 11.29400 1.000 289.86460 445 GLN B CA 1
ATOM 5084 C C . GLN B 2 58 ? 77.80500 -23.99100 12.58600 1.000 302.25175 445 GLN B C 1
ATOM 5085 O O . GLN B 2 58 ? 77.11600 -23.00400 12.87700 1.000 301.60452 445 GLN B O 1
ATOM 5099 N N . ILE B 2 59 ? 78.79300 -24.46800 13.34400 1.000 291.20728 446 ILE B N 1
ATOM 5100 C CA . ILE B 2 59 ? 79.31000 -23.77100 14.51600 1.000 281.35066 446 ILE B CA 1
ATOM 5101 C C . ILE B 2 59 ? 80.32400 -22.73700 14.04900 1.000 281.99413 446 ILE B C 1
ATOM 5102 O O . ILE B 2 59 ? 81.26400 -23.06000 13.31300 1.000 277.96959 446 ILE B O 1
ATOM 5118 N N . LEU B 2 60 ? 80.15700 -21.49800 14.49800 1.000 288.11488 447 LEU B N 1
ATOM 5119 C CA . LEU B 2 60 ? 80.91800 -20.37500 13.97300 1.000 282.03795 447 LEU B CA 1
ATOM 5120 C C . LEU B 2 60 ? 82.05100 -19.97500 14.90900 1.000 294.35548 447 LEU B C 1
ATOM 5121 O O . LEU B 2 60 ? 81.88600 -19.94600 16.13200 1.000 293.13747 447 LEU B O 1
ATOM 5137 N N . GLY B 2 61 ? 83.20100 -19.66700 14.31700 1.000 292.11061 448 GLY B N 1
ATOM 5138 C CA . GLY B 2 61 ? 84.29900 -19.04400 15.03600 1.000 303.41329 448 GLY B CA 1
ATOM 5139 C C . GLY B 2 61 ? 84.97400 -19.89600 16.08700 1.000 307.07124 448 GLY B C 1
ATOM 5140 O O . GLY B 2 61 ? 85.39200 -19.36900 17.12500 1.000 313.46602 448 GLY B O 1
ATOM 5144 N N . ARG B 2 62 ? 85.11400 -21.19700 15.84200 1.000 299.88409 449 ARG B N 1
ATOM 5145 C CA . ARG B 2 62 ? 85.72300 -22.10100 16.80500 1.000 312.04690 449 ARG B CA 1
ATOM 5146 C C . ARG B 2 62 ? 86.92900 -22.79600 16.18800 1.000 300.25705 449 ARG B C 1
ATOM 5147 O O . ARG B 2 62 ? 86.95500 -23.08600 14.98800 1.000 298.96988 449 ARG B O 1
ATOM 5168 N N . THR B 2 63 ? 87.92700 -23.07000 17.03100 1.000 306.21167 450 THR B N 1
ATOM 5169 C CA . THR B 2 63 ? 89.09300 -23.85700 16.64800 1.000 302.19860 450 THR B CA 1
ATOM 5170 C C . THR B 2 63 ? 89.20700 -25.14100 17.46000 1.000 304.90309 450 THR B C 1
ATOM 5171 O O . THR B 2 63 ? 90.26600 -25.77800 17.44900 1.000 300.45812 450 THR B O 1
ATOM 5182 N N . ASP B 2 64 ? 88.14600 -25.53800 18.16000 1.000 315.67373 451 ASP B N 1
ATOM 5183 C CA . ASP B 2 64 ? 88.17600 -26.73900 18.98400 1.000 316.81259 451 ASP B CA 1
ATOM 5184 C C . ASP B 2 64 ? 87.75200 -27.93900 18.14900 1.000 314.36378 451 ASP B C 1
ATOM 5185 O O . ASP B 2 64 ? 86.60300 -27.98200 17.68900 1.000 318.43305 451 ASP B O 1
ATOM 5194 N N . PRO B 2 65 ? 88.62600 -28.92300 17.92400 1.000 303.01282 452 PRO B N 1
ATOM 5195 C CA . PRO B 2 65 ? 88.24800 -30.07700 17.09900 1.000 296.12260 452 PRO B CA 1
ATOM 5196 C C . PRO B 2 65 ? 87.43100 -31.13500 17.82500 1.000 294.34048 452 PRO B C 1
ATOM 5197 O O . PRO B 2 65 ? 87.06100 -32.13600 17.20100 1.000 298.32897 452 PRO B O 1
ATOM 5208 N N . ASN B 2 66 ? 87.13900 -30.95200 19.11000 1.000 296.98146 453 ASN B N 1
ATOM 5209 C CA . ASN B 2 66 ? 86.45800 -31.96800 19.90300 1.000 296.97803 453 ASN B CA 1
ATOM 5210 C C . ASN B 2 66 ? 84.93900 -31.83400 19.88400 1.000 284.72437 453 ASN B C 1
ATOM 5211 O O . ASN B 2 66 ? 84.25600 -32.65700 20.50100 1.000 285.96358 453 ASN B O 1
ATOM 5222 N N . LEU B 2 67 ? 84.39400 -30.83900 19.19100 1.000 288.49363 454 LEU B N 1
ATOM 5223 C CA . LEU B 2 67 ? 82.96000 -30.58000 19.18800 1.000 295.89931 454 LEU B CA 1
ATOM 5224 C C . LEU B 2 67 ? 82.31300 -31.20100 17.95500 1.000 307.51740 454 LEU B C 1
ATOM 5225 O O . LEU B 2 67 ? 82.76700 -30.97500 16.82800 1.000 305.25672 454 LEU B O 1
ATOM 5241 N N . VAL B 2 68 ? 81.25200 -31.97500 18.17500 1.000 296.53973 455 VAL B N 1
ATOM 5242 C CA . VAL B 2 68 ? 80.46300 -32.58100 17.10700 1.000 293.00182 455 VAL B CA 1
ATOM 5243 C C . VAL B 2 68 ? 79.04800 -32.03400 17.22700 1.000 288.89255 455 VAL B C 1
ATOM 5244 O O . VAL B 2 68 ? 78.39500 -32.21400 18.26300 1.000 298.02860 455 VAL B O 1
ATOM 5257 N N . LEU B 2 69 ? 78.57200 -31.38400 16.17100 1.000 258.99010 456 LEU B N 1
ATOM 5258 C CA . LEU B 2 69 ? 77.23600 -30.80300 16.17100 1.000 255.27496 456 LEU B CA 1
ATOM 5259 C C . LEU B 2 69 ? 76.20700 -31.89400 15.91500 1.000 254.45658 456 LEU B C 1
ATOM 5260 O O . LEU B 2 69 ? 76.23800 -32.54200 14.86400 1.000 272.46832 456 LEU B O 1
ATOM 5276 N N . THR B 2 70 ? 75.30500 -32.11200 16.86700 1.000 243.19426 457 THR B N 1
ATOM 5277 C CA . THR B 2 70 ? 74.20500 -33.04000 16.67400 1.000 243.52184 457 THR B CA 1
ATOM 5278 C C . THR B 2 70 ? 72.89500 -32.26900 16.67100 1.000 241.28106 457 THR B C 1
ATOM 5279 O O . THR B 2 70 ? 72.78500 -31.19500 17.26900 1.000 241.84749 457 THR B O 1
ATOM 5290 N N . LEU B 2 71 ? 71.90300 -32.82900 15.99000 1.000 266.52119 458 LEU B N 1
ATOM 5291 C CA . LEU B 2 71 ? 70.63100 -32.16300 15.76500 1.000 258.93156 458 LEU B CA 1
ATOM 5292 C C . LEU B 2 71 ? 69.52700 -32.88100 16.52800 1.000 254.37180 458 LEU B C 1
ATOM 5293 O O . LEU B 2 71 ? 69.49200 -34.11500 16.58100 1.000 257.54362 458 LEU B O 1
ATOM 5309 N N . GLY B 2 72 ? 68.63400 -32.09600 17.12100 1.000 260.41344 459 GLY B N 1
ATOM 5310 C CA . GLY B 2 72 ? 67.44200 -32.62800 17.74600 1.000 264.63062 459 GLY B CA 1
ATOM 5311 C C . GLY B 2 72 ? 66.26600 -32.54800 16.80100 1.000 254.48532 459 GLY B C 1
ATOM 5312 O O . GLY B 2 72 ? 66.33600 -33.05000 15.67500 1.000 260.14647 459 GLY B O 1
ATOM 5316 N N . ARG B 2 73 ? 65.17600 -31.92700 17.24200 1.000 252.69399 460 ARG B N 1
ATOM 5317 C CA . ARG B 2 73 ? 64.03500 -31.72600 16.36100 1.000 271.23056 460 ARG B CA 1
ATOM 5318 C C . ARG B 2 73 ? 64.36100 -30.65800 15.32400 1.000 269.82042 460 ARG B C 1
ATOM 5319 O O . ARG B 2 73 ? 64.89000 -29.59400 15.65900 1.000 261.92418 460 ARG B O 1
ATOM 5340 N N . CYS B 2 74 ? 64.04100 -30.94300 14.06300 1.000 269.35270 461 CYS B N 1
ATOM 5341 C CA . CYS B 2 74 ? 64.05400 -29.93600 13.00900 1.000 247.40619 461 CYS B CA 1
ATOM 5342 C C . CYS B 2 74 ? 62.68600 -29.94000 12.34700 1.000 246.77354 461 CYS B C 1
ATOM 5343 O O . CYS B 2 74 ? 62.13900 -31.01200 12.06800 1.000 261.94508 461 CYS B O 1
ATOM 5350 N N . TRP B 2 75 ? 62.14000 -28.75000 12.09000 1.000 243.67160 462 TRP B N 1
ATOM 5351 C CA . TRP B 2 75 ? 60.77100 -28.63000 11.60200 1.000 253.88104 462 TRP B CA 1
ATOM 5352 C C . TRP B 2 75 ? 60.63600 -27.38300 10.73600 1.000 241.68521 462 TRP B C 1
ATOM 5353 O O . TRP B 2 75 ? 61.61100 -26.67600 10.46600 1.000 240.38948 462 TRP B O 1
ATOM 5374 N N . ALA B 2 76 ? 59.40300 -27.12100 10.30100 1.000 230.48032 463 ALA B N 1
ATOM 5375 C CA . ALA B 2 76 ? 59.10500 -25.97200 9.46200 1.000 226.52556 463 ALA B CA 1
ATOM 5376 C C . ALA B 2 76 ? 57.72500 -25.43300 9.80500 1.000 227.70596 463 ALA B C 1
ATOM 5377 O O . ALA B 2 76 ? 56.81600 -26.18700 10.16100 1.000 230.01532 463 ALA B O 1
ATOM 5384 N N . THR B 2 77 ? 57.57800 -24.11900 9.66300 1.000 231.36137 464 THR B N 1
ATOM 5385 C CA . THR B 2 77 ? 56.34100 -23.41900 9.96600 1.000 234.96856 464 THR B CA 1
ATOM 5386 C C . THR B 2 77 ? 56.05100 -22.42600 8.84900 1.000 236.04854 464 THR B C 1
ATOM 5387 O O . THR B 2 77 ? 56.80800 -22.30800 7.88000 1.000 256.90518 464 THR B O 1
ATOM 5398 N N . THR B 2 78 ? 54.94200 -21.70100 8.99400 1.000 244.11237 465 THR B N 1
ATOM 5399 C CA . THR B 2 78 ? 54.55400 -20.68200 8.02700 1.000 251.05560 465 THR B CA 1
ATOM 5400 C C . THR B 2 78 ? 55.18500 -19.32500 8.30600 1.000 259.73851 465 THR B C 1
ATOM 5401 O O . THR B 2 78 ? 55.42800 -18.55900 7.36600 1.000 253.76787 465 THR B O 1
ATOM 5412 N N . SER B 2 79 ? 55.44900 -19.00800 9.57200 1.000 264.05887 466 SER B N 1
ATOM 5413 C CA . SER B 2 79 ? 55.96800 -17.69900 9.94500 1.000 260.99954 466 SER B CA 1
ATOM 5414 C C . SER B 2 79 ? 57.34100 -17.84000 10.59200 1.000 266.62247 466 SER B C 1
ATOM 5415 O O . SER B 2 79 ? 57.78400 -18.96200 10.87200 1.000 258.97715 466 SER B O 1
ATOM 5423 N N . PRO B 2 80 ? 58.05400 -16.73400 10.82100 1.000 281.70522 467 PRO B N 1
ATOM 5424 C CA . PRO B 2 80 ? 59.33700 -16.82600 11.53900 1.000 277.89765 467 PRO B CA 1
ATOM 5425 C C . PRO B 2 80 ? 59.19900 -17.29500 12.98000 1.000 278.14509 467 PRO B C 1
ATOM 5426 O O . PRO B 2 80 ? 60.19100 -17.74700 13.56600 1.000 264.49167 467 PRO B O 1
ATOM 5437 N N . ASN B 2 81 ? 58.01100 -17.19400 13.57500 1.000 279.70893 468 ASN B N 1
ATOM 5438 C CA . ASN B 2 81 ? 57.79400 -17.69400 14.92900 1.000 260.86293 468 ASN B CA 1
ATOM 5439 C C . ASN B 2 81 ? 57.86500 -19.21700 14.90800 1.000 262.03134 468 ASN B C 1
ATOM 5440 O O . ASN B 2 81 ? 56.97000 -19.88200 14.37800 1.000 259.78339 468 ASN B O 1
ATOM 5451 N N . ALA B 2 82 ? 58.92900 -19.77100 15.49400 1.000 273.49242 469 ALA B N 1
ATOM 5452 C CA . ALA B 2 82 ? 59.12800 -21.21600 15.47500 1.000 274.57081 469 ALA B CA 1
ATOM 5453 C C . ALA B 2 82 ? 58.03400 -21.96500 16.22500 1.000 277.50191 469 ALA B C 1
ATOM 5454 O O . ALA B 2 82 ? 57.91600 -23.18500 16.06700 1.000 257.16432 469 ALA B O 1
ATOM 5461 N N . PHE B 2 83 ? 57.24400 -21.27000 17.04300 1.000 279.97468 470 PHE B N 1
ATOM 5462 C CA . PHE B 2 83 ? 56.12800 -21.87000 17.75800 1.000 278.77943 470 PHE B CA 1
ATOM 5463 C C . PHE B 2 83 ? 54.78900 -21.58100 17.09300 1.000 284.67393 470 PHE B C 1
ATOM 5464 O O . PHE B 2 83 ? 53.74100 -21.85200 17.68900 1.000 295.99118 470 PHE B O 1
ATOM 5481 N N . SER B 2 84 ? 54.79900 -21.03700 15.88000 1.000 252.10422 471 SER B N 1
ATOM 5482 C CA . SER B 2 84 ? 53.56800 -20.77500 15.15700 1.000 255.03011 471 SER B CA 1
ATOM 5483 C C . SER B 2 84 ? 53.05700 -22.05500 14.50300 1.000 253.07301 471 SER B C 1
ATOM 5484 O O . SER B 2 84 ? 53.74300 -23.07900 14.44600 1.000 249.72355 471 SER B O 1
ATOM 5492 N N . LEU B 2 85 ? 51.83100 -21.98500 14.00300 1.000 245.00104 472 LEU B N 1
ATOM 5493 C CA . LEU B 2 85 ? 51.17900 -23.08500 13.31500 1.000 245.57282 472 LEU B CA 1
ATOM 5494 C C . LEU B 2 85 ? 50.79100 -22.65300 11.90900 1.000 255.43846 472 LEU B C 1
ATOM 5495 O O . LEU B 2 85 ? 50.62300 -21.45700 11.64200 1.000 250.40970 472 LEU B O 1
ATOM 5511 N N . PRO B 2 86 ? 50.65500 -23.60300 10.97100 1.000 258.06649 473 PRO B N 1
ATOM 5512 C CA . PRO B 2 86 ? 50.90700 -25.04100 11.12500 1.000 244.88774 473 PRO B CA 1
ATOM 5513 C C . PRO B 2 86 ? 52.39000 -25.37400 11.12900 1.000 235.60449 473 PRO B C 1
ATOM 5514 O O . PRO B 2 86 ? 53.21500 -24.51000 10.82900 1.000 243.40736 473 PRO B O 1
ATOM 5525 N N . GLN B 2 87 ? 52.72100 -26.61600 11.46900 1.000 247.39236 474 GLN B N 1
ATOM 5526 C CA . GLN B 2 87 ? 54.10100 -27.06700 11.52000 1.000 251.92324 474 GLN B CA 1
ATOM 5527 C C . GLN B 2 87 ? 54.23100 -28.42300 10.84000 1.000 240.83001 474 GLN B C 1
ATOM 5528 O O . GLN B 2 87 ? 53.25500 -29.16000 10.67800 1.000 241.24009 474 GLN B O 1
ATOM 5542 N N . TRP B 2 88 ? 55.46100 -28.74100 10.44200 1.000 261.55791 475 TRP B N 1
ATOM 5543 C CA . TRP B 2 88 ? 55.79200 -30.04500 9.88500 1.000 266.85076 475 TRP B CA 1
ATOM 5544 C C . TRP B 2 88 ? 57.17800 -30.44200 10.37000 1.000 267.17435 475 TRP B C 1
ATOM 5545 O O . TRP B 2 88 ? 58.12400 -29.65700 10.26100 1.000 248.68008 475 TRP B O 1
ATOM 5566 N N . ASP B 2 89 ? 57.29100 -31.65400 10.90400 1.000 269.81724 476 ASP B N 1
ATOM 5567 C CA . ASP B 2 89 ? 58.55700 -32.13600 11.43200 1.000 246.67822 476 ASP B CA 1
ATOM 5568 C C . ASP B 2 89 ? 59.49700 -32.55700 10.31100 1.000 245.44454 476 ASP B C 1
ATOM 5569 O O . ASP B 2 89 ? 59.07000 -32.96900 9.22900 1.000 252.07864 476 ASP B O 1
ATOM 5578 N N . ILE B 2 90 ? 60.79400 -32.45800 10.59100 1.000 255.50684 477 ILE B N 1
ATOM 5579 C CA . ILE B 2 90 ? 61.84800 -32.84600 9.66300 1.000 258.15363 477 ILE B CA 1
ATOM 5580 C C . ILE B 2 90 ? 62.76000 -33.89900 10.28000 1.000 283.55175 477 ILE B C 1
ATOM 5581 O O . ILE B 2 90 ? 63.04300 -34.93400 9.66500 1.000 271.78058 477 ILE B O 1
ATOM 5597 N N . LEU B 2 91 ? 63.23000 -33.64900 11.49900 1.000 280.29557 478 LEU B N 1
ATOM 5598 C CA . LEU B 2 91 ? 64.10700 -34.56200 12.21500 1.000 263.96266 478 LEU B CA 1
ATOM 5599 C C . LEU B 2 91 ? 63.63300 -34.70500 13.65300 1.000 264.34026 478 LEU B C 1
ATOM 5600 O O . LEU B 2 91 ? 63.07700 -33.76800 14.23500 1.000 269.82795 478 LEU B O 1
ATOM 5616 N N . ILE B 2 92 ? 63.87400 -35.89100 14.21400 1.000 286.34939 479 ILE B N 1
ATOM 5617 C CA . ILE B 2 92 ? 63.57100 -36.22100 15.60500 1.000 294.07103 479 ILE B CA 1
ATOM 5618 C C . ILE B 2 92 ? 64.81000 -36.89400 16.18600 1.000 295.86663 479 ILE B C 1
ATOM 5619 O O . ILE B 2 92 ? 65.18400 -37.99200 15.75300 1.000 314.85236 479 ILE B O 1
ATOM 5635 N N . ASP B 2 93 ? 65.44300 -36.24600 17.16500 1.000 282.53499 480 ASP B N 1
ATOM 5636 C CA . ASP B 2 93 ? 66.64400 -36.78300 17.80900 1.000 298.60686 480 ASP B CA 1
ATOM 5637 C C . ASP B 2 93 ? 67.71900 -37.12600 16.78100 1.000 299.24502 480 ASP B C 1
ATOM 5638 O O . ASP B 2 93 ? 68.47200 -38.09000 16.94200 1.000 300.63930 480 ASP B O 1
ATOM 5647 N N . GLY B 2 94 ? 67.79800 -36.33400 15.71500 1.000 294.00762 481 GLY B N 1
ATOM 5648 C CA . GLY B 2 94 ? 68.70200 -36.61900 14.62000 1.000 294.44554 481 GLY B CA 1
ATOM 5649 C C . GLY B 2 94 ? 68.16100 -37.60300 13.60400 1.000 300.32387 481 GLY B C 1
ATOM 5650 O O . GLY B 2 94 ? 68.53000 -37.54300 12.42700 1.000 305.24906 481 GLY B O 1
ATOM 5654 N N . CYS B 2 95 ? 67.29300 -38.51500 14.03500 1.000 309.89621 482 CYS B N 1
ATOM 5655 C CA . CYS B 2 95 ? 66.68700 -39.45300 13.10400 1.000 301.22768 482 CYS B CA 1
ATOM 5656 C C . CYS B 2 95 ? 65.63400 -38.75400 12.24500 1.000 311.20745 482 CYS B C 1
ATOM 5657 O O . CYS B 2 95 ? 64.98600 -37.80500 12.69200 1.000 313.92016 482 CYS B O 1
ATOM 5664 N N . PRO B 2 96 ? 65.44100 -39.20600 11.00500 1.000 303.44555 483 PRO B N 1
ATOM 5665 C CA . PRO B 2 96 ? 64.43500 -38.57000 10.14800 1.000 290.53469 483 PRO B CA 1
ATOM 5666 C C . PRO B 2 96 ? 63.02100 -38.78600 10.66400 1.000 281.76436 483 PRO B C 1
ATOM 5667 O O . PRO B 2 96 ? 62.72300 -39.76100 11.35800 1.000 283.53811 483 PRO B O 1
ATOM 5678 N N . TYR B 2 97 ? 62.14600 -37.84700 10.31100 1.000 271.74509 484 TYR B N 1
ATOM 5679 C CA . TYR B 2 97 ? 60.72200 -37.94600 10.62100 1.000 270.68674 484 TYR B CA 1
ATOM 5680 C C . TYR B 2 97 ? 60.08500 -38.98200 9.70300 1.000 284.30048 484 TYR B C 1
ATOM 5681 O O . TYR B 2 97 ? 59.93000 -38.74400 8.50100 1.000 305.47166 484 TYR B O 1
ATOM 5699 N N . ALA B 2 98 ? 59.71000 -40.13400 10.26800 1.000 272.49477 485 ALA B N 1
ATOM 5700 C CA . ALA B 2 98 ? 59.32900 -41.27200 9.43700 1.000 300.16620 485 ALA B CA 1
ATOM 5701 C C . ALA B 2 98 ? 57.98000 -41.07100 8.75600 1.000 313.56271 485 ALA B C 1
ATOM 5702 O O . ALA B 2 98 ? 57.75200 -41.61900 7.67100 1.000 319.74126 485 ALA B O 1
ATOM 5709 N N . ASP B 2 99 ? 57.07400 -40.30300 9.36400 1.000 317.55819 486 ASP B N 1
ATOM 5710 C CA . ASP B 2 99 ? 55.73800 -40.09700 8.80200 1.000 315.93207 486 ASP B CA 1
ATOM 5711 C C . ASP B 2 99 ? 55.77700 -39.06200 7.67200 1.000 307.60974 486 ASP B C 1
ATOM 5712 O O . ASP B 2 99 ? 55.13700 -38.01100 7.71500 1.000 290.19633 486 ASP B O 1
ATOM 5721 N N . ASP B 2 100 ? 56.55800 -39.38700 6.64200 1.000 305.04882 487 ASP B N 1
ATOM 5722 C CA . ASP B 2 100 ? 56.73100 -38.51800 5.48400 1.000 293.46541 487 ASP B CA 1
ATOM 5723 C C . ASP B 2 100 ? 57.36600 -39.33500 4.36600 1.000 293.71026 487 ASP B C 1
ATOM 5724 O O . ASP B 2 100 ? 58.56600 -39.62300 4.40600 1.000 296.65726 487 ASP B O 1
ATOM 5733 N N . ARG B 2 101 ? 56.56900 -39.71700 3.36500 1.000 296.12456 488 ARG B N 1
ATOM 5734 C CA . ARG B 2 101 ? 57.08100 -40.55200 2.28400 1.000 296.04709 488 ARG B CA 1
ATOM 5735 C C . ARG B 2 101 ? 58.14000 -39.84400 1.44900 1.000 296.90734 488 ARG B C 1
ATOM 5736 O O . ARG B 2 101 ? 58.89300 -40.51400 0.73300 1.000 298.34196 488 ARG B O 1
ATOM 5757 N N . TYR B 2 102 ? 58.22100 -38.51600 1.52500 1.000 291.67044 489 TYR B N 1
ATOM 5758 C CA . TYR B 2 102 ? 59.35200 -37.77300 0.96500 1.000 276.83377 489 TYR B CA 1
ATOM 5759 C C . TYR B 2 102 ? 60.38800 -37.57800 2.07500 1.000 285.96945 489 TYR B C 1
ATOM 5760 O O . TYR B 2 102 ? 60.68000 -36.46900 2.52900 1.000 274.93295 489 TYR B O 1
ATOM 5778 N N . LEU B 2 103 ? 60.94700 -38.70900 2.50200 1.000 293.06412 490 LEU B N 1
ATOM 5779 C CA . LEU B 2 103 ? 61.71600 -38.76200 3.73700 1.000 285.13343 490 LEU B CA 1
ATOM 5780 C C . LEU B 2 103 ? 62.89700 -37.80100 3.71000 1.000 270.86600 490 LEU B C 1
ATOM 5781 O O . LEU B 2 103 ? 63.52900 -37.58500 2.67300 1.000 290.27699 490 LEU B O 1
ATOM 5797 N N . SER B 2 104 ? 63.18400 -37.22100 4.86900 1.000 276.69790 491 SER B N 1
ATOM 5798 C CA . SER B 2 104 ? 64.40100 -36.45700 5.07100 1.000 289.40891 491 SER B CA 1
ATOM 5799 C C . SER B 2 104 ? 65.56600 -37.41100 5.32500 1.000 298.85985 491 SER B C 1
ATOM 5800 O O . SER B 2 104 ? 65.38200 -38.57500 5.69200 1.000 296.30984 491 SER B O 1
ATOM 5808 N N . ALA B 2 105 ? 66.78000 -36.91000 5.11000 1.000 302.43811 492 ALA B N 1
ATOM 5809 C CA . ALA B 2 105 ? 67.97600 -37.71200 5.32800 1.000 289.67088 492 ALA B CA 1
ATOM 5810 C C . ALA B 2 105 ? 69.13800 -36.80400 5.69900 1.000 285.80640 492 ALA B C 1
ATOM 5811 O O . ALA B 2 105 ? 69.25800 -35.69400 5.17400 1.000 289.22032 492 ALA B O 1
ATOM 5818 N N . LEU B 2 106 ? 69.99000 -37.28600 6.59800 1.000 282.82289 493 LEU B N 1
ATOM 5819 C CA . LEU B 2 106 ? 71.20900 -36.56900 6.93800 1.000 305.18056 493 LEU B CA 1
ATOM 5820 C C . LEU B 2 106 ? 72.27800 -36.82000 5.88000 1.000 295.47791 493 LEU B C 1
ATOM 5821 O O . LEU B 2 106 ? 72.31300 -37.87500 5.24000 1.000 282.17093 493 LEU B O 1
ATOM 5837 N N . VAL B 2 107 ? 73.15000 -35.83400 5.69800 1.000 298.65304 494 VAL B N 1
ATOM 5838 C CA . VAL B 2 107 ? 74.24400 -35.93100 4.73300 1.000 307.14632 494 VAL B CA 1
ATOM 5839 C C . VAL B 2 107 ? 75.54500 -35.54600 5.42700 1.000 308.31862 494 VAL B C 1
ATOM 5840 O O . VAL B 2 107 ? 75.99900 -34.40000 5.29600 1.000 300.02436 494 VAL B O 1
ATOM 5853 N N . PRO B 2 108 ? 76.18000 -36.45900 6.17800 1.000 323.58835 495 PRO B N 1
ATOM 5854 C CA . PRO B 2 108 ? 77.42700 -36.13900 6.88200 1.000 323.05536 495 PRO B CA 1
ATOM 5855 C C . PRO B 2 108 ? 78.68400 -36.42100 6.05900 1.000 338.77976 495 PRO B C 1
ATOM 5856 O O . PRO B 2 108 ? 79.66100 -36.99700 6.55200 1.000 335.57080 495 PRO B O 1
ATOM 5867 N N . ILE B 2 109 ? 78.67600 -36.00800 4.79200 1.000 340.27029 496 ILE B N 1
ATOM 5868 C CA . ILE B 2 109 ? 79.84100 -36.23400 3.94000 1.000 330.47576 496 ILE B CA 1
ATOM 5869 C C . ILE B 2 109 ? 80.93600 -35.26400 4.37900 1.000 328.36986 496 ILE B C 1
ATOM 5870 O O . ILE B 2 109 ? 80.84300 -34.05300 4.15700 1.000 332.89445 496 ILE B O 1
ATOM 5886 N N . ASP B 2 110 ? 81.96000 -35.79300 5.04600 1.000 320.32695 497 ASP B N 1
ATOM 5887 C CA . ASP B 2 110 ? 83.07600 -34.97800 5.51500 1.000 331.54148 497 ASP B CA 1
ATOM 5888 C C . ASP B 2 110 ? 84.43400 -35.60800 5.26700 1.000 324.70186 497 ASP B C 1
ATOM 5889 O O . ASP B 2 110 ? 85.44200 -34.89600 5.34600 1.000 317.71682 497 ASP B O 1
ATOM 5898 N N . HIS B 2 111 ? 84.50900 -36.90500 4.96500 1.000 310.38046 498 HIS B N 1
ATOM 5899 C CA . HIS B 2 111 ? 85.76900 -37.49500 4.53900 1.000 314.22878 498 HIS B CA 1
ATOM 5900 C C . HIS B 2 111 ? 86.29200 -36.83400 3.27400 1.000 317.46759 498 HIS B C 1
ATOM 5901 O O . HIS B 2 111 ? 87.49200 -36.92100 2.99100 1.000 310.73864 498 HIS B O 1
ATOM 5915 N N . SER B 2 112 ? 85.41700 -36.16700 2.51700 1.000 320.96574 499 SER B N 1
ATOM 5916 C CA . SER B 2 112 ? 85.79300 -35.52900 1.26700 1.000 330.28809 499 SER B CA 1
ATOM 5917 C C . SER B 2 112 ? 85.32400 -34.08500 1.15900 1.000 323.38260 499 SER B C 1
ATOM 5918 O O . SER B 2 112 ? 85.58100 -33.44800 0.13100 1.000 342.28432 499 SER B O 1
ATOM 5926 N N . SER B 2 113 ? 84.65200 -33.54600 2.17900 1.000 312.06056 500 SER B N 1
ATOM 5927 C CA . SER B 2 113 ? 84.18300 -32.16600 2.09800 1.000 324.91394 500 SER B CA 1
ATOM 5928 C C . SER B 2 113 ? 85.34300 -31.17800 2.07300 1.000 324.61227 500 SER B C 1
ATOM 5929 O O . SER B 2 113 ? 85.20900 -30.08100 1.51900 1.000 324.95800 500 SER B O 1
ATOM 5937 N N . GLY B 2 114 ? 86.47600 -31.53800 2.67100 1.000 310.18225 501 GLY B N 1
ATOM 5938 C CA . GLY B 2 114 ? 87.63400 -30.67300 2.68200 1.000 310.23484 501 GLY B CA 1
ATOM 5939 C C . GLY B 2 114 ? 87.52100 -29.44700 3.55900 1.000 316.55525 501 GLY B C 1
ATOM 5940 O O . GLY B 2 114 ? 88.45800 -28.64000 3.58300 1.000 319.68227 501 GLY B O 1
ATOM 5944 N N . LEU B 2 115 ? 86.41000 -29.27200 4.27800 1.000 328.67132 502 LEU B N 1
ATOM 5945 C CA . LEU B 2 115 ? 86.24600 -28.11000 5.13700 1.000 335.33276 502 LEU B CA 1
ATOM 5946 C C . LEU B 2 115 ? 86.99200 -28.30400 6.45700 1.000 336.04423 502 LEU B C 1
ATOM 5947 O O . LEU B 2 115 ? 87.18900 -29.43500 6.90700 1.000 335.96287 502 LEU B O 1
ATOM 5963 N N . PRO B 2 116 ? 87.41400 -27.21500 7.09800 1.000 333.82915 503 PRO B N 1
ATOM 5964 C CA . PRO B 2 116 ? 88.05900 -27.34300 8.40900 1.000 335.19798 503 PRO B CA 1
ATOM 5965 C C . PRO B 2 116 ? 87.05100 -27.69200 9.49000 1.000 320.92257 503 PRO B C 1
ATOM 5966 O O . PRO B 2 116 ? 85.89200 -27.27200 9.45300 1.000 313.18519 503 PRO B O 1
ATOM 5977 N N . PHE B 2 117 ? 87.51300 -28.46800 10.46700 1.000 311.95400 504 PHE B N 1
ATOM 5978 C CA . PHE B 2 117 ? 86.68200 -28.92000 11.57700 1.000 311.97223 504 PHE B CA 1
ATOM 5979 C C . PHE B 2 117 ? 85.36000 -29.48500 11.05000 1.000 310.71350 504 PHE B C 1
ATOM 5980 O O . PHE B 2 117 ? 84.29000 -28.93500 11.32500 1.000 300.73221 504 PHE B O 1
ATOM 5997 N N . PRO B 2 118 ? 85.40500 -30.58500 10.29200 1.000 310.94312 505 PRO B N 1
ATOM 5998 C CA . PRO B 2 118 ? 84.18300 -31.05600 9.61900 1.000 299.53859 505 PRO B CA 1
ATOM 5999 C C . PRO B 2 118 ? 83.06000 -31.43400 10.56900 1.000 295.07711 505 PRO B C 1
ATOM 6000 O O . PRO B 2 118 ? 81.88900 -31.39000 10.17100 1.000 292.79761 505 PRO B O 1
ATOM 6011 N N . THR B 2 119 ? 83.37100 -31.80800 11.81100 1.000 307.25783 506 THR B N 1
ATOM 6012 C CA . THR B 2 119 ? 82.33400 -32.21800 12.75100 1.000 306.20253 506 THR B CA 1
ATOM 6013 C C . THR B 2 119 ? 81.53400 -31.04600 13.30400 1.000 308.44645 506 THR B C 1
ATOM 6014 O O . THR B 2 119 ? 80.50100 -31.27100 13.94400 1.000 306.85642 506 THR B O 1
ATOM 6025 N N . HIS B 2 120 ? 81.98700 -29.80800 13.08700 1.000 310.71405 507 HIS B N 1
ATOM 6026 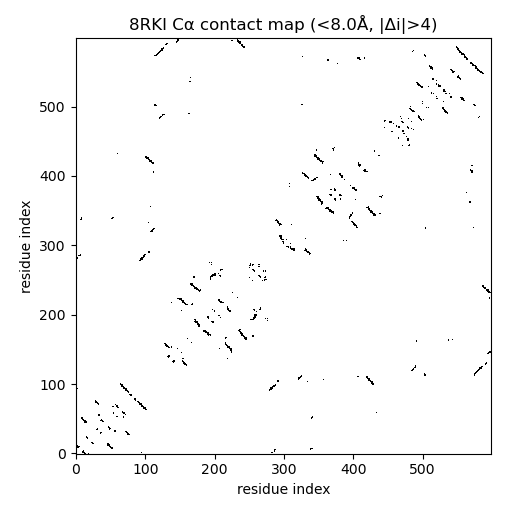C CA . HIS B 2 120 ? 81.20400 -28.65000 13.49700 1.000 296.80163 507 HIS B CA 1
ATOM 6027 C C . HIS B 2 120 ? 79.94400 -28.48700 12.66100 1.000 294.08661 507 HIS B C 1
ATOM 6028 O O . HIS B 2 120 ? 79.00500 -27.81300 13.10000 1.000 275.52087 507 HIS B O 1
ATOM 6042 N N . HIS B 2 121 ? 79.89900 -29.08800 11.47700 1.000 285.02586 508 HIS B N 1
ATOM 6043 C CA . HIS B 2 121 ? 78.75800 -28.96600 10.58800 1.000 265.40038 508 HIS B CA 1
ATOM 6044 C C . HIS B 2 121 ? 77.83000 -30.16500 10.73700 1.000 257.89746 508 HIS B C 1
ATOM 6045 O O . HIS B 2 121 ? 78.26100 -31.28300 11.03400 1.000 259.64843 508 HIS B O 1
ATOM 6059 N N . SER B 2 122 ? 76.54300 -29.90800 10.53400 1.000 262.82946 509 SER B N 1
ATOM 6060 C CA . SER B 2 122 ? 75.52900 -30.94700 10.43100 1.000 269.80996 509 SER B CA 1
ATOM 6061 C C . SER B 2 122 ? 74.63300 -30.58300 9.25900 1.000 282.92598 509 SER B C 1
ATOM 6062 O O . SER B 2 122 ? 74.09100 -29.47500 9.21000 1.000 280.91747 509 SER B O 1
ATOM 6070 N N . ARG B 2 123 ? 74.48700 -31.50400 8.31300 1.000 292.27031 510 ARG B N 1
ATOM 6071 C CA . ARG B 2 123 ? 73.79900 -31.22000 7.06400 1.000 272.08295 510 ARG B CA 1
ATOM 6072 C C . ARG B 2 123 ? 72.72300 -32.26200 6.81200 1.000 271.23853 510 ARG B C 1
ATOM 6073 O O . ARG B 2 123 ? 72.84400 -33.42000 7.22100 1.000 273.08161 510 ARG B O 1
ATOM 6094 N N . PHE B 2 124 ? 71.66500 -31.83400 6.13100 1.000 265.93188 511 PHE B N 1
ATOM 6095 C CA . PHE B 2 124 ? 70.59400 -32.75900 5.77900 1.000 270.24585 511 PHE B CA 1
ATOM 6096 C C . PHE B 2 124 ? 69.75500 -32.15200 4.66900 1.000 278.43654 511 PHE B C 1
ATOM 6097 O O . PHE B 2 124 ? 69.76700 -30.94000 4.45300 1.000 277.60637 511 PHE B O 1
ATOM 6114 N N . LEU B 2 125 ? 68.98600 -33.00300 3.99600 1.000 272.24853 512 LEU B N 1
ATOM 6115 C CA . LEU B 2 125 ? 68.13500 -32.53200 2.91600 1.000 273.35805 512 LEU B CA 1
ATOM 6116 C C . LEU B 2 125 ? 66.76400 -33.18000 3.00800 1.000 269.40046 512 LEU B C 1
ATOM 6117 O O . LEU B 2 125 ? 66.57600 -34.22200 3.64100 1.000 254.87813 512 LEU B O 1
ATOM 6133 N N . PHE B 2 126 ? 65.81200 -32.54800 2.33400 1.000 284.47721 513 PHE B N 1
ATOM 6134 C CA . PHE B 2 126 ? 64.45500 -33.07200 2.22500 1.000 267.24208 513 PHE B CA 1
ATOM 6135 C C . PHE B 2 126 ? 63.86200 -32.57500 0.91200 1.000 270.44744 513 PHE B C 1
ATOM 6136 O O . PHE B 2 126 ? 64.57900 -32.07800 0.04100 1.000 278.85806 513 PHE B O 1
ATOM 6153 N N . LYS B 2 127 ? 62.54900 -32.71800 0.75600 1.000 256.29355 514 LYS B N 1
ATOM 6154 C CA . LYS B 2 127 ? 61.86000 -32.26400 -0.44600 1.000 263.16449 514 LYS B CA 1
ATOM 6155 C C . LYS B 2 127 ? 60.91100 -31.12600 -0.09700 1.000 255.73435 514 LYS B C 1
ATOM 6156 O O . LYS B 2 127 ? 60.14400 -31.22200 0.86600 1.000 259.47766 514 LYS B O 1
ATOM 6175 N N . MET B 2 128 ? 60.95600 -30.06300 -0.89500 1.000 250.04774 515 MET B N 1
ATOM 6176 C CA . MET B 2 128 ? 60.13100 -28.88800 -0.64900 1.000 248.61941 515 MET B CA 1
ATOM 6177 C C . MET B 2 128 ? 58.65200 -29.25300 -0.67600 1.000 250.60059 515 MET B C 1
ATOM 6178 O O . MET B 2 128 ? 58.23200 -30.20300 -1.34200 1.000 283.12236 515 MET B O 1
ATOM 6192 N N . PHE B 2 129 ? 57.86000 -28.49600 0.07900 1.000 251.49923 516 PHE B N 1
ATOM 6193 C CA . PHE B 2 129 ? 56.41700 -28.67800 0.11700 1.000 251.83108 516 PHE B CA 1
ATOM 6194 C C . PHE B 2 129 ? 55.75800 -27.31500 0.27800 1.000 258.64038 516 PHE B C 1
ATOM 6195 O O . PHE B 2 129 ? 56.42700 -26.27900 0.33400 1.000 271.52909 516 PHE B O 1
ATOM 6212 N N . THR B 2 130 ? 54.42900 -27.32300 0.33900 1.000 252.88432 517 THR B N 1
ATOM 6213 C CA . THR B 2 130 ? 53.66200 -26.15900 0.75300 1.000 255.28095 517 THR B CA 1
ATOM 6214 C C . THR B 2 130 ? 52.55200 -26.61800 1.68700 1.000 267.58377 517 THR B C 1
ATOM 6215 O O . THR B 2 130 ? 52.05500 -27.74300 1.57800 1.000 258.26597 517 THR B O 1
ATOM 6226 N N . PHE B 2 131 ? 52.15500 -25.73000 2.59200 1.000 278.87063 518 PHE B N 1
ATOM 6227 C CA . PHE B 2 131 ? 51.15700 -26.06700 3.59600 1.000 275.57580 518 PHE B CA 1
ATOM 6228 C C . PHE B 2 131 ? 49.75900 -26.06900 2.99100 1.000 274.08511 518 PHE B C 1
ATOM 6229 O O . PHE B 2 131 ? 49.47800 -25.37000 2.01300 1.000 275.26358 518 PHE B O 1
ATOM 6246 N N . VAL B 2 132 ? 48.87600 -26.86200 3.59400 1.000 262.03262 519 VAL B N 1
ATOM 6247 C CA . VAL B 2 132 ? 47.51400 -27.04800 3.11300 1.000 267.37553 519 VAL B CA 1
ATOM 6248 C C . VAL B 2 132 ? 46.54500 -26.63800 4.21100 1.000 271.87723 519 VAL B C 1
ATOM 6249 O O . VAL B 2 132 ? 46.75000 -26.95800 5.38600 1.000 282.24351 519 VAL B O 1
ATOM 6262 N N . ASP B 2 133 ? 45.48800 -25.93800 3.82200 1.000 273.69801 520 ASP B N 1
ATOM 6263 C CA . ASP B 2 133 ? 44.45100 -25.55600 4.76900 1.000 295.75311 520 ASP B CA 1
ATOM 6264 C C . ASP B 2 133 ? 43.82000 -26.81300 5.36300 1.000 299.95809 520 ASP B C 1
ATOM 6265 O O . ASP B 2 133 ? 43.52100 -27.75900 4.62200 1.000 284.14977 520 ASP B O 1
ATOM 6274 N N . PRO B 2 134 ? 43.61000 -26.87200 6.68300 1.000 300.87352 521 PRO B N 1
ATOM 6275 C CA . PRO B 2 134 ? 43.15200 -28.12900 7.29600 1.000 290.24436 521 PRO B CA 1
ATOM 6276 C C . PRO B 2 134 ? 41.70200 -28.48000 7.01100 1.000 291.26035 521 PRO B C 1
ATOM 6277 O O . PRO B 2 134 ? 41.26800 -29.57000 7.40600 1.000 298.31401 521 PRO B O 1
ATOM 6288 N N . HIS B 2 135 ? 40.94100 -27.61200 6.34500 1.000 305.53463 522 HIS B N 1
ATOM 6289 C CA . HIS B 2 135 ? 39.53100 -27.88000 6.08600 1.000 312.18951 522 HIS B CA 1
ATOM 6290 C C . HIS B 2 135 ? 39.12100 -27.71600 4.63100 1.000 316.76273 522 HIS B C 1
ATOM 6291 O O . HIS B 2 135 ? 38.10300 -28.29800 4.23600 1.000 322.18242 522 HIS B O 1
ATOM 6305 N N . SER B 2 136 ? 39.86300 -26.96100 3.82200 1.000 317.48378 523 SER B N 1
ATOM 6306 C CA . SER B 2 136 ? 39.55300 -26.82700 2.40500 1.000 311.77315 523 SER B CA 1
ATOM 6307 C C . SER B 2 136 ? 40.33500 -27.80000 1.53300 1.000 319.21971 523 SER B C 1
ATOM 6308 O O . SER B 2 136 ? 39.97800 -27.98200 0.36400 1.000 339.85999 523 SER B O 1
ATOM 6316 N N . MET B 2 137 ? 41.38600 -28.42000 2.06600 1.000 310.36109 524 MET B N 1
ATOM 6317 C CA . MET B 2 137 ? 42.23200 -29.36900 1.34900 1.000 305.93217 524 MET B CA 1
ATOM 6318 C C . MET B 2 137 ? 42.96000 -28.73500 0.17100 1.000 295.06610 524 MET B C 1
ATOM 6319 O O . MET B 2 137 ? 43.56100 -29.45300 -0.63900 1.000 288.07719 524 MET B O 1
ATOM 6333 N N . GLU B 2 138 ? 42.93900 -27.39700 0.06100 1.000 301.72997 525 GLU B N 1
ATOM 6334 C CA . GLU B 2 138 ? 43.64000 -26.70500 -1.01300 1.000 309.28052 525 GLU B CA 1
ATOM 6335 C C . GLU B 2 138 ? 44.93000 -26.10300 -0.48500 1.000 287.94551 525 GLU B C 1
ATOM 6336 O O . GLU B 2 138 ? 44.90900 -25.42200 0.55000 1.000 290.60724 525 GLU B O 1
ATOM 6348 N N . PRO B 2 139 ? 46.06200 -26.31600 -1.15600 1.000 286.13567 526 PRO B N 1
ATOM 6349 C CA . PRO B 2 139 ? 47.32300 -25.75800 -0.65300 1.000 281.83797 526 PRO B CA 1
ATOM 6350 C C . PRO B 2 139 ? 47.29100 -24.23700 -0.60700 1.000 277.49245 526 PRO B C 1
ATOM 6351 O O . PRO B 2 139 ? 46.71100 -23.58000 -1.47400 1.000 286.42477 526 PRO B O 1
ATOM 6362 N N . LEU B 2 140 ? 47.92200 -23.68300 0.42400 1.000 272.40603 527 LEU B N 1
ATOM 6363 C CA . LEU B 2 140 ? 48.02600 -22.24300 0.59100 1.000 274.46746 527 LEU B CA 1
ATOM 6364 C C . LEU B 2 140 ? 49.31900 -21.72200 -0.02500 1.000 268.66413 527 LEU B C 1
ATOM 6365 O O . LEU B 2 140 ? 50.26000 -22.47500 -0.28600 1.000 274.55360 527 LEU B O 1
ATOM 6381 N N . ARG B 2 141 ? 49.36600 -20.40900 -0.23100 1.000 277.98441 528 ARG B N 1
ATOM 6382 C CA . ARG B 2 141 ? 50.58900 -19.72100 -0.62800 1.000 275.31271 528 ARG B CA 1
ATOM 6383 C C . ARG B 2 141 ? 51.05600 -18.84400 0.52900 1.000 264.26798 528 ARG B C 1
ATOM 6384 O O . ARG B 2 141 ? 50.96200 -17.61500 0.50200 1.000 279.00595 528 ARG B O 1
ATOM 6405 N N . GLU B 2 142 ? 51.55600 -19.50500 1.56400 1.000 252.28965 529 GLU B N 1
ATOM 6406 C CA . GLU B 2 142 ? 52.20400 -18.85200 2.69000 1.000 278.16534 529 GLU B CA 1
ATOM 6407 C C . GLU B 2 142 ? 53.62600 -19.38800 2.78300 1.000 271.18899 529 GLU B C 1
ATOM 6408 O O . GLU B 2 142 ? 53.86100 -20.58700 2.60100 1.000 257.52515 529 GLU B O 1
ATOM 6420 N N . LYS B 2 143 ? 54.57400 -18.49200 3.04600 1.000 272.22518 530 LYS B N 1
ATOM 6421 C CA . LYS B 2 143 ? 55.98200 -18.83800 2.91700 1.000 248.25644 530 LYS B CA 1
ATOM 6422 C C . LYS B 2 143 ? 56.38800 -19.90400 3.92600 1.000 257.74632 530 LYS B C 1
ATOM 6423 O O . LYS B 2 143 ? 55.80200 -20.03700 5.00300 1.000 275.57726 530 LYS B O 1
ATOM 6442 N N . VAL B 2 144 ? 57.40900 -20.67100 3.55400 1.000 252.66114 531 VAL B N 1
ATOM 6443 C CA . VAL B 2 144 ? 57.94200 -21.75200 4.37300 1.000 248.04785 531 VAL B CA 1
ATOM 6444 C C . VAL B 2 144 ? 59.16300 -21.23800 5.12300 1.000 243.64322 531 VAL B C 1
ATOM 6445 O O . VAL B 2 144 ? 60.05900 -20.63100 4.52300 1.000 255.82298 531 VAL B O 1
ATOM 6458 N N . TYR B 2 145 ? 59.19300 -21.47000 6.43400 1.000 250.83361 532 TYR B N 1
ATOM 6459 C CA . TYR B 2 145 ? 60.34600 -21.16700 7.27100 1.000 241.64320 532 TYR B CA 1
ATOM 6460 C C . TYR B 2 145 ? 60.81600 -22.44600 7.94600 1.000 234.16747 532 TYR B C 1
ATOM 6461 O O . TYR B 2 145 ? 60.00100 -23.24000 8.42100 1.000 234.29796 532 TYR B O 1
ATOM 6479 N N . ILE B 2 146 ? 62.13100 -22.64100 7.99300 1.000 243.76383 533 ILE B N 1
ATOM 6480 C CA . ILE B 2 146 ? 62.73900 -23.84900 8.53900 1.000 247.96125 533 ILE B CA 1
ATOM 6481 C C . ILE B 2 146 ? 63.44200 -23.49700 9.84100 1.000 257.61407 533 ILE B C 1
ATOM 6482 O O . ILE B 2 146 ? 64.02500 -22.41400 9.97100 1.000 266.70395 533 ILE B O 1
ATOM 6498 N N . HIS B 2 147 ? 63.38600 -24.41500 10.80500 1.000 244.35325 534 HIS B N 1
ATOM 6499 C CA . HIS B 2 147 ? 63.98400 -24.20900 12.11400 1.000 244.84080 534 HIS B CA 1
ATOM 6500 C C . HIS B 2 147 ? 64.54500 -25.53500 12.60700 1.000 252.21624 534 HIS B C 1
ATOM 6501 O O . HIS B 2 147 ? 64.11300 -26.61000 12.18400 1.000 245.65294 534 HIS B O 1
ATOM 6515 N N . CYS B 2 148 ? 65.51200 -25.44500 13.52000 1.000 255.62169 535 CYS B N 1
ATOM 6516 C CA . CYS B 2 148 ? 66.14300 -26.62500 14.09200 1.000 255.14829 535 CYS B CA 1
ATOM 6517 C C . CYS B 2 148 ? 66.43200 -26.40000 15.57100 1.000 268.03747 535 CYS B C 1
ATOM 6518 O O . CYS B 2 148 ? 66.29900 -25.29400 16.10100 1.000 276.07049 535 CYS B O 1
ATOM 6525 N N . SER B 2 149 ? 66.83900 -27.48300 16.22900 1.000 264.07480 536 SER B N 1
ATOM 6526 C CA . SER B 2 149 ? 67.37900 -27.47500 17.58100 1.000 245.50818 536 SER B CA 1
ATOM 6527 C C . SER B 2 149 ? 68.63800 -28.32800 17.57200 1.000 245.15057 536 SER B C 1
ATOM 6528 O O . SER B 2 149 ? 68.65800 -29.41100 16.97800 1.000 262.77970 536 SER B O 1
ATOM 6536 N N . THR B 2 150 ? 69.68500 -27.83900 18.22700 1.000 233.98737 537 THR B N 1
ATOM 6537 C CA . THR B 2 150 ? 71.01000 -28.43300 18.12800 1.000 258.32241 537 THR B CA 1
ATOM 6538 C C . THR B 2 150 ? 71.59700 -28.60900 19.52200 1.000 256.29452 537 THR B C 1
ATOM 6539 O O . THR B 2 150 ? 71.14800 -28.00200 20.49700 1.000 257.44407 537 THR B O 1
ATOM 6550 N N . ALA B 2 151 ? 72.63100 -29.44400 19.58600 1.000 263.87508 538 ALA B N 1
ATOM 6551 C CA . ALA B 2 151 ? 73.36700 -29.72900 20.80900 1.000 249.65565 538 ALA B CA 1
ATOM 6552 C C . ALA B 2 151 ? 74.81900 -30.02400 20.46900 1.000 252.09717 538 ALA B C 1
ATOM 6553 O O . ALA B 2 151 ? 75.12600 -30.57500 19.40600 1.000 277.82880 538 ALA B O 1
ATOM 6560 N N . ALA B 2 152 ? 75.70700 -29.57400 21.35000 1.000 255.90712 539 ALA B N 1
ATOM 6561 C CA . ALA B 2 152 ? 77.13700 -29.82900 21.23400 1.000 271.01704 539 ALA B CA 1
ATOM 6562 C C . ALA B 2 152 ? 77.40600 -31.16900 21.89500 1.000 259.14164 539 ALA B C 1
ATOM 6563 O O . ALA B 2 152 ? 77.33400 -31.28500 23.12100 1.000 276.99742 539 ALA B O 1
ATOM 6570 N N . CYS B 2 153 ? 77.72300 -32.18800 21.08600 1.000 284.02983 540 CYS B N 1
ATOM 6571 C CA . CYS B 2 153 ? 77.83600 -33.54700 21.59400 1.000 294.70672 540 CYS B CA 1
ATOM 6572 C C . CYS B 2 153 ? 79.30600 -33.90800 21.51400 1.000 306.18596 540 CYS B C 1
ATOM 6573 O O . CYS B 2 153 ? 79.82800 -34.24600 20.44800 1.000 310.36202 540 CYS B O 1
ATOM 6580 N N . VAL B 2 154 ? 79.97300 -33.78100 22.65300 1.000 310.74147 541 VAL B N 1
ATOM 6581 C CA . VAL B 2 154 ? 81.40700 -34.01400 22.74000 1.000 318.45899 541 VAL B CA 1
ATOM 6582 C C . VAL B 2 154 ? 81.69200 -35.47800 23.06200 1.000 308.78591 541 VAL B C 1
ATOM 6583 O O . VAL B 2 154 ? 81.12400 -36.00700 24.03000 1.000 304.85947 541 VAL B O 1
ATOM 6596 N N . PRO B 2 155 ? 82.53100 -36.18200 22.29500 1.000 302.63924 542 PRO B N 1
ATOM 6597 C CA . PRO B 2 155 ? 82.88500 -37.55700 22.69000 1.000 304.86793 542 PRO B CA 1
ATOM 6598 C C . PRO B 2 155 ? 83.57000 -37.64700 24.04600 1.000 325.35854 542 PRO B C 1
ATOM 6599 O O . PRO B 2 155 ? 83.37700 -38.63400 24.76900 1.000 335.45764 542 PRO B O 1
ATOM 6610 N N . GLY B 2 156 ? 84.37000 -36.62700 24.41000 1.000 339.93048 543 GLY B N 1
ATOM 6611 C CA . GLY B 2 156 ? 84.99900 -36.60100 25.72400 1.000 329.13869 543 GLY B CA 1
ATOM 6612 C C . GLY B 2 156 ? 84.03000 -36.80500 26.86500 1.000 338.29094 543 GLY B C 1
ATOM 6613 O O . GLY B 2 156 ? 84.37400 -37.41200 27.88500 1.000 331.34576 543 GLY B O 1
ATOM 6617 N N . GLN B 2 157 ? 82.81100 -36.29500 26.71400 1.000 344.38537 544 GLN B N 1
ATOM 6618 C CA . GLN B 2 157 ? 81.76000 -36.52800 27.69400 1.000 330.49869 544 GLN B CA 1
ATOM 6619 C C . GLN B 2 157 ? 81.31800 -37.98100 27.67800 1.000 319.89192 544 GLN B C 1
ATOM 6620 O O . GLN B 2 157 ? 81.07900 -38.57900 28.73300 1.000 299.52757 544 GLN B O 1
ATOM 6634 N N . GLY B 2 158 ? 81.21000 -38.56100 26.48400 1.000 324.15782 545 GLY B N 1
ATOM 6635 C CA . GLY B 2 158 ? 80.82000 -39.94500 26.35800 1.000 313.12816 545 GLY B CA 1
ATOM 6636 C C . GLY B 2 158 ? 79.34100 -40.07400 26.06500 1.000 310.33097 545 GLY B C 1
ATOM 6637 O O . GLY B 2 158 ? 78.54900 -40.34200 26.97300 1.000 311.41300 545 GLY B O 1
ATOM 6641 N N . VAL B 2 159 ? 78.95300 -39.88500 24.79800 1.000 322.09787 546 VAL B N 1
ATOM 6642 C CA . VAL B 2 159 ? 77.54900 -39.92300 24.40900 1.000 332.98645 546 VAL B CA 1
ATOM 6643 C C . VAL B 2 159 ? 77.46300 -40.50000 23.00000 1.000 341.34131 546 VAL B C 1
ATOM 6644 O O . VAL B 2 159 ? 78.35300 -40.29600 22.17200 1.000 342.56869 546 VAL B O 1
ATOM 6657 N N . SER B 2 160 ? 76.38100 -41.22900 22.73500 1.000 349.09444 547 SER B N 1
ATOM 6658 C CA . SER B 2 160 ? 76.03700 -41.77000 21.41300 1.000 340.64180 547 SER B CA 1
ATOM 6659 C C . SER B 2 160 ? 74.97100 -40.94000 20.69100 1.000 340.96329 547 SER B C 1
ATOM 6660 O O . SER B 2 160 ? 74.03400 -41.50500 20.11900 1.000 355.13723 547 SER B O 1
ATOM 6668 N N . CYS B 2 161 ? 75.12000 -39.60800 20.66700 1.000 332.57340 548 CYS B N 1
ATOM 6669 C CA . CYS B 2 161 ? 74.15900 -38.72100 20.01400 1.000 348.64034 548 CYS B CA 1
ATOM 6670 C C . CYS B 2 161 ? 73.98100 -38.97200 18.52400 1.000 346.67743 548 CYS B C 1
ATOM 6671 O O . CYS B 2 161 ? 72.94900 -38.58100 17.96400 1.000 319.52333 548 CYS B O 1
ATOM 6678 N N . GLU B 2 162 ? 74.89800 -39.69100 17.90000 1.000 345.19411 549 GLU B N 1
ATOM 6679 C CA . GLU B 2 162 ? 74.66000 -40.16300 16.54700 1.000 329.30322 549 GLU B CA 1
ATOM 6680 C C . GLU B 2 162 ? 73.28200 -40.81000 16.44000 1.000 324.60018 549 GLU B C 1
ATOM 6681 O O . GLU B 2 162 ? 72.92800 -41.65700 17.27400 1.000 326.36963 549 GLU B O 1
ATOM 6693 N N . PRO B 2 163 ? 72.47500 -40.44300 15.40500 1.000 309.22649 550 PRO B N 1
ATOM 6694 C CA . PRO B 2 163 ? 71.08800 -40.92000 15.32800 1.000 318.89817 550 PRO B CA 1
ATOM 6695 C C . PRO B 2 163 ? 70.97900 -42.42800 15.23800 1.000 335.90567 550 PRO B C 1
ATOM 6696 O O . PRO B 2 163 ? 71.31600 -43.02600 14.21000 1.000 328.24310 550 PRO B O 1
ATOM 6707 N N . SER B 2 164 ? 70.50400 -43.04400 16.31600 1.000 322.62722 551 SER B N 1
ATOM 6708 C CA . SER B 2 164 ? 70.13400 -44.45600 16.31100 1.000 328.91611 551 SER B CA 1
ATOM 6709 C C . SER B 2 164 ? 68.73900 -44.56100 15.71500 1.000 331.58985 551 SER B C 1
ATOM 6710 O O . SER B 2 164 ? 67.74400 -44.29300 16.39100 1.000 335.62453 551 SER B O 1
ATOM 6718 N N . CYS B 2 165 ? 68.65700 -44.95600 14.44700 1.000 323.44770 552 CYS B N 1
ATOM 6719 C CA . CYS B 2 165 ? 67.43100 -44.82800 13.67700 1.000 323.79181 552 CYS B CA 1
ATOM 6720 C C . CYS B 2 165 ? 66.94800 -46.17800 13.17000 1.000 336.18205 552 CYS B C 1
ATOM 6721 O O . CYS B 2 165 ? 67.74300 -47.06900 12.85300 1.000 335.52722 552 CYS B O 1
ATOM 6728 N N . SER B 2 166 ? 65.62600 -46.30800 13.10000 1.000 337.07433 553 SER B N 1
ATOM 6729 C CA . SER B 2 166 ? 64.97100 -47.48100 12.52800 1.000 337.80007 553 SER B CA 1
ATOM 6730 C C . SER B 2 166 ? 64.95500 -47.31100 11.01500 1.000 333.82137 553 SER B C 1
ATOM 6731 O O . SER B 2 166 ? 64.08300 -46.63800 10.46000 1.000 331.69473 553 SER B O 1
ATOM 6739 N N . ARG B 2 167 ? 65.92500 -47.91900 10.34300 1.000 329.15931 554 ARG B N 1
ATOM 6740 C CA . ARG B 2 167 ? 66.04800 -47.79500 8.89600 1.000 328.42926 554 ARG B CA 1
ATOM 6741 C C . ARG B 2 167 ? 65.16500 -48.81500 8.18500 1.000 337.40221 554 ARG B C 1
ATOM 6742 O O . ARG B 2 167 ? 64.41300 -49.55100 8.82400 1.000 339.42580 554 ARG B O 1
ATOM 6763 N N . CYS C 3 12 ? 55.48000 -25.21400 -30.91800 1.000 310.50309 232 CYS C N 1
ATOM 6764 C CA . CYS C 3 12 ? 55.35200 -26.66600 -30.91400 1.000 296.07165 232 CYS C CA 1
ATOM 6765 C C . CYS C 3 12 ? 56.72300 -27.31500 -30.99100 1.000 292.34303 232 CYS C C 1
ATOM 6766 O O . CYS C 3 12 ? 57.06000 -27.96600 -31.97900 1.000 290.24979 232 CYS C O 1
ATOM 6772 N N . GLU C 3 13 ? 57.51300 -27.13600 -29.93900 1.000 280.75948 233 GLU C N 1
ATOM 6773 C CA . GLU C 3 13 ? 58.91000 -27.56400 -29.92400 1.000 274.55353 233 GLU C CA 1
ATOM 6774 C C . GLU C 3 13 ? 59.07700 -28.96400 -29.36200 1.000 261.07209 233 GLU C C 1
ATOM 6775 O O . GLU C 3 13 ? 60.01000 -29.23200 -28.60000 1.000 286.84614 233 GLU C O 1
ATOM 6787 N N . VAL C 3 14 ? 58.18600 -29.87600 -29.72300 1.000 246.61012 234 VAL C N 1
ATOM 6788 C CA . VAL C 3 14 ? 58.25800 -31.24200 -29.19300 1.000 254.30302 234 VAL C CA 1
ATOM 6789 C C . VAL C 3 14 ? 59.50200 -31.93000 -29.74700 1.000 239.11112 234 VAL C C 1
ATOM 6790 O O . VAL C 3 14 ? 59.70900 -31.93100 -30.97300 1.000 238.35909 234 VAL C O 1
ATOM 6803 N N . PRO C 3 15 ? 60.35400 -32.52300 -28.90800 1.000 257.55237 235 PRO C N 1
ATOM 6804 C CA . PRO C 3 15 ? 61.43300 -33.36200 -29.44100 1.000 258.51970 235 PRO C CA 1
ATOM 6805 C C . PRO C 3 15 ? 60.85700 -34.52900 -30.22600 1.000 255.96574 235 PRO C C 1
ATOM 6806 O O . PRO C 3 15 ? 59.79300 -35.05900 -29.90500 1.000 231.70750 235 PRO C O 1
ATOM 6817 N N . ARG C 3 16 ? 61.58300 -34.93500 -31.26700 1.000 271.37888 236 ARG C N 1
ATOM 6818 C CA . ARG C 3 16 ? 61.01100 -35.84900 -32.24700 1.000 264.97104 236 ARG C CA 1
ATOM 6819 C C . ARG C 3 16 ? 60.87600 -37.27600 -31.72800 1.000 269.32192 236 ARG C C 1
ATOM 6820 O O . ARG C 3 16 ? 60.05700 -38.03400 -32.25900 1.000 259.88734 236 ARG C O 1
ATOM 6841 N N . ASP C 3 17 ? 61.64500 -37.66400 -30.71100 1.000 272.74138 237 ASP C N 1
ATOM 6842 C CA . ASP C 3 17 ? 61.60500 -39.03800 -30.21800 1.000 269.28360 237 ASP C CA 1
ATOM 6843 C C . ASP C 3 17 ? 60.37500 -39.33800 -29.36800 1.000 263.43333 237 ASP C C 1
ATOM 6844 O O . ASP C 3 17 ? 60.21000 -40.48400 -28.93600 1.000 273.54733 237 ASP C O 1
ATOM 6853 N N . VAL C 3 18 ? 59.51700 -38.35100 -29.11000 1.000 248.05072 238 VAL C N 1
ATOM 6854 C CA . VAL C 3 18 ? 58.34000 -38.55900 -28.27400 1.000 255.61394 238 VAL C CA 1
ATOM 6855 C C . VAL C 3 18 ? 57.10800 -37.94900 -28.93000 1.000 257.75434 238 VAL C C 1
ATOM 6856 O O . VAL C 3 18 ? 56.10200 -37.69000 -28.26100 1.000 253.44731 238 VAL C O 1
ATOM 6869 N N . ARG C 3 19 ? 57.16900 -37.71700 -30.23800 1.000 256.38655 239 ARG C N 1
ATOM 6870 C CA . ARG C 3 19 ? 56.07300 -37.07100 -30.95200 1.000 248.83056 239 ARG C CA 1
ATOM 6871 C C . ARG C 3 19 ? 54.97800 -38.09100 -31.24000 1.000 255.14624 239 ARG C C 1
ATOM 6872 O O . ARG C 3 19 ? 55.18800 -39.04100 -32.00100 1.000 270.22327 239 ARG C O 1
ATOM 6893 N N . VAL C 3 20 ? 53.81500 -37.90100 -30.63100 1.000 233.89502 240 VAL C N 1
ATOM 6894 C CA . VAL C 3 20 ? 52.64600 -38.72000 -30.96100 1.000 252.56900 240 VAL C CA 1
ATOM 6895 C C . VAL C 3 20 ? 51.98900 -38.14700 -32.21400 1.000 258.69305 240 VAL C C 1
ATOM 6896 O O . VAL C 3 20 ? 51.75300 -36.93000 -32.27500 1.000 261.13333 240 VAL C O 1
ATOM 6909 N N . PRO C 3 21 ? 51.66700 -38.96700 -33.21100 1.000 266.35654 241 PRO C N 1
ATOM 6910 C CA . PRO C 3 21 ? 51.07400 -38.43500 -34.44200 1.000 256.55020 241 PRO C CA 1
ATOM 6911 C C . PRO C 3 21 ? 49.58100 -38.17300 -34.30200 1.000 240.35213 241 PRO C C 1
ATOM 6912 O O . PRO C 3 21 ? 48.89000 -38.78000 -33.48200 1.000 241.26633 241 PRO C O 1
ATOM 6923 N N . CYS C 3 22 ? 49.08500 -37.25000 -35.13100 1.000 247.04914 242 CYS C N 1
ATOM 6924 C CA . CYS C 3 22 ? 47.65500 -37.01600 -35.26900 1.000 243.77411 242 CYS C CA 1
ATOM 6925 C C . CYS C 3 22 ? 47.22400 -37.35600 -36.68700 1.000 264.61533 242 CYS C C 1
ATOM 6926 O O . CYS C 3 22 ? 48.01900 -37.31200 -37.63000 1.000 270.38785 242 CYS C O 1
ATOM 6933 N N . GLY C 3 23 ? 45.94400 -37.68500 -36.82600 1.000 295.29693 243 GLY C N 1
ATOM 6934 C CA . GLY C 3 23 ? 45.39100 -37.90600 -38.14800 1.000 318.16532 243 GLY C CA 1
ATOM 6935 C C . GLY C 3 23 ? 46.11400 -39.01600 -38.88100 1.000 303.67330 243 GLY C C 1
ATOM 6936 O O . GLY C 3 23 ? 46.52300 -40.02500 -38.29600 1.000 292.17006 243 GLY C O 1
ATOM 6940 N N . VAL C 3 24 ? 46.28700 -38.82100 -40.18400 1.000 294.46580 244 VAL C N 1
ATOM 6941 C CA . VAL C 3 24 ? 46.86100 -39.84400 -41.05400 1.000 295.39709 244 VAL C CA 1
ATOM 6942 C C . VAL C 3 24 ? 48.05200 -39.22700 -41.77700 1.000 307.77727 244 VAL C C 1
ATOM 6943 O O . VAL C 3 24 ? 48.19000 -37.99500 -41.83900 1.000 312.58916 244 VAL C O 1
ATOM 6956 N N . PRO C 3 25 ? 48.93600 -40.06000 -42.33300 1.000 317.90002 245 PRO C N 1
ATOM 6957 C CA . PRO C 3 25 ? 50.13100 -39.50900 -42.99700 1.000 313.32393 245 PRO C CA 1
ATOM 6958 C C . PRO C 3 25 ? 49.81200 -38.56300 -44.13900 1.000 310.74101 245 PRO C C 1
ATOM 6959 O O . PRO C 3 25 ? 50.60100 -37.65000 -44.41300 1.000 320.06976 245 PRO C O 1
ATOM 6970 N N . ASP C 3 26 ? 48.68200 -38.75200 -44.81600 1.000 307.49697 246 ASP C N 1
ATOM 6971 C CA . ASP C 3 26 ? 48.29500 -37.90000 -45.93100 1.000 319.16926 246 ASP C CA 1
ATOM 6972 C C . ASP C 3 26 ? 47.57400 -36.63200 -45.48700 1.000 335.66508 246 ASP C C 1
ATOM 6973 O O . ASP C 3 26 ? 47.08500 -35.88600 -46.34300 1.000 343.97652 246 ASP C O 1
ATOM 6982 N N . ILE C 3 27 ? 47.49200 -36.37400 -44.18100 1.000 290.10190 247 ILE C N 1
ATOM 6983 C CA . ILE C 3 27 ? 46.69700 -35.25600 -43.68600 1.000 269.11094 247 ILE C CA 1
ATOM 6984 C C . ILE C 3 27 ? 47.35800 -33.94200 -44.07500 1.000 280.93358 247 ILE C C 1
ATOM 6985 O O . ILE C 3 27 ? 48.56900 -33.75600 -43.89500 1.000 274.56051 247 ILE C O 1
ATOM 7001 N N . SER C 3 28 ? 46.55500 -33.01400 -44.58900 1.000 273.16703 248 SER C N 1
ATOM 7002 C CA . SER C 3 28 ? 47.07000 -31.73500 -45.03700 1.000 294.15063 248 SER C CA 1
ATOM 7003 C C . SER C 3 28 ? 47.44100 -30.86100 -43.84200 1.000 275.53784 248 SER C C 1
ATOM 7004 O O . SER C 3 28 ? 46.97500 -31.08800 -42.72400 1.000 282.58616 248 SER C O 1
ATOM 7012 N N . PRO C 3 29 ? 48.28700 -29.84900 -44.05600 1.000 266.44819 249 PRO C N 1
ATOM 7013 C CA . PRO C 3 29 ? 48.63400 -28.95200 -42.94100 1.000 268.61242 249 PRO C CA 1
ATOM 7014 C C . PRO C 3 29 ? 47.42500 -28.26200 -42.33700 1.000 295.41177 249 PRO C C 1
ATOM 7015 O O . PRO C 3 29 ? 47.33000 -28.14400 -41.10900 1.000 312.31585 249 PRO C O 1
ATOM 7026 N N . SER C 3 30 ? 46.49600 -27.78900 -43.17300 1.000 280.85529 250 SER C N 1
ATOM 7027 C CA . SER C 3 30 ? 45.30300 -27.12900 -42.65200 1.000 284.47453 250 SER C CA 1
ATOM 7028 C C . SER C 3 30 ? 44.46700 -28.08700 -41.81300 1.000 285.28272 250 SER C C 1
ATOM 7029 O O . SER C 3 30 ? 43.95800 -27.71200 -40.74900 1.000 302.77161 250 SER C O 1
ATOM 7037 N N . ALA C 3 31 ? 44.31700 -29.33200 -42.27200 1.000 272.87133 251 ALA C N 1
ATOM 7038 C CA . ALA C 3 31 ? 43.54800 -30.30900 -41.50900 1.000 289.25106 251 ALA C CA 1
ATOM 7039 C C . ALA C 3 31 ? 44.21800 -30.62600 -40.17800 1.000 281.69734 251 ALA C C 1
ATOM 7040 O O . ALA C 3 31 ? 43.53200 -30.90600 -39.18800 1.000 270.91516 251 ALA C O 1
ATOM 7047 N N . CYS C 3 32 ? 45.55200 -30.58500 -40.13300 1.000 286.20269 252 CYS C N 1
ATOM 7048 C CA . CYS C 3 32 ? 46.27500 -30.86000 -38.89600 1.000 274.07934 252 CYS C CA 1
ATOM 7049 C C . CYS C 3 32 ? 46.18500 -29.68400 -37.93000 1.000 292.26282 252 CYS C C 1
ATOM 7050 O O . CYS C 3 32 ? 46.10400 -29.88600 -36.71300 1.000 306.40620 252 CYS C O 1
ATOM 7057 N N . ASP C 3 33 ? 46.19400 -28.45000 -38.44500 1.000 263.99816 253 ASP C N 1
ATOM 7058 C CA . ASP C 3 33 ? 46.06000 -27.29100 -37.56900 1.000 257.83566 253 ASP C CA 1
ATOM 7059 C C . ASP C 3 33 ? 44.62700 -27.08800 -37.09500 1.000 261.45218 253 ASP C C 1
ATOM 7060 O O . ASP C 3 33 ? 44.41200 -26.48900 -36.03500 1.000 273.04988 253 ASP C O 1
ATOM 7069 N N . ALA C 3 34 ? 43.64200 -27.55300 -37.85700 1.000 248.20972 254 ALA C N 1
ATOM 7070 C CA . ALA C 3 34 ? 42.25300 -27.39100 -37.45300 1.000 250.94037 254 ALA C CA 1
ATOM 7071 C C . ALA C 3 34 ? 41.84200 -28.34600 -36.33900 1.000 263.35210 254 ALA C C 1
ATOM 7072 O O . ALA C 3 34 ? 40.70100 -28.26500 -35.87000 1.000 256.29038 254 ALA C O 1
ATOM 7079 N N . ILE C 3 35 ? 42.72800 -29.25100 -35.91800 1.000 298.12181 255 ILE C N 1
ATOM 7080 C CA . ILE C 3 35 ? 42.39700 -30.24900 -34.90800 1.000 277.29688 255 ILE C CA 1
ATOM 7081 C C . ILE C 3 35 ? 43.32400 -30.11000 -33.70700 1.000 269.36856 255 ILE C C 1
ATOM 7082 O O . ILE C 3 35 ? 43.62300 -31.09700 -33.02600 1.000 275.76851 255 ILE C O 1
ATOM 7098 N N . ASP C 3 36 ? 43.78700 -28.89100 -33.43800 1.000 272.17378 256 ASP C N 1
ATOM 7099 C CA . ASP C 3 36 ? 44.68600 -28.63200 -32.31400 1.000 285.80202 256 ASP C CA 1
ATOM 7100 C C . ASP C 3 36 ? 45.94600 -29.50800 -32.36100 1.000 278.12770 256 ASP C C 1
ATOM 7101 O O . ASP C 3 36 ? 46.43000 -29.97900 -31.32800 1.000 264.37194 256 ASP C O 1
ATOM 7110 N N . CYS C 3 37 ? 46.48500 -29.74200 -33.56300 1.000 293.63273 257 CYS C N 1
ATOM 7111 C CA . CYS C 3 37 ? 47.79500 -30.36300 -33.73700 1.000 295.43538 257 CYS C CA 1
ATOM 7112 C C . CYS C 3 37 ? 48.67800 -29.45800 -34.58500 1.000 296.73187 257 CYS C C 1
ATOM 7113 O O . CYS C 3 37 ? 48.19400 -28.64000 -35.37100 1.000 287.63461 257 CYS C O 1
ATOM 7120 N N . CYS C 3 38 ? 49.98300 -29.61400 -34.41600 1.000 303.95689 258 CYS C N 1
ATOM 7121 C CA . CYS C 3 38 ? 50.95700 -28.80900 -35.13300 1.000 309.41054 258 CYS C CA 1
ATOM 7122 C C . CYS C 3 38 ? 51.52800 -29.58900 -36.31100 1.000 304.56434 258 CYS C C 1
ATOM 7123 O O . CYS C 3 38 ? 51.65900 -30.81600 -36.26600 1.000 301.99383 258 CYS C O 1
ATOM 7130 N N . HIS C 3 39 ? 51.87100 -28.85800 -37.36700 1.000 297.71472 259 HIS C N 1
ATOM 7131 C CA . HIS C 3 39 ? 52.51000 -29.40500 -38.55300 1.000 277.48879 259 HIS C CA 1
ATOM 7132 C C . HIS C 3 39 ? 53.95400 -28.92300 -38.61600 1.000 278.73772 259 HIS C C 1
ATOM 7133 O O . HIS C 3 39 ? 54.33000 -27.93300 -37.98100 1.000 293.52532 259 HIS C O 1
ATOM 7147 N N . ASP C 3 40 ? 54.76800 -29.63500 -39.39800 1.000 276.80210 260 ASP C N 1
ATOM 7148 C CA . ASP C 3 40 ? 56.15300 -29.24600 -39.62700 1.000 281.79465 260 ASP C CA 1
ATOM 7149 C C . ASP C 3 40 ? 56.52800 -29.30300 -41.10300 1.000 289.92882 260 ASP C C 1
ATOM 7150 O O . ASP C 3 40 ? 57.72000 -29.25400 -41.43100 1.000 294.17600 260 ASP C O 1
ATOM 7159 N N . GLY C 3 41 ? 55.54600 -29.40500 -41.99800 1.000 294.94793 261 GLY C N 1
ATOM 7160 C CA . GLY C 3 41 ? 55.79200 -29.55200 -43.41000 1.000 287.33426 261 GLY C CA 1
ATOM 7161 C C . GLY C 3 41 ? 55.83400 -30.98500 -43.89200 1.000 275.20071 261 GLY C C 1
ATOM 7162 O O . GLY C 3 41 ? 55.69300 -31.22400 -45.09600 1.000 297.67308 261 GLY C O 1
ATOM 7166 N N . GLN C 3 42 ? 56.01900 -31.94500 -42.98400 1.000 285.87867 262 GLN C N 1
ATOM 7167 C CA . GLN C 3 42 ? 56.09800 -33.34600 -43.36300 1.000 277.22458 262 GLN C CA 1
ATOM 7168 C C . GLN C 3 42 ? 55.40400 -34.28700 -42.38800 1.000 275.98482 262 GLN C C 1
ATOM 7169 O O . GLN C 3 42 ? 55.38400 -35.49400 -42.64500 1.000 289.34515 262 GLN C O 1
ATOM 7183 N N . SER C 3 43 ? 54.83700 -33.79000 -41.29000 1.000 263.10113 263 SER C N 1
ATOM 7184 C CA . SER C 3 43 ? 54.19900 -34.66900 -40.32100 1.000 257.07105 263 SER C CA 1
ATOM 7185 C C . SER C 3 43 ? 53.26400 -33.85900 -39.43500 1.000 255.77894 263 SER C C 1
ATOM 7186 O O . SER C 3 43 ? 53.36600 -32.63300 -39.34400 1.000 255.10223 263 SER C O 1
ATOM 7194 N N . CYS C 3 44 ? 52.35500 -34.57400 -38.77500 1.000 257.51874 264 CYS C N 1
ATOM 7195 C CA . CYS C 3 44 ? 51.41700 -34.00100 -37.81700 1.000 262.39247 264 CYS C CA 1
ATOM 7196 C C . CYS C 3 44 ? 51.69800 -34.63100 -36.45900 1.000 256.59416 264 CYS C C 1
ATOM 7197 O O . CYS C 3 44 ? 51.68900 -35.86000 -36.33000 1.000 247.29030 264 CYS C O 1
ATOM 7204 N N . TYR C 3 45 ? 51.94900 -33.79300 -35.45300 1.000 259.62599 265 TYR C N 1
ATOM 7205 C CA . TYR C 3 45 ? 52.19400 -34.25700 -34.09400 1.000 260.27310 265 TYR C CA 1
ATOM 7206 C C . TYR C 3 45 ? 51.57700 -33.27800 -33.10800 1.000 277.59902 265 TYR C C 1
ATOM 7207 O O . TYR C 3 45 ? 51.43500 -32.08700 -33.39800 1.000 283.74114 265 TYR C O 1
ATOM 7225 N N . PHE C 3 46 ? 51.22200 -33.79200 -31.93300 1.000 256.90731 266 PHE C N 1
ATOM 7226 C CA . PHE C 3 46 ? 50.49700 -32.99200 -30.95700 1.000 245.65479 266 PHE C CA 1
ATOM 7227 C C . PHE C 3 46 ? 51.38600 -31.90100 -30.37300 1.000 269.10822 266 PHE C C 1
ATOM 7228 O O . PHE C 3 46 ? 52.56700 -32.11800 -30.08900 1.000 281.91625 266 PHE C O 1
ATOM 7245 N N . GLY C 3 47 ? 50.79800 -30.72100 -30.18400 1.000 282.95328 267 GLY C N 1
ATOM 7246 C CA . GLY C 3 47 ? 51.52900 -29.55000 -29.75500 1.000 287.30215 267 GLY C CA 1
ATOM 7247 C C . GLY C 3 47 ? 51.65200 -29.45800 -28.24700 1.000 287.77384 267 GLY C C 1
ATOM 7248 O O . GLY C 3 47 ? 51.36200 -30.39600 -27.50200 1.000 276.77974 267 GLY C O 1
ATOM 7252 N N . THR C 3 48 ? 52.09200 -28.28700 -27.79800 1.000 277.86619 268 THR C N 1
ATOM 7253 C CA . THR C 3 48 ? 52.25800 -28.04200 -26.37700 1.000 271.08222 268 THR C CA 1
ATOM 7254 C C . THR C 3 48 ? 50.90000 -27.98900 -25.67800 1.000 258.96013 268 THR C C 1
ATOM 7255 O O . THR C 3 48 ? 49.85500 -27.76200 -26.29600 1.000 274.41545 268 THR C O 1
ATOM 7266 N N . GLY C 3 49 ? 50.92900 -28.20600 -24.36500 1.000 253.52544 269 GLY C N 1
ATOM 7267 C CA . GLY C 3 49 ? 49.71400 -28.26300 -23.57700 1.000 256.22275 269 GLY C CA 1
ATOM 7268 C C . GLY C 3 49 ? 49.08000 -29.64000 -23.58300 1.000 252.64230 269 GLY C C 1
ATOM 7269 O O . GLY C 3 49 ? 49.77300 -30.65300 -23.44100 1.000 242.64772 269 GLY C O 1
ATOM 7273 N N . ALA C 3 50 ? 47.76000 -29.68900 -23.75500 1.000 251.57093 270 ALA C N 1
ATOM 7274 C CA . ALA C 3 50 ? 47.02100 -30.94200 -23.82500 1.000 249.15796 270 ALA C CA 1
ATOM 7275 C C . ALA C 3 50 ? 46.00300 -30.83800 -24.95000 1.000 259.33639 270 ALA C C 1
ATOM 7276 O O . ALA C 3 50 ? 45.63400 -29.73900 -25.37500 1.000 270.54376 270 ALA C O 1
ATOM 7283 N N . THR C 3 51 ? 45.53700 -31.99100 -25.43000 1.000 260.56816 271 THR C N 1
ATOM 7284 C CA . THR C 3 51 ? 44.58000 -31.99500 -26.52800 1.000 258.49409 271 THR C CA 1
ATOM 7285 C C . THR C 3 51 ? 43.56500 -33.11800 -26.35900 1.000 255.96237 271 THR C C 1
ATOM 7286 O O . THR C 3 51 ? 43.86800 -34.19100 -25.82400 1.000 242.98068 271 THR C O 1
ATOM 7297 N N . VAL C 3 52 ? 42.33900 -32.83800 -26.79900 1.000 250.99318 272 VAL C N 1
ATOM 7298 C CA . VAL C 3 52 ? 41.24200 -33.79600 -26.78300 1.000 240.62247 272 VAL C CA 1
ATOM 7299 C C . VAL C 3 52 ? 40.63700 -33.84500 -28.17500 1.000 249.17170 272 VAL C C 1
ATOM 7300 O O . VAL C 3 52 ? 40.36800 -32.79900 -28.77500 1.000 258.72467 272 VAL C O 1
ATOM 7313 N N . GLN C 3 53 ? 40.41000 -35.05500 -28.68000 1.000 282.66875 273 GLN C N 1
ATOM 7314 C CA . GLN C 3 53 ? 39.83800 -35.23900 -30.00600 1.000 286.36528 273 GLN C CA 1
ATOM 7315 C C . GLN C 3 53 ? 38.78400 -36.33800 -29.95600 1.000 270.92387 273 GLN C C 1
ATOM 7316 O O . GLN C 3 53 ? 38.76700 -37.18200 -29.05300 1.000 244.91186 273 GLN C O 1
ATOM 7330 N N . CYS C 3 54 ? 37.89200 -36.30300 -30.94300 1.000 284.49178 274 CYS C N 1
ATOM 7331 C CA . CYS C 3 54 ? 36.77900 -37.23400 -31.04600 1.000 270.61994 274 CYS C CA 1
ATOM 7332 C C . CYS C 3 54 ? 36.78100 -37.85000 -32.43600 1.000 252.86168 274 CYS C C 1
ATOM 7333 O O . CYS C 3 54 ? 37.27300 -37.24900 -33.39400 1.000 259.61013 274 CYS C O 1
ATOM 7340 N N . THR C 3 55 ? 36.22500 -39.05600 -32.53900 1.000 277.83133 275 THR C N 1
ATOM 7341 C CA . THR C 3 55 ? 36.24900 -39.82200 -33.77600 1.000 280.67970 275 THR C CA 1
ATOM 7342 C C . THR C 3 55 ? 34.85000 -40.32600 -34.10700 1.000 283.74047 275 THR C C 1
ATOM 7343 O O . THR C 3 55 ? 33.98000 -40.42800 -33.23800 1.000 290.35438 275 THR C O 1
ATOM 7354 N N . LYS C 3 56 ? 34.64400 -40.64000 -35.39100 1.000 282.26525 276 LYS C N 1
ATOM 7355 C CA . LYS C 3 56 ? 33.33200 -41.07100 -35.86000 1.000 285.10858 276 LYS C CA 1
ATOM 7356 C C . LYS C 3 56 ? 32.92000 -42.42200 -35.28500 1.000 282.82171 276 LYS C C 1
ATOM 7357 O O . LYS C 3 56 ? 31.71900 -42.71300 -35.22400 1.000 241.46012 276 LYS C O 1
ATOM 7376 N N . ASP C 3 57 ? 33.88300 -43.25100 -34.87100 1.000 290.86532 277 ASP C N 1
ATOM 7377 C CA . ASP C 3 57 ? 33.58800 -44.55500 -34.29000 1.000 270.31859 277 ASP C CA 1
ATOM 7378 C C . ASP C 3 57 ? 33.07500 -44.46900 -32.85800 1.000 275.37928 277 ASP C C 1
ATOM 7379 O O . ASP C 3 57 ? 32.61800 -45.48300 -32.32100 1.000 276.41743 277 ASP C O 1
ATOM 7388 N N . GLY C 3 58 ? 33.14600 -43.30000 -32.22600 1.000 269.72780 278 GLY C N 1
ATOM 7389 C CA . GLY C 3 58 ? 32.60100 -43.12400 -30.89500 1.000 266.17489 278 GLY C CA 1
ATOM 7390 C C . GLY C 3 58 ? 33.58600 -43.40300 -29.77800 1.000 269.58702 278 GLY C C 1
ATOM 7391 O O . GLY C 3 58 ? 33.25500 -44.09200 -28.80700 1.000 277.39370 278 GLY C O 1
ATOM 7395 N N . HIS C 3 59 ? 34.80300 -42.87700 -29.90600 1.000 268.04861 279 HIS C N 1
ATOM 7396 C CA . HIS C 3 59 ? 35.83700 -43.02100 -28.89300 1.000 274.21670 279 HIS C CA 1
ATOM 7397 C C . HIS C 3 59 ? 36.37500 -41.64800 -28.51400 1.000 265.47165 279 HIS C C 1
ATOM 7398 O O . HIS C 3 59 ? 36.28500 -40.68800 -29.28400 1.000 265.91749 279 HIS C O 1
ATOM 7412 N N . PHE C 3 60 ? 36.93600 -41.56200 -27.31000 1.000 262.13923 280 PHE C N 1
ATOM 7413 C CA . PHE C 3 60 ? 37.68000 -40.38300 -26.89100 1.000 247.68328 280 PHE C CA 1
ATOM 7414 C C . PHE C 3 60 ? 39.15900 -40.56900 -27.20500 1.000 267.15821 280 PHE C C 1
ATOM 7415 O O . PHE C 3 60 ? 39.69800 -41.67600 -27.11300 1.000 252.70675 280 PHE C O 1
ATOM 7432 N N . ILE C 3 61 ? 39.81900 -39.47300 -27.56700 1.000 251.54005 281 ILE C N 1
ATOM 7433 C CA . ILE C 3 61 ? 41.26900 -39.43000 -27.68600 1.000 251.71552 281 ILE C CA 1
ATOM 7434 C C . ILE C 3 61 ? 41.74500 -38.33700 -26.74500 1.000 251.83797 281 ILE C C 1
ATOM 7435 O O . ILE C 3 61 ? 41.41200 -37.16100 -26.93900 1.000 257.11294 281 ILE C O 1
ATOM 7451 N N . VAL C 3 62 ? 42.51200 -38.71500 -25.72700 1.000 238.78336 282 VAL C N 1
ATOM 7452 C CA . VAL C 3 62 ? 42.99700 -37.77100 -24.72900 1.000 241.58279 282 VAL C CA 1
ATOM 7453 C C . VAL C 3 62 ? 44.51800 -37.82600 -24.74600 1.000 231.18656 282 VAL C C 1
ATOM 7454 O O . VAL C 3 62 ? 45.10400 -38.89200 -24.51800 1.000 236.22426 282 VAL C O 1
ATOM 7467 N N . VAL C 3 63 ? 45.15200 -36.68600 -25.02500 1.000 220.33768 283 VAL C N 1
ATOM 7468 C CA . VAL C 3 63 ? 46.60500 -36.57400 -25.09300 1.000 221.53779 283 VAL C CA 1
ATOM 7469 C C . VAL C 3 63 ? 47.04500 -35.56300 -24.04500 1.000 256.17662 283 VAL C C 1
ATOM 7470 O O . VAL C 3 63 ? 46.61100 -34.40100 -24.07800 1.000 262.31453 283 VAL C O 1
ATOM 7483 N N . VAL C 3 64 ? 47.92800 -35.99100 -23.13900 1.000 263.11922 284 VAL C N 1
ATOM 7484 C CA . VAL C 3 64 ? 48.38600 -35.15100 -22.03900 1.000 246.80936 284 VAL C CA 1
ATOM 7485 C C . VAL C 3 64 ? 49.90600 -35.15500 -22.00100 1.000 251.92039 284 VAL C C 1
ATOM 7486 O O . VAL C 3 64 ? 50.52700 -36.22100 -22.03700 1.000 250.40151 284 VAL C O 1
ATOM 7499 N N . ALA C 3 65 ? 50.50100 -33.96800 -21.89400 1.000 248.26060 285 ALA C N 1
ATOM 7500 C CA . ALA C 3 65 ? 51.93900 -33.83600 -21.70600 1.000 258.16721 285 ALA C CA 1
ATOM 7501 C C . ALA C 3 65 ? 52.26500 -33.77100 -20.22000 1.000 257.29183 285 ALA C C 1
ATOM 7502 O O . ALA C 3 65 ? 51.45500 -33.31500 -19.41000 1.000 274.39648 285 ALA C O 1
ATOM 7509 N N . LYS C 3 66 ? 53.46900 -34.22400 -19.86200 1.000 253.77294 286 LYS C N 1
ATOM 7510 C CA . LYS C 3 66 ? 53.84200 -34.22400 -18.45200 1.000 271.50690 286 LYS C CA 1
ATOM 7511 C C . LYS C 3 66 ? 54.15600 -32.82700 -17.93000 1.000 281.34123 286 LYS C C 1
ATOM 7512 O O . LYS C 3 66 ? 54.24100 -32.64800 -16.70900 1.000 285.73244 286 LYS C O 1
ATOM 7531 N N . ASP C 3 67 ? 54.31600 -31.83800 -18.80900 1.000 261.62058 287 ASP C N 1
ATOM 7532 C CA . ASP C 3 67 ? 54.61000 -30.47300 -18.39200 1.000 263.82563 287 ASP C CA 1
ATOM 7533 C 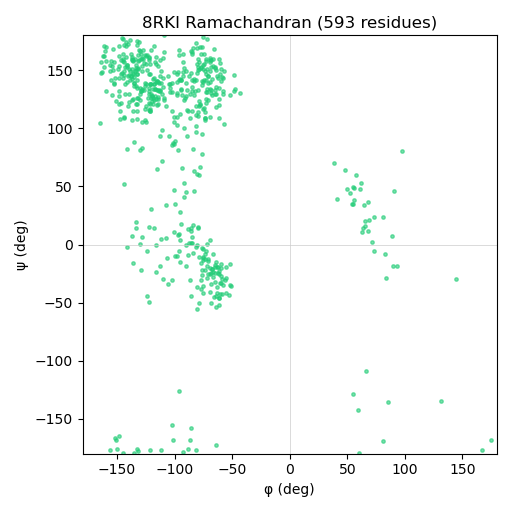C . ASP C 3 67 ? 53.35700 -29.65700 -18.10300 1.000 259.53329 287 ASP C C 1
ATOM 7534 O O . ASP C 3 67 ? 53.47100 -28.46800 -17.78200 1.000 257.82214 287 ASP C O 1
ATOM 7543 N N . VAL C 3 68 ? 52.17000 -30.25800 -18.22200 1.000 265.96112 288 VAL C N 1
ATOM 7544 C CA . VAL C 3 68 ? 50.93000 -29.52200 -17.98800 1.000 262.60894 288 VAL C CA 1
ATOM 7545 C C . VAL C 3 68 ? 50.90600 -28.92700 -16.58800 1.000 272.53864 288 VAL C C 1
ATOM 7546 O O . VAL C 3 68 ? 50.36900 -27.83100 -16.38100 1.000 272.99346 288 VAL C O 1
ATOM 7559 N N . THR C 3 69 ? 51.48000 -29.62700 -15.60900 1.000 281.57757 289 THR C N 1
ATOM 7560 C CA . THR C 3 69 ? 51.50700 -29.17700 -14.22700 1.000 278.56537 289 THR C CA 1
ATOM 7561 C C . THR C 3 69 ? 52.94100 -29.11800 -13.72100 1.000 270.19407 289 THR C C 1
ATOM 7562 O O . THR C 3 69 ? 53.85500 -29.71400 -14.29900 1.000 274.25814 289 THR C O 1
ATOM 7573 N N . LEU C 3 70 ? 53.11900 -28.40200 -12.61400 1.000 262.29813 290 LEU C N 1
ATOM 7574 C CA . LEU C 3 70 ? 54.40200 -28.30300 -11.93100 1.000 261.27532 290 LEU C CA 1
ATOM 7575 C C . LEU C 3 70 ? 54.18300 -28.72700 -10.48600 1.000 259.08178 290 LEU C C 1
ATOM 7576 O O . LEU C 3 70 ? 53.38700 -28.08800 -9.77700 1.000 270.31028 290 LEU C O 1
ATOM 7592 N N . PRO C 3 71 ? 54.84600 -29.78300 -9.99400 1.000 267.82270 291 PRO C N 1
ATOM 7593 C CA . PRO C 3 71 ? 55.82100 -30.63000 -10.69400 1.000 264.98917 291 PRO C CA 1
ATOM 7594 C C . PRO C 3 71 ? 55.20400 -31.50200 -11.78500 1.000 265.52798 291 PRO C C 1
ATOM 7595 O O . PRO C 3 71 ? 54.00100 -31.75800 -11.77100 1.000 263.60423 291 PRO C O 1
ATOM 7606 N N . HIS C 3 72 ? 56.03900 -31.94900 -12.72400 1.000 281.09335 292 HIS C N 1
ATOM 7607 C CA . HIS C 3 72 ? 55.60200 -32.85800 -13.77700 1.000 252.61134 292 HIS C CA 1
ATOM 7608 C C . HIS C 3 72 ? 55.01000 -34.11300 -13.15800 1.000 256.04795 292 HIS C C 1
ATOM 7609 O O . HIS C 3 72 ? 55.74300 -34.99400 -12.69600 1.000 265.97535 292 HIS C O 1
ATOM 7623 N N . ILE C 3 73 ? 53.68000 -34.20600 -13.16400 1.000 247.91136 293 ILE C N 1
ATOM 7624 C CA . ILE C 3 73 ? 52.99800 -35.19200 -12.33700 1.000 265.80866 293 ILE C CA 1
ATOM 7625 C C . ILE C 3 73 ? 53.47200 -36.59200 -12.68900 1.000 260.64247 293 ILE C C 1
ATOM 7626 O O . ILE C 3 73 ? 53.50500 -36.98200 -13.86300 1.000 264.23134 293 ILE C O 1
ATOM 7642 N N . ASP C 3 74 ? 53.84800 -37.35400 -11.66600 1.000 268.88349 294 ASP C N 1
ATOM 7643 C CA . ASP C 3 74 ? 54.11500 -38.77100 -11.85100 1.000 266.18235 294 ASP C CA 1
ATOM 7644 C C . ASP C 3 74 ? 52.83500 -39.44600 -12.32500 1.000 269.73054 294 ASP C C 1
ATOM 7645 O O . ASP C 3 74 ? 51.81100 -39.41700 -11.63500 1.000 246.14502 294 ASP C O 1
ATOM 7654 N N . LEU C 3 75 ? 52.90000 -40.05500 -13.50700 1.000 268.34279 295 LEU C N 1
ATOM 7655 C CA . LEU C 3 75 ? 51.70400 -40.44800 -14.24100 1.000 271.96076 295 LEU C CA 1
ATOM 7656 C C . LEU C 3 75 ? 50.89800 -41.54300 -13.55400 1.000 262.95978 295 LEU C C 1
ATOM 7657 O O . LEU C 3 75 ? 49.78000 -41.83000 -13.99800 1.000 255.50306 295 LEU C O 1
ATOM 7673 N N . GLU C 3 76 ? 51.41300 -42.14300 -12.48000 1.000 283.25533 296 GLU C N 1
ATOM 7674 C CA . GLU C 3 76 ? 50.69200 -43.22000 -11.81200 1.000 278.22692 296 GLU C CA 1
ATOM 7675 C C . GLU C 3 76 ? 49.46000 -42.73600 -11.05900 1.000 268.04905 296 GLU C C 1
ATOM 7676 O O . GLU C 3 76 ? 48.63700 -43.56800 -10.66100 1.000 280.12556 296 GLU C O 1
ATOM 7688 N N . THR C 3 77 ? 49.30600 -41.42700 -10.86300 1.000 262.92724 297 THR C N 1
ATOM 7689 C CA . THR C 3 77 ? 48.34400 -40.89100 -9.90800 1.000 279.44561 297 THR C CA 1
ATOM 7690 C C . THR C 3 77 ? 47.02500 -40.45000 -10.52900 1.000 276.60934 297 THR C C 1
ATOM 7691 O O . THR C 3 77 ? 46.08600 -40.14700 -9.78500 1.000 249.88197 297 THR C O 1
ATOM 7702 N N . ILE C 3 78 ? 46.92400 -40.40000 -11.84800 1.000 280.43901 298 ILE C N 1
ATOM 7703 C CA . ILE C 3 78 ? 45.76900 -39.80600 -12.51200 1.000 270.80969 298 ILE C CA 1
ATOM 7704 C C . ILE C 3 78 ? 44.75400 -40.88800 -12.85500 1.000 273.73434 298 ILE C C 1
ATOM 7705 O O . ILE C 3 78 ? 45.11900 -42.00100 -13.25500 1.000 257.50653 298 ILE C O 1
ATOM 7721 N N . SER C 3 79 ? 43.47200 -40.55600 -12.70100 1.000 250.12244 299 SER C N 1
ATOM 7722 C CA . SER C 3 79 ? 42.38000 -41.46500 -13.02000 1.000 243.39542 299 SER C CA 1
ATOM 7723 C C . SER C 3 79 ? 41.21400 -40.66400 -13.58500 1.000 249.54894 299 SER C C 1
ATOM 7724 O O . SER C 3 79 ? 41.10900 -39.45200 -13.38000 1.000 232.17600 299 SER C O 1
ATOM 7732 N N . LEU C 3 80 ? 40.33900 -41.36300 -14.30600 1.000 268.20430 300 LEU C N 1
ATOM 7733 C CA . LEU C 3 80 ? 39.22100 -40.73700 -14.99500 1.000 257.54858 300 LEU C CA 1
ATOM 7734 C C . LEU C 3 80 ? 38.05700 -40.49800 -14.03400 1.000 257.80927 300 LEU C C 1
ATOM 7735 O O . LEU C 3 80 ? 38.13800 -40.76100 -12.83100 1.000 296.22524 300 LEU C O 1
ATOM 7751 N N . LEU C 3 81 ? 36.95100 -39.98600 -14.58300 1.000 248.15023 301 LEU C N 1
ATOM 7752 C CA . LEU C 3 81 ? 35.74000 -39.80400 -13.78800 1.000 272.13279 301 LEU C CA 1
ATOM 7753 C C . LEU C 3 81 ? 35.20200 -41.14100 -13.29400 1.000 263.97544 301 LEU C C 1
ATOM 7754 O O . LEU C 3 81 ? 34.68300 -41.23700 -12.17500 1.000 279.15594 301 LEU C O 1
ATOM 7770 N N . GLY C 3 82 ? 35.31200 -42.18200 -14.11600 1.000 253.34078 302 GLY C N 1
ATOM 7771 C CA . GLY C 3 82 ? 34.97500 -43.53100 -13.70700 1.000 250.58585 302 GLY C CA 1
ATOM 7772 C C . GLY C 3 82 ? 36.16600 -44.45000 -13.87500 1.000 262.88838 302 GLY C C 1
ATOM 7773 O O . GLY C 3 82 ? 37.10200 -44.12100 -14.61000 1.000 261.74634 302 GLY C O 1
ATOM 7777 N N . GLN C 3 83 ? 36.15900 -45.59400 -13.19900 1.000 281.38524 303 GLN C N 1
ATOM 7778 C CA . GLN C 3 83 ? 37.28300 -46.51500 -13.22400 1.000 286.55511 303 GLN C CA 1
ATOM 7779 C C . GLN C 3 83 ? 36.87100 -47.83100 -13.87100 1.000 284.39918 303 GLN C C 1
ATOM 7780 O O . GLN C 3 83 ? 35.68500 -48.14500 -14.00000 1.000 277.62721 303 GLN C O 1
ATOM 7794 N N . GLY C 3 84 ? 37.87600 -48.58800 -14.29300 1.000 292.16367 304 GLY C N 1
ATOM 7795 C CA . GLY C 3 84 ? 37.64100 -49.87200 -14.92200 1.000 298.10370 304 GLY C CA 1
ATOM 7796 C C . GLY C 3 84 ? 38.90500 -50.37400 -15.58500 1.000 311.63641 304 GLY C C 1
ATOM 7797 O O . GLY C 3 84 ? 39.97300 -49.75900 -15.49600 1.000 312.82001 304 GLY C O 1
ATOM 7801 N N . GLN C 3 85 ? 38.76200 -51.51900 -16.25600 1.000 315.25509 305 GLN C N 1
ATOM 7802 C CA . GLN C 3 85 ? 39.89200 -52.10000 -16.97600 1.000 317.55231 305 GLN C CA 1
ATOM 7803 C C . GLN C 3 85 ? 40.27600 -51.24600 -18.17900 1.000 305.33281 305 GLN C C 1
ATOM 7804 O O . GLN C 3 85 ? 41.45200 -50.91400 -18.37000 1.000 294.20784 305 GLN C O 1
ATOM 7818 N N . ASP C 3 86 ? 39.29700 -50.88900 -19.00800 1.000 303.66185 306 ASP C N 1
ATOM 7819 C CA . ASP C 3 86 ? 39.53600 -50.10200 -20.21100 1.000 299.09419 306 ASP C CA 1
ATOM 7820 C C . ASP C 3 86 ? 39.70100 -48.61400 -19.92700 1.000 290.82293 306 ASP C C 1
ATOM 7821 O O . ASP C 3 86 ? 39.64700 -47.81100 -20.86400 1.000 283.77814 306 ASP C O 1
ATOM 7830 N N . CYS C 3 87 ? 39.90300 -48.23000 -18.66900 1.000 284.36584 307 CYS C N 1
ATOM 7831 C CA . CYS C 3 87 ? 39.95700 -46.82800 -18.27800 1.000 249.77017 307 CYS C CA 1
ATOM 7832 C C . CYS C 3 87 ? 41.36300 -46.37400 -17.92600 1.000 271.12793 307 CYS C C 1
ATOM 7833 O O . CYS C 3 87 ? 41.54600 -45.23200 -17.49200 1.000 279.10916 307 CYS C O 1
ATOM 7840 N N . GLY C 3 88 ? 42.36100 -47.22600 -18.12500 1.000 270.29759 308 GLY C N 1
ATOM 7841 C CA . GLY C 3 88 ? 43.72300 -46.87800 -17.81500 1.000 267.18557 308 GLY C CA 1
ATOM 7842 C C . GLY C 3 88 ? 44.44000 -46.30000 -19.01500 1.000 261.67955 308 GLY C C 1
ATOM 7843 O O . GLY C 3 88 ? 43.86600 -46.13700 -20.09600 1.000 272.69471 308 GLY C O 1
ATOM 7847 N N . PRO C 3 89 ? 45.71800 -45.98000 -18.84400 1.000 256.93261 309 PRO C N 1
ATOM 7848 C CA . PRO C 3 89 ? 46.48500 -45.42200 -19.95800 1.000 256.41984 309 PRO C CA 1
ATOM 7849 C C . PRO C 3 89 ? 46.71100 -46.45800 -21.04500 1.000 268.92345 309 PRO C C 1
ATOM 7850 O O . PRO C 3 89 ? 46.74200 -47.66500 -20.79500 1.000 278.57602 309 PRO C O 1
ATOM 7861 N N . ALA C 3 90 ? 46.86100 -45.96600 -22.26700 1.000 240.59118 310 ALA C N 1
ATOM 7862 C CA . ALA C 3 90 ? 47.23300 -46.78800 -23.40000 1.000 224.35161 310 ALA C CA 1
ATOM 7863 C C . ALA C 3 90 ? 48.72300 -46.59000 -23.67900 1.000 241.86566 310 ALA C C 1
ATOM 7864 O O . ALA C 3 90 ? 49.45800 -46.00600 -22.87500 1.000 222.05446 310 ALA C O 1
ATOM 7871 N N . ASP C 3 91 ? 49.17800 -47.08600 -24.82600 1.000 239.18250 311 ASP C N 1
ATOM 7872 C CA . ASP C 3 91 ? 50.55100 -46.85700 -25.25700 1.000 236.44582 311 ASP C CA 1
ATOM 7873 C C . ASP C 3 91 ? 50.90200 -45.37800 -25.10600 1.000 238.83469 311 ASP C C 1
ATOM 7874 O O . ASP C 3 91 ? 50.12400 -44.50000 -25.48900 1.000 225.32860 311 ASP C O 1
ATOM 7883 N N . SER C 3 92 ? 52.06800 -45.10700 -24.52900 1.000 251.95829 312 SER C N 1
ATOM 7884 C CA . SER C 3 92 ? 52.48500 -43.73900 -24.22100 1.000 240.60962 312 SER C CA 1
ATOM 7885 C C . SER C 3 92 ? 54.00800 -43.66500 -24.33100 1.000 247.88279 312 SER C C 1
ATOM 7886 O O . SER C 3 92 ? 54.64200 -44.55500 -24.90700 1.000 255.96219 312 SER C O 1
ATOM 7894 N N . ASN C 3 93 ? 54.59900 -42.60200 -23.78800 1.000 250.36734 313 ASN C N 1
ATOM 7895 C CA . ASN C 3 93 ? 56.04400 -42.41600 -23.84600 1.000 239.67412 313 ASN C CA 1
ATOM 7896 C C . ASN C 3 93 ? 56.49100 -41.62100 -22.62200 1.000 237.79852 313 ASN C C 1
ATOM 7897 O O . ASN C 3 93 ? 55.73300 -41.44000 -21.66400 1.000 244.26973 313 ASN C O 1
ATOM 7908 N N . SER C 3 94 ? 57.74300 -41.15400 -22.65700 1.000 237.97158 314 SER C N 1
ATOM 7909 C CA . SER C 3 94 ? 58.35000 -40.52900 -21.48700 1.000 250.63334 314 SER C CA 1
ATOM 7910 C C . SER C 3 94 ? 57.74800 -39.16400 -21.17200 1.000 261.03141 314 SER C C 1
ATOM 7911 O O . SER C 3 94 ? 57.77400 -38.73300 -20.01200 1.000 261.22145 314 SER C O 1
ATOM 7919 N N . ALA C 3 95 ? 57.19400 -38.47700 -22.17200 1.000 234.42837 315 ALA C N 1
ATOM 7920 C CA . ALA C 3 95 ? 56.70100 -37.11800 -21.99300 1.000 237.81241 315 ALA C CA 1
ATOM 7921 C C . ALA C 3 95 ? 55.19000 -37.00300 -22.04000 1.000 227.16285 315 ALA C C 1
ATOM 7922 O O . ALA C 3 95 ? 54.63500 -36.11900 -21.38400 1.000 239.46897 315 ALA C O 1
ATOM 7929 N N . PHE C 3 96 ? 54.51400 -37.86800 -22.78700 1.000 226.65289 316 PHE C N 1
ATOM 7930 C CA . PHE C 3 96 ? 53.07000 -37.80700 -22.92800 1.000 233.42083 316 PHE C CA 1
ATOM 7931 C C . PHE C 3 96 ? 52.43200 -39.10200 -22.44500 1.000 241.79300 316 PHE C C 1
ATOM 7932 O O . PHE C 3 96 ? 53.09700 -40.11600 -22.21600 1.000 249.35671 316 PHE C O 1
ATOM 7949 N N . ALA C 3 97 ? 51.11300 -39.03300 -22.29200 1.000 240.34324 317 ALA C N 1
ATOM 7950 C CA . ALA C 3 97 ? 50.27800 -40.19800 -22.05300 1.000 223.02230 317 ALA C CA 1
ATOM 7951 C C . ALA C 3 97 ? 48.98800 -40.04300 -22.84700 1.000 237.15712 317 ALA C C 1
ATOM 7952 O O . ALA C 3 97 ? 48.46000 -38.93400 -23.01300 1.000 237.45049 317 ALA C O 1
ATOM 7959 N N . ILE C 3 98 ? 48.48400 -41.17700 -23.33300 1.000 217.53548 318 ILE C N 1
ATOM 7960 C CA . ILE C 3 98 ? 47.29800 -41.22400 -24.17400 1.000 230.05166 318 ILE C CA 1
ATOM 7961 C C . ILE C 3 98 ? 46.26000 -42.11200 -23.51000 1.000 234.42062 318 ILE C C 1
ATOM 7962 O O . ILE C 3 98 ? 46.56400 -43.24600 -23.11900 1.000 227.37568 318 ILE C O 1
ATOM 7978 N N . TYR C 3 99 ? 45.02900 -41.61700 -23.43100 1.000 245.49622 319 TYR C N 1
ATOM 7979 C CA . TYR C 3 99 ? 43.89100 -42.41000 -22.98800 1.000 237.91662 319 TYR C CA 1
ATOM 7980 C C . TYR C 3 99 ? 42.90300 -42.53300 -24.13700 1.000 230.90625 319 TYR C C 1
ATOM 7981 O O . TYR C 3 99 ? 42.48300 -41.52500 -24.72400 1.000 252.57076 319 TYR C O 1
ATOM 7999 N N . TYR C 3 100 ? 42.56000 -43.77600 -24.46400 1.000 228.68921 320 TYR C N 1
ATOM 8000 C CA . TYR C 3 100 ? 41.69400 -44.10100 -25.58800 1.000 251.26157 320 TYR C CA 1
ATOM 8001 C C . TYR C 3 100 ? 40.66500 -45.10600 -25.10100 1.000 253.20058 320 TYR C C 1
ATOM 8002 O O . TYR C 3 100 ? 41.02800 -46.18200 -24.61300 1.000 253.76930 320 TYR C O 1
ATOM 8020 N N . PHE C 3 101 ? 39.38800 -44.75100 -25.21600 1.000 253.12878 321 PHE C N 1
ATOM 8021 C CA . PHE C 3 101 ? 38.32200 -45.56400 -24.65100 1.000 235.04331 321 PHE C CA 1
ATOM 8022 C C . PHE C 3 101 ? 37.01500 -45.17700 -25.31900 1.000 239.11794 321 PHE C C 1
ATOM 8023 O O . PHE C 3 101 ? 36.85900 -44.02600 -25.74300 1.000 262.79484 321 PHE C O 1
ATOM 8040 N N . PRO C 3 102 ? 36.05200 -46.09300 -25.40000 1.000 255.54220 322 PRO C N 1
ATOM 8041 C CA . PRO C 3 102 ? 34.75200 -45.73700 -25.97900 1.000 256.22097 322 PRO C CA 1
ATOM 8042 C C . PRO C 3 102 ? 34.08200 -44.62200 -25.18900 1.000 248.20588 322 PRO C C 1
ATOM 8043 O O . PRO C 3 102 ? 34.35700 -44.40600 -24.00800 1.000 265.96349 322 PRO C O 1
ATOM 8054 N N . VAL C 3 103 ? 33.18800 -43.90000 -25.86900 1.000 232.36857 323 VAL C N 1
ATOM 8055 C CA . VAL C 3 103 ? 32.44700 -42.82300 -25.22100 1.000 267.69340 323 VAL C CA 1
ATOM 8056 C C . VAL C 3 103 ? 31.37000 -43.33800 -24.27700 1.000 261.56809 323 VAL C C 1
ATOM 8057 O O . VAL C 3 103 ? 30.75900 -42.54300 -23.55400 1.000 249.86876 323 VAL C O 1
ATOM 8070 N N . THR C 3 104 ? 31.11100 -44.64300 -24.27600 1.000 260.38249 324 THR C N 1
ATOM 8071 C CA . THR C 3 104 ? 30.16200 -45.25800 -23.36000 1.000 248.80276 324 THR C CA 1
ATOM 8072 C C . THR C 3 104 ? 30.83900 -45.82700 -22.12200 1.000 265.24593 324 THR C C 1
ATOM 8073 O O . THR C 3 104 ? 30.16600 -46.44000 -21.28700 1.000 284.51967 324 THR C O 1
ATOM 8084 N N . TYR C 3 105 ? 32.14500 -45.63400 -21.98400 1.000 266.51224 325 TYR C N 1
ATOM 8085 C CA . TYR C 3 105 ? 32.95200 -46.28200 -20.96400 1.000 262.16600 325 TYR C CA 1
ATOM 8086 C C . TYR C 3 105 ? 33.39100 -45.27800 -19.90700 1.000 258.35206 325 TYR C C 1
ATOM 8087 O O . TYR C 3 105 ? 33.28900 -44.06000 -20.07800 1.000 250.63506 325 TYR C O 1
ATOM 8105 N N . CYS C 3 106 ? 33.87800 -45.81700 -18.79400 1.000 268.18725 326 CYS C N 1
ATOM 8106 C CA . CYS C 3 106 ? 34.65200 -45.04700 -17.82700 1.000 275.48661 326 CYS C CA 1
ATOM 8107 C C . CYS C 3 106 ? 33.89600 -43.80700 -17.35900 1.000 272.06890 326 CYS C C 1
ATOM 8108 O O . CYS C 3 106 ? 34.41400 -42.68800 -17.36800 1.000 265.01308 326 CYS C O 1
ATOM 8115 N N . GLY C 3 107 ? 32.64100 -44.01400 -16.96700 1.000 281.38412 327 GLY C N 1
ATOM 8116 C CA . GLY C 3 107 ? 31.88500 -42.96700 -16.31100 1.000 283.99915 327 GLY C CA 1
ATOM 8117 C C . GLY C 3 107 ? 31.58500 -41.76300 -17.16700 1.000 281.73281 327 GLY C C 1
ATOM 8118 O O . GLY C 3 107 ? 31.21800 -40.71400 -16.63200 1.000 278.91122 327 GLY C O 1
ATOM 8122 N N . THR C 3 108 ? 31.73700 -41.87400 -18.48200 1.000 239.05302 328 THR C N 1
ATOM 8123 C CA . THR C 3 108 ? 31.38800 -40.76600 -19.35500 1.000 237.58388 328 THR C CA 1
ATOM 8124 C C . THR C 3 108 ? 29.89600 -40.48300 -19.26000 1.000 242.44619 328 THR C C 1
ATOM 8125 O O . THR C 3 108 ? 29.07200 -41.40200 -19.28000 1.000 240.76135 328 THR C O 1
ATOM 8136 N N . VAL C 3 109 ? 29.54600 -39.20500 -19.15400 1.000 239.63344 329 VAL C N 1
ATOM 8137 C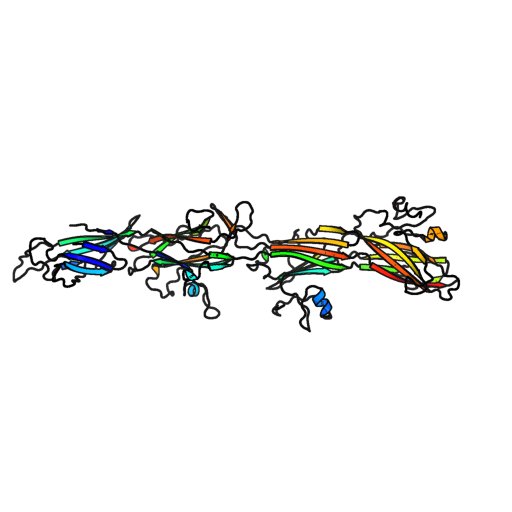 CA . VAL C 3 109 ? 28.15000 -38.78900 -19.08000 1.000 241.12504 329 VAL C CA 1
ATOM 8138 C C . VAL C 3 109 ? 27.67900 -38.41300 -20.47500 1.000 253.45159 329 VAL C C 1
ATOM 8139 O O . VAL C 3 109 ? 28.43500 -37.83200 -21.26200 1.000 269.87595 329 VAL C O 1
ATOM 8152 N N . VAL C 3 110 ? 26.42700 -38.74200 -20.78600 1.000 274.92463 330 VAL C N 1
ATOM 8153 C CA . VAL C 3 110 ? 25.83400 -38.45700 -22.08700 1.000 275.37607 330 VAL C CA 1
ATOM 8154 C C . VAL C 3 110 ? 24.67900 -37.48400 -21.90100 1.000 271.52078 330 VAL C C 1
ATOM 8155 O O . VAL C 3 110 ? 23.90800 -37.59300 -20.94100 1.000 280.89405 330 VAL C O 1
ATOM 8168 N N . MET C 3 111 ? 24.56300 -36.53300 -22.82700 1.000 277.29742 331 MET C N 1
ATOM 8169 C CA . MET C 3 111 ? 23.53000 -35.51100 -22.79200 1.000 300.84474 331 MET C CA 1
ATOM 8170 C C . MET C 3 111 ? 23.03900 -35.25400 -24.20900 1.000 288.66924 331 MET C C 1
ATOM 8171 O O . MET C 3 111 ? 23.76300 -35.47000 -25.18700 1.000 282.83595 331 MET C O 1
ATOM 8185 N N . GLU C 3 112 ? 21.80100 -34.77700 -24.30500 1.000 331.90407 332 GLU C N 1
ATOM 8186 C CA . GLU C 3 112 ? 21.13300 -34.54200 -25.57600 1.000 322.86502 332 GLU C CA 1
ATOM 8187 C C . GLU C 3 112 ? 20.88200 -33.05300 -25.76800 1.000 313.08732 332 GLU C C 1
ATOM 8188 O O . GLU C 3 112 ? 20.51300 -32.34900 -24.82200 1.000 336.63337 332 GLU C O 1
ATOM 8200 N N . GLU C 3 113 ? 21.08600 -32.57600 -26.99300 1.000 281.34472 333 GLU C N 1
ATOM 8201 C CA . GLU C 3 113 ? 20.73100 -31.23400 -27.41600 1.000 304.32280 333 GLU C CA 1
ATOM 8202 C C . GLU C 3 113 ? 19.99200 -31.34500 -28.74100 1.000 317.55180 333 GLU C C 1
ATOM 8203 O O . GLU C 3 113 ? 20.30200 -32.22300 -29.55400 1.000 313.13852 333 GLU C O 1
ATOM 8215 N N . PRO C 3 114 ? 19.02000 -30.46200 -28.99600 1.000 304.88475 334 PRO C N 1
ATOM 8216 C CA . PRO C 3 114 ? 18.11900 -30.67100 -30.14100 1.000 269.14400 334 PRO C CA 1
ATOM 8217 C C . PRO C 3 114 ? 18.82600 -30.92700 -31.46400 1.000 276.84617 334 PRO C C 1
ATOM 8218 O O . PRO C 3 114 ? 18.20700 -31.43000 -32.40600 1.000 286.38409 334 PRO C O 1
ATOM 8229 N N . GLY C 3 115 ? 20.11500 -30.60600 -31.54800 1.000 275.25295 335 GLY C N 1
ATOM 8230 C CA . GLY C 3 115 ? 20.86400 -30.81700 -32.77100 1.000 259.82821 335 GLY C CA 1
ATOM 8231 C C . GLY C 3 115 ? 22.24700 -31.39900 -32.56300 1.000 268.18595 335 GLY C C 1
ATOM 8232 O O . GLY C 3 115 ? 23.03100 -31.49200 -33.51400 1.000 264.34578 335 GLY C O 1
ATOM 8236 N N . VAL C 3 116 ? 22.56700 -31.79000 -31.32900 1.000 279.60612 336 VAL C N 1
ATOM 8237 C CA . VAL C 3 116 ? 23.89300 -32.29400 -30.99200 1.000 299.11742 336 VAL C CA 1
ATOM 8238 C C . VAL C 3 116 ? 23.76400 -33.40200 -29.95400 1.000 279.05644 336 VAL C C 1
ATOM 8239 O O . VAL C 3 116 ? 22.84200 -33.40800 -29.13200 1.000 279.80032 336 VAL C O 1
ATOM 8252 N N . ILE C 3 117 ? 24.69200 -34.35500 -29.99800 1.000 291.28052 337 ILE C N 1
ATOM 8253 C CA . ILE C 3 117 ? 24.80000 -35.38800 -28.97000 1.000 287.69548 337 ILE C CA 1
ATOM 8254 C C . ILE C 3 117 ? 26.12500 -35.16800 -28.25300 1.000 292.73215 337 ILE C C 1
ATOM 8255 O O . ILE C 3 117 ? 27.18800 -35.18500 -28.88700 1.000 287.50384 337 ILE C O 1
ATOM 8271 N N . VAL C 3 118 ? 26.06700 -34.95000 -26.93800 1.000 293.26682 338 VAL C N 1
ATOM 8272 C CA . VAL C 3 118 ? 27.21200 -34.49200 -26.16200 1.000 274.41378 338 VAL C CA 1
ATOM 8273 C C . VAL C 3 118 ? 27.64700 -35.60400 -25.21700 1.000 258.50708 338 VAL C C 1
ATOM 8274 O O . VAL C 3 118 ? 26.81600 -36.21800 -24.54100 1.000 268.74483 338 VAL C O 1
ATOM 8287 N N . TYR C 3 119 ? 28.94800 -35.87100 -25.18900 1.000 246.71070 339 TYR C N 1
ATOM 8288 C CA . TYR C 3 119 ? 29.57700 -36.72700 -24.19600 1.000 262.87058 339 TYR C CA 1
ATOM 8289 C C . TYR C 3 119 ? 30.52400 -35.85800 -23.38300 1.000 251.78056 339 TYR C C 1
ATOM 8290 O O . TYR C 3 119 ? 31.18500 -34.97800 -23.93600 1.000 274.39103 339 TYR C O 1
ATOM 8308 N N . GLU C 3 120 ? 30.58700 -36.09400 -22.07400 1.000 258.52184 340 GLU C N 1
ATOM 8309 C CA . GLU C 3 120 ? 31.45400 -35.30800 -21.20700 1.000 264.32316 340 GLU C CA 1
ATOM 8310 C C . GLU C 3 120 ? 32.19900 -36.21900 -20.24600 1.000 260.40598 340 GLU C C 1
ATOM 8311 O O . GLU C 3 120 ? 31.62600 -37.17300 -19.70500 1.000 250.47254 340 GLU C O 1
ATOM 8323 N N . ASN C 3 121 ? 33.48300 -35.91700 -20.04500 1.000 262.03257 341 ASN C N 1
ATOM 8324 C CA . ASN C 3 121 ? 34.27500 -36.61600 -19.04300 1.000 251.39330 341 ASN C CA 1
ATOM 8325 C C . ASN C 3 121 ? 35.33600 -35.66700 -18.50100 1.000 280.69078 341 ASN C C 1
ATOM 8326 O O . ASN C 3 121 ? 35.78700 -34.74300 -19.19200 1.000 283.16921 341 ASN C O 1
ATOM 8337 N N . ARG C 3 122 ? 35.72200 -35.90300 -17.24800 1.000 282.31753 342 ARG C N 1
ATOM 8338 C CA . ARG C 3 122 ? 36.64400 -35.03400 -16.52800 1.000 279.08945 342 ARG C CA 1
ATOM 8339 C C . ARG C 3 122 ? 37.71900 -35.88100 -15.86800 1.000 284.13809 342 ARG C C 1
ATOM 8340 O O . ARG C 3 122 ? 37.41200 -36.76700 -15.06300 1.000 257.00417 342 ARG C O 1
ATOM 8361 N N . MET C 3 123 ? 38.97300 -35.61600 -16.22000 1.000 270.52140 343 MET C N 1
ATOM 8362 C CA . MET C 3 123 ? 40.11400 -36.22000 -15.55300 1.000 258.79817 343 MET C CA 1
ATOM 8363 C C . MET C 3 123 ? 40.47400 -35.41300 -14.31300 1.000 279.91731 343 MET C C 1
ATOM 8364 O O . MET C 3 123 ? 40.52300 -34.17900 -14.35400 1.000 296.99776 343 MET C O 1
ATOM 8378 N N . THR C 3 124 ? 40.73000 -36.11600 -13.21200 1.000 270.33771 344 THR C N 1
ATOM 8379 C CA . THR C 3 124 ? 41.15400 -35.48600 -11.96700 1.000 276.07085 344 THR C CA 1
ATOM 8380 C C . THR C 3 124 ? 42.23700 -36.34700 -11.33900 1.000 277.43087 344 THR C C 1
ATOM 8381 O O . THR C 3 124 ? 42.01700 -37.53600 -11.09000 1.000 283.76051 344 THR C O 1
ATOM 8392 N N . SER C 3 125 ? 43.40800 -35.75800 -11.10700 1.000 288.87712 345 SER C N 1
ATOM 8393 C CA . SER C 3 125 ? 44.46500 -36.44500 -10.38000 1.000 296.15962 345 SER C CA 1
ATOM 8394 C C . SER C 3 125 ? 44.24000 -36.29700 -8.88000 1.000 310.70172 345 SER C C 1
ATOM 8395 O O . SER C 3 125 ? 43.83000 -35.23500 -8.40000 1.000 295.59318 345 SER C O 1
ATOM 8403 N N . SER C 3 126 ? 44.51200 -37.37000 -8.14200 1.000 309.89589 346 SER C N 1
ATOM 8404 C CA . SER C 3 126 ? 44.43300 -37.35000 -6.68200 1.000 296.36372 346 SER C CA 1
ATOM 8405 C C . SER C 3 126 ? 45.79300 -36.91900 -6.14800 1.000 300.91329 346 SER C C 1
ATOM 8406 O O . SER C 3 126 ? 46.69900 -37.73300 -5.96100 1.000 285.71877 346 SER C O 1
ATOM 8414 N N . TYR C 3 127 ? 45.94100 -35.61800 -5.90500 1.000 313.02741 347 TYR C N 1
ATOM 8415 C CA . TYR C 3 127 ? 47.17400 -35.09000 -5.33600 1.000 299.38261 347 TYR C CA 1
ATOM 8416 C C . TYR C 3 127 ? 47.17300 -35.34900 -3.83400 1.000 305.21668 347 TYR C C 1
ATOM 8417 O O . TYR C 3 127 ? 46.24900 -34.93700 -3.12300 1.000 309.74873 347 TYR C O 1
ATOM 8435 N N . GLU C 3 128 ? 48.20600 -36.03600 -3.35500 1.000 309.40552 348 GLU C N 1
ATOM 8436 C CA . GLU C 3 128 ? 48.22700 -36.53500 -1.98900 1.000 313.17679 348 GLU C CA 1
ATOM 8437 C C . GLU C 3 128 ? 48.50300 -35.41700 -0.99400 1.000 313.48653 348 GLU C C 1
ATOM 8438 O O . GLU C 3 128 ? 49.33300 -34.53600 -1.23600 1.000 318.95453 348 GLU C O 1
ATOM 8450 N N . VAL C 3 129 ? 47.79300 -35.45900 0.12900 1.000 289.56179 349 VAL C N 1
ATOM 8451 C CA . VAL C 3 129 ? 47.99400 -34.54000 1.24400 1.000 308.47122 349 VAL C CA 1
ATOM 8452 C C . VAL C 3 129 ? 48.62900 -35.32800 2.38100 1.000 318.49371 349 VAL C C 1
ATOM 8453 O O . VAL C 3 129 ? 48.08100 -36.34800 2.81900 1.000 323.55798 349 VAL C O 1
ATOM 8466 N N . GLY C 3 130 ? 49.77500 -34.85700 2.86600 1.000 311.53654 350 GLY C N 1
ATOM 8467 C CA . GLY C 3 130 ? 50.43000 -35.48000 4.00300 1.000 285.02120 350 GLY C CA 1
ATOM 8468 C C . GLY C 3 130 ? 50.03000 -34.78800 5.29600 1.000 299.14961 350 GLY C C 1
ATOM 8469 O O . GLY C 3 130 ? 49.88500 -33.56900 5.34400 1.000 287.06088 350 GLY C O 1
ATOM 8473 N N . VAL C 3 131 ? 49.85600 -35.58600 6.34700 1.000 300.56535 351 VAL C N 1
ATOM 8474 C CA . VAL C 3 131 ? 49.30100 -35.11000 7.60700 1.000 296.95230 351 VAL C CA 1
ATOM 8475 C C . VAL C 3 131 ? 50.25500 -35.44800 8.74100 1.000 296.03972 351 VAL C C 1
ATOM 8476 O O . VAL C 3 131 ? 50.83600 -36.53900 8.77500 1.000 289.39115 351 VAL C O 1
ATOM 8489 N N . GLY C 3 132 ? 50.41300 -34.50700 9.67200 1.000 292.65944 352 GLY C N 1
ATOM 8490 C CA . GLY C 3 132 ? 51.13200 -34.75100 10.89700 1.000 300.38727 352 GLY C CA 1
ATOM 8491 C C . GLY C 3 132 ? 50.32100 -34.26600 12.08000 1.000 298.79840 352 GLY C C 1
ATOM 8492 O O . GLY C 3 132 ? 49.19100 -33.79000 11.93000 1.000 295.84457 352 GLY C O 1
ATOM 8496 N N . PRO C 3 133 ? 50.87900 -34.37200 13.28500 1.000 290.11824 353 PRO C N 1
ATOM 8497 C CA . PRO C 3 133 ? 50.12000 -33.94700 14.47000 1.000 280.40010 353 PRO C CA 1
ATOM 8498 C C . PRO C 3 133 ? 49.87300 -32.44900 14.53100 1.000 283.46493 353 PRO C C 1
ATOM 8499 O O . PRO C 3 133 ? 48.93300 -32.02500 15.21600 1.000 285.55952 353 PRO C O 1
ATOM 8510 N N . LEU C 3 134 ? 50.66900 -31.63600 13.83400 1.000 273.18347 354 LEU C N 1
ATOM 8511 C CA . LEU C 3 134 ? 50.58800 -30.18700 13.95300 1.000 285.50386 354 LEU C CA 1
ATOM 8512 C C . LEU C 3 134 ? 50.17300 -29.48300 12.66900 1.000 288.57901 354 LEU C C 1
ATOM 8513 O O . LEU C 3 134 ? 50.06300 -28.25000 12.66900 1.000 288.84813 354 LEU C O 1
ATOM 8529 N N . GLY C 3 135 ? 49.93300 -30.20900 11.58300 1.000 282.87875 355 GLY C N 1
ATOM 8530 C CA . GLY C 3 135 ? 49.50300 -29.55600 10.36400 1.000 276.68832 355 GLY C CA 1
ATOM 8531 C C . GLY C 3 135 ? 49.39500 -30.52900 9.21200 1.000 277.79868 355 GLY C C 1
ATOM 8532 O O . GLY C 3 135 ? 49.42200 -31.75200 9.38700 1.000 285.18252 355 GLY C O 1
ATOM 8536 N N . ALA C 3 136 ? 49.25400 -29.95300 8.02100 1.000 286.64142 356 ALA C N 1
ATOM 8537 C CA . ALA C 3 136 ? 49.16700 -30.71100 6.78400 1.000 294.02415 356 ALA C CA 1
ATOM 8538 C C . ALA C 3 136 ? 49.98200 -30.00600 5.71100 1.000 279.07448 356 ALA C C 1
ATOM 8539 O O . ALA C 3 136 ? 50.11600 -28.77900 5.71300 1.000 260.05693 356 ALA C O 1
ATOM 8546 N N . ILE C 3 137 ? 50.53000 -30.79800 4.79900 1.000 273.78705 357 ILE C N 1
ATOM 8547 C CA . ILE C 3 137 ? 51.34300 -30.30300 3.70200 1.000 277.37382 357 ILE C CA 1
ATOM 8548 C C . ILE C 3 137 ? 50.97500 -31.07500 2.44100 1.000 290.73183 357 ILE C C 1
ATOM 8549 O O . ILE C 3 137 ? 50.16800 -32.00900 2.46600 1.000 296.96868 357 ILE C O 1
ATOM 8565 N N . THR C 3 138 ? 51.57600 -30.67300 1.32700 1.000 280.91748 358 THR C N 1
ATOM 8566 C CA . THR C 3 138 ? 51.49700 -31.45000 0.10000 1.000 282.67510 358 THR C CA 1
ATOM 8567 C C . THR C 3 138 ? 52.70600 -31.10700 -0.75600 1.000 291.89080 358 THR C C 1
ATOM 8568 O O . THR C 3 138 ? 53.33400 -30.05700 -0.58700 1.000 271.77762 358 THR C O 1
ATOM 8579 N N . ARG C 3 139 ? 53.03600 -32.02400 -1.66700 1.000 290.81267 359 ARG C N 1
ATOM 8580 C CA . ARG C 3 139 ? 54.09500 -31.80800 -2.64200 1.000 276.01529 359 ARG C CA 1
ATOM 8581 C C . ARG C 3 139 ? 53.62200 -32.08200 -4.06300 1.000 275.84807 359 ARG C C 1
ATOM 8582 O O . ARG C 3 139 ? 54.43900 -32.05500 -4.99100 1.000 278.30704 359 ARG C O 1
ATOM 8603 N N . ASP C 3 140 ? 52.33100 -32.33800 -4.25500 1.000 294.31205 360 ASP C N 1
ATOM 8604 C CA . ASP C 3 140 ? 51.76600 -32.68000 -5.55200 1.000 314.88389 360 ASP C CA 1
ATOM 8605 C C . ASP C 3 140 ? 50.80100 -31.58400 -5.97800 1.000 313.54754 360 ASP C C 1
ATOM 8606 O O . ASP C 3 140 ? 49.97000 -31.13700 -5.17900 1.000 300.50396 360 ASP C O 1
ATOM 8615 N N . SER C 3 141 ? 50.92200 -31.14700 -7.22800 1.000 303.97675 361 SER C N 1
ATOM 8616 C CA . SER C 3 141 ? 50.02900 -30.13500 -7.76800 1.000 288.02443 361 SER C CA 1
ATOM 8617 C C . SER C 3 141 ? 48.74300 -30.78200 -8.26400 1.000 294.07062 361 SER C C 1
ATOM 8618 O O . SER C 3 141 ? 48.75700 -31.88400 -8.82100 1.000 282.05407 361 SER C O 1
ATOM 8626 N N . SER C 3 142 ? 47.62700 -30.08800 -8.05500 1.000 293.59505 362 SER C N 1
ATOM 8627 C CA . SER C 3 142 ? 46.33600 -30.60600 -8.48000 1.000 294.92195 362 SER C CA 1
ATOM 8628 C C . SER C 3 142 ? 46.21100 -30.55300 -9.99900 1.000 308.76123 362 SER C C 1
ATOM 8629 O O . SER C 3 142 ? 46.80800 -29.70500 -10.66900 1.000 302.17248 362 SER C O 1
ATOM 8637 N N . PHE C 3 143 ? 45.42200 -31.47700 -10.54000 1.000 315.05816 363 PHE C N 1
ATOM 8638 C CA . PHE C 3 143 ? 45.14600 -31.53400 -11.96700 1.000 302.53398 363 PHE C CA 1
ATOM 8639 C C . PHE C 3 143 ? 43.65200 -31.70700 -12.19300 1.000 302.88390 363 PHE C C 1
ATOM 8640 O O . PHE C 3 143 ? 42.98300 -32.43800 -11.45600 1.000 294.67727 363 PHE C O 1
ATOM 8657 N N . GLU C 3 144 ? 43.13800 -31.03400 -13.21900 1.000 286.94081 364 GLU C N 1
ATOM 8658 C CA . GLU C 3 144 ? 41.73800 -31.16100 -13.59900 1.000 283.43843 364 GLU C CA 1
ATOM 8659 C C . GLU C 3 144 ? 41.60900 -30.82300 -15.07400 1.000 287.89587 364 GLU C C 1
ATOM 8660 O O . GLU C 3 144 ? 42.08400 -29.77200 -15.51300 1.000 283.86249 364 GLU C O 1
ATOM 8672 N N . LEU C 3 145 ? 40.96300 -31.70900 -15.83000 1.000 290.86633 365 LEU C N 1
ATOM 8673 C CA . LEU C 3 145 ? 40.74700 -31.50000 -17.26000 1.000 280.70791 365 LEU C CA 1
ATOM 8674 C C . LEU C 3 145 ? 39.32200 -31.90600 -17.60500 1.000 274.97503 365 LEU C C 1
ATOM 8675 O O . LEU C 3 145 ? 39.00300 -33.09900 -17.62600 1.000 254.34277 365 LEU C O 1
ATOM 8691 N N . LEU C 3 146 ? 38.47600 -30.91600 -17.87300 1.000 280.32816 366 LEU C N 1
ATOM 8692 C CA . LEU C 3 146 ? 37.11700 -31.13600 -18.34700 1.000 280.66797 366 LEU C CA 1
ATOM 8693 C C . LEU C 3 146 ? 37.12300 -31.18400 -19.86800 1.000 282.48102 366 LEU C C 1
ATOM 8694 O O . LEU C 3 146 ? 37.81600 -30.39400 -20.51500 1.000 276.23588 366 LEU C O 1
ATOM 8710 N N . PHE C 3 147 ? 36.35900 -32.11200 -20.44800 1.000 274.84504 367 PHE C N 1
ATOM 8711 C CA . PHE C 3 147 ? 36.29000 -32.13600 -21.90100 1.000 250.44570 367 PHE C CA 1
ATOM 8712 C C . PHE C 3 147 ? 34.98300 -32.74700 -22.38100 1.000 262.59670 367 PHE C C 1
ATOM 8713 O O . PHE C 3 147 ? 34.38400 -33.60700 -21.71900 1.000 268.51117 367 PHE C O 1
ATOM 8730 N N . GLN C 3 148 ? 34.55100 -32.26600 -23.54900 1.000 263.22053 368 GLN C N 1
ATOM 8731 C CA . GLN C 3 148 ? 33.33800 -32.70100 -24.21800 1.000 256.80190 368 GLN C CA 1
ATOM 8732 C C . GLN C 3 148 ? 33.65900 -33.18600 -25.62500 1.000 263.37740 368 GLN C C 1
ATOM 8733 O O . GLN C 3 148 ? 34.60200 -32.71500 -26.26700 1.000 280.94768 368 GLN C O 1
ATOM 8747 N N . CYS C 3 149 ? 32.85800 -34.13700 -26.09400 1.000 281.26543 369 CYS C N 1
ATOM 8748 C CA . CYS C 3 149 ? 32.76900 -34.49500 -27.50300 1.000 282.78170 369 CYS C CA 1
ATOM 8749 C C . CYS C 3 149 ? 31.34700 -34.19400 -27.95400 1.000 285.74798 369 CYS C C 1
ATOM 8750 O O . CYS C 3 149 ? 30.38900 -34.54000 -27.25700 1.000 279.95668 369 CYS C O 1
ATOM 8757 N N . ARG C 3 150 ? 31.20400 -33.53600 -29.10100 1.000 272.91398 370 ARG C N 1
ATOM 8758 C CA . ARG C 3 150 ? 29.89900 -33.08400 -29.57800 1.000 257.89795 370 ARG C CA 1
ATOM 8759 C C . ARG C 3 150 ? 29.71000 -33.56700 -31.00700 1.000 248.85166 370 ARG C C 1
ATOM 8760 O O . ARG C 3 150 ? 30.31600 -33.02200 -31.93600 1.000 273.60347 370 ARG C O 1
ATOM 8781 N N . TYR C 3 151 ? 28.87000 -34.58300 -31.18400 1.000 255.80259 371 TYR C N 1
ATOM 8782 C CA . TYR C 3 151 ? 28.61800 -35.14900 -32.50100 1.000 264.89101 371 TYR C CA 1
ATOM 8783 C C . TYR C 3 151 ? 27.38900 -34.49400 -33.11700 1.000 280.35062 371 TYR C C 1
ATOM 8784 O O . TYR C 3 151 ? 26.35000 -34.35000 -32.45800 1.000 270.61046 371 TYR C O 1
ATOM 8802 N N . ARG C 3 152 ? 27.52700 -34.09000 -34.38000 1.000 279.63424 372 ARG C N 1
ATOM 8803 C CA . ARG C 3 152 ? 26.47500 -33.38100 -35.09000 1.000 266.71370 372 ARG C CA 1
ATOM 8804 C C . ARG C 3 152 ? 25.48300 -34.36100 -35.69900 1.000 263.18124 372 ARG C C 1
ATOM 8805 O O . ARG C 3 152 ? 25.87800 -35.33900 -36.34400 1.000 258.36859 372 ARG C O 1
ATOM 8826 N N . ALA C 3 153 ? 24.19800 -34.09800 -35.49100 1.000 260.92565 373 ALA C N 1
ATOM 8827 C CA . ALA C 3 153 ? 23.14000 -34.77700 -36.22200 1.000 254.51408 373 ALA C CA 1
ATOM 8828 C C . ALA C 3 153 ? 22.91600 -34.02000 -37.53400 1.000 280.91084 373 ALA C C 1
ATOM 8829 O O . ALA C 3 153 ? 23.80100 -33.30300 -38.00800 1.000 304.02350 373 ALA C O 1
ATOM 8836 N N . THR C 3 154 ? 21.74100 -34.17300 -38.13800 1.000 277.18676 374 THR C N 1
ATOM 8837 C CA . THR C 3 154 ? 21.33200 -33.34800 -39.27500 1.000 291.33993 374 THR C CA 1
ATOM 8838 C C . THR C 3 154 ? 22.27300 -33.53100 -40.46600 1.000 292.03008 374 THR C C 1
ATOM 8839 O O . THR C 3 154 ? 22.80200 -32.56700 -41.02500 1.000 296.21930 374 THR C O 1
ATOM 8850 N N . SER C 3 155 ? 22.48200 -34.78600 -40.85400 1.000 280.14500 375 SER C N 1
ATOM 8851 C CA . SER C 3 155 ? 23.17300 -35.09900 -42.09600 1.000 280.41748 375 SER C CA 1
ATOM 8852 C C . SER C 3 155 ? 22.16300 -35.13700 -43.23700 1.000 278.28639 375 SER C C 1
ATOM 8853 O O . SER C 3 155 ? 21.01400 -35.55100 -43.04900 1.000 244.35554 375 SER C O 1
ATOM 8861 N N . VAL C 3 156 ? 22.59600 -34.69300 -44.41500 1.000 265.05913 376 VAL C N 1
ATOM 8862 C CA . VAL C 3 156 ? 21.74800 -34.60300 -45.60100 1.000 252.75905 376 VAL C CA 1
ATOM 8863 C C . VAL C 3 156 ? 22.26000 -35.61000 -46.62100 1.000 232.54639 376 VAL C C 1
ATOM 8864 O O . VAL C 3 156 ? 23.47000 -35.69000 -46.87000 1.000 246.61594 376 VAL C O 1
ATOM 8877 N N . GLU C 3 157 ? 21.34300 -36.39500 -47.18800 1.000 240.65304 377 GLU C N 1
ATOM 8878 C CA . GLU C 3 157 ? 21.68200 -37.49500 -48.08000 1.000 244.27946 377 GLU C CA 1
ATOM 8879 C C . GLU C 3 157 ? 20.79800 -37.44900 -49.32000 1.000 260.43772 377 GLU C C 1
ATOM 8880 O O . GLU C 3 157 ? 19.68700 -36.91100 -49.28800 1.000 248.98696 377 GLU C O 1
ATOM 8892 N N . THR C 3 158 ? 21.30500 -38.01800 -50.41800 1.000 272.53696 378 THR C N 1
ATOM 8893 C CA . THR C 3 158 ? 20.61700 -37.99600 -51.70300 1.000 269.17234 378 THR C CA 1
ATOM 8894 C C . THR C 3 158 ? 20.86300 -39.29800 -52.45600 1.000 260.29026 378 THR C C 1
ATOM 8895 O O . THR C 3 158 ? 21.95700 -39.86700 -52.38900 1.000 227.30015 378 THR C O 1
ATOM 8906 N N . LEU C 3 159 ? 19.83200 -39.76400 -53.16600 1.000 277.83100 379 LEU C N 1
ATOM 8907 C CA . LEU C 3 159 ? 19.93700 -40.89500 -54.07900 1.000 271.44867 379 LEU C CA 1
ATOM 8908 C C . LEU C 3 159 ? 19.09700 -40.59900 -55.31700 1.000 290.49049 379 LEU C C 1
ATOM 8909 O O . LEU C 3 159 ? 18.35800 -39.61100 -55.36700 1.000 287.77247 379 LEU C O 1
ATOM 8925 N N . VAL C 3 160 ? 19.20600 -41.46900 -56.32200 1.000 271.66997 380 VAL C N 1
ATOM 8926 C CA . VAL C 3 160 ? 18.54800 -41.25600 -57.60600 1.000 267.59554 380 VAL C CA 1
ATOM 8927 C C . VAL C 3 160 ? 17.94200 -42.56200 -58.09800 1.000 244.02551 380 VAL C C 1
ATOM 8928 O O . VAL C 3 160 ? 18.52400 -43.63800 -57.92400 1.000 223.98163 380 VAL C O 1
ATOM 8941 N N . VAL C 3 161 ? 16.79000 -42.45400 -58.75900 1.000 235.12682 381 VAL C N 1
ATOM 8942 C CA . VAL C 3 161 ? 16.08800 -43.59500 -59.32600 1.000 249.00899 381 VAL C CA 1
ATOM 8943 C C . VAL C 3 161 ? 15.68200 -43.25200 -60.75500 1.000 265.35009 381 VAL C C 1
ATOM 8944 O O . VAL C 3 161 ? 15.81400 -42.11600 -61.21000 1.000 274.13140 381 VAL C O 1
ATOM 8957 N N . GLU C 3 162 ? 15.18400 -44.26400 -61.46400 1.000 261.30342 382 GLU C N 1
ATOM 8958 C CA . GLU C 3 162 ? 14.59800 -44.08300 -62.78200 1.000 269.58164 382 GLU C CA 1
ATOM 8959 C C . GLU C 3 162 ? 13.30800 -44.88400 -62.84900 1.000 264.18125 382 GLU C C 1
ATOM 8960 O O . GLU C 3 162 ? 13.26000 -46.02900 -62.39200 1.000 269.60195 382 GLU C O 1
ATOM 8972 N N . VAL C 3 163 ? 12.26800 -44.28100 -63.41700 1.000 250.23691 383 VAL C N 1
ATOM 8973 C CA . VAL C 3 163 ? 10.95300 -44.90300 -63.51900 1.000 245.20897 383 VAL C CA 1
ATOM 8974 C C . VAL C 3 163 ? 10.46800 -44.77700 -64.95800 1.000 284.00323 383 VAL C C 1
ATOM 8975 O O . VAL C 3 163 ? 10.58700 -43.70900 -65.56900 1.000 292.32055 383 VAL C O 1
ATOM 8988 N N . GLN C 3 164 ? 9.93600 -45.86700 -65.49600 1.000 291.47383 384 GLN C N 1
ATOM 8989 C CA . GLN C 3 164 ? 9.46600 -45.93800 -66.87100 1.000 269.90517 384 GLN C CA 1
ATOM 8990 C C . GLN C 3 164 ? 8.12900 -46.65900 -66.89900 1.000 260.73096 384 GLN C C 1
ATOM 8991 O O . GLN C 3 164 ? 7.80200 -47.40800 -65.97300 1.000 284.52972 384 GLN C O 1
ATOM 9005 N N . PRO C 3 165 ? 7.33400 -46.45700 -67.94500 1.000 257.32179 385 PRO C N 1
ATOM 9006 C CA . PRO C 3 165 ? 6.01400 -47.10300 -68.00600 1.000 261.54771 385 PRO C CA 1
ATOM 9007 C C . PRO C 3 165 ? 6.14900 -48.60300 -68.19400 1.000 267.70132 385 PRO C C 1
ATOM 9008 O O . PRO C 3 165 ? 7.19500 -49.08500 -68.65400 1.000 261.75793 385 PRO C O 1
ATOM 9019 N N . PRO C 3 166 ? 5.12400 -49.38900 -67.81400 1.000 250.59021 386 PRO C N 1
ATOM 9020 C CA . PRO C 3 166 ? 5.08800 -50.82900 -68.10700 1.000 249.06242 386 PRO C CA 1
ATOM 9021 C C . PRO C 3 166 ? 4.61100 -51.11800 -69.53400 1.000 262.98315 386 PRO C C 1
ATOM 9022 O O . PRO C 3 166 ? 4.09500 -52.20000 -69.82700 1.000 273.04827 386 PRO C O 1
#

B-factor: mean 313.88, std 46.61, range [209.6, 506.44]

InterPro domains:
  IPR001507 Zona pellucida domain [PS51034] (84-344)
  IPR001507 Zona pellucida domain [SM00241] (84-340)
  IPR042235 Zona pellucida, ZP-C domain [G3DSA:2.60.40.4100] (208-363)
  IPR048290 Zona pellucida domain, chordate-type [PR00023] (131-143)
  IPR048290 Zona pellucida domain, chordate-type [PR00023] (144-161)
  IPR048290 Zona pellucida domain, chordate-type [PR00023] (245-260)
  IPR048290 Zona pellucida domain, chordate-type [PR00023] (265-282)
  IPR048290 Zona pellucida domain, chordate-type [PR00023] (313-328)
  IPR055355 ZP-C domain [PF00100] (207-338)
  IPR055356 ZP-N domain [PF23344] (85-180)

Secondary structure (DSSP, 8-state):
-EEEE-SSEEEEEEESSTTSSS----SS-EEETTB---B--TTT-EEEEEEETT-TT-EEEE-SSEEEEEEEEEE-PPP-SSS---SS--EEEEEEEEEE--B--B---EEEE-B-EEEEEEEEEE--EEEEE--TTSSS-----EEETT-EEEEEEEE--TTSPPEEEEEEEEEEESSS-TTSSSEEEEEETTTEE-HHHHH----EEE--SSTTEEEEEEE----TT--S-EEEEEEEEEEEETTSPP-SSS--EE-SSS---GGG-GGGGGGG--/-EEEEEE---EEEEEEB----SSTT--HHHHHTT-B--GGG-SEEEETT-EEEEEEEEES---TT-EEEEEEEEEESSS-TT-SSEEEEEETTEE-SS-SS--EE----TTT--SSGGGEEEEEEE--EEB-TTT-PBP---BEEEEEEEEE-TTT----S-----/----GGG--B-S-TT--HHHHHTTTEEE-SS-EEE-SSEEEEE-TTSEEEEEEEGGGSBS---GGGEE-SS-SGGGS--S--SSEEEEEEETTSTT-EEEEETTEEEEEEEEEE---EEE-SS-EEE-S--EEEEEEEEEE--EEEEEEEEEE--

Sequence (599 aa):
VAVECREDLAHVEAKKDLFGIGQFIDPADLTLGTCPPSAEDPAAQVLIFESPLQNCGSVLTMTEDSLVYTFTLNYNPKPLGSAPVVRTSQAVVIVECHYPRKHNVSSLALDPLWVPFSAAKMAEEFLYFTLKLTTDDFQFERPSYQYFLGDLIHIEATVKQYFHVPLRVYVDRCVATLSPDANSSPSYAFIDNYGCLLDGRITGSDSKFVSRPAENKLDFQLEAFRFQGADSGMIYITCHLKATSAAYPLDAEHRACSYIQGWKEVSGADPICASCESPLSIAELGPLNVYLQIANGQCQTKGCDEAAAAYTSFYTDADYPVTKVLRDPVYVDVQILGRTDPNLVLTLGRCWATTSPNAFSLPQWDILIDGCPYADDRYLSALVPIDHSSGLPFPTHHSRFLFKMFTFVDPHSMEPLREKVYIHCSTAACVPGQGVSCEPSCSRCEVPRDVRVPCGVPDISPSACDAIDCCHDGQSCYFGTGATVQCTKDGHFIVVVAKDVTLPHIDLETISLLGQGQDCGPADSNSAFAIYYFPVTYCGTVVMEEPGVIVYENRMTSSYEVGVGPLGAITRDSSFELLFQCRYRATSVETLVVEVQPP